Protein AF-0000000086174789 (afdb_homodimer)

Solvent-accessible surface area (backbone atoms only — not comparable to full-atom values): 42113 Å² total; per-residue (Å²): 135,85,77,76,79,76,76,75,74,77,73,75,68,80,71,64,71,48,72,67,51,52,53,50,46,49,52,52,42,50,50,52,50,32,33,50,74,72,32,89,63,83,44,59,48,61,92,54,96,71,78,72,53,60,66,58,54,51,49,46,61,65,35,18,45,83,52,12,40,51,71,42,83,78,72,55,70,56,40,33,37,37,41,36,60,53,67,42,85,67,54,81,56,41,42,32,69,80,67,79,86,59,59,86,79,41,43,81,71,46,28,34,38,40,36,24,37,40,64,54,72,84,62,96,62,87,68,87,66,64,48,29,37,39,35,38,25,37,28,65,30,81,92,42,45,84,41,93,74,6,46,44,85,57,38,72,46,82,41,63,54,69,60,64,46,79,45,77,42,59,40,40,67,57,52,52,50,25,72,75,34,62,85,57,56,61,30,37,39,49,44,59,23,38,84,83,68,48,73,43,87,69,56,75,66,49,63,41,42,62,74,81,38,61,82,76,42,36,29,30,39,38,38,24,24,31,67,82,59,46,47,47,65,68,73,80,69,73,71,74,80,69,79,79,65,75,79,70,70,73,82,71,74,73,72,80,77,73,66,78,78,67,77,67,67,73,70,73,73,49,63,42,34,70,42,88,39,74,46,51,32,56,81,73,64,43,50,60,22,38,72,34,37,65,33,38,67,25,33,46,45,46,45,40,53,60,78,77,78,50,72,82,32,54,54,41,34,34,23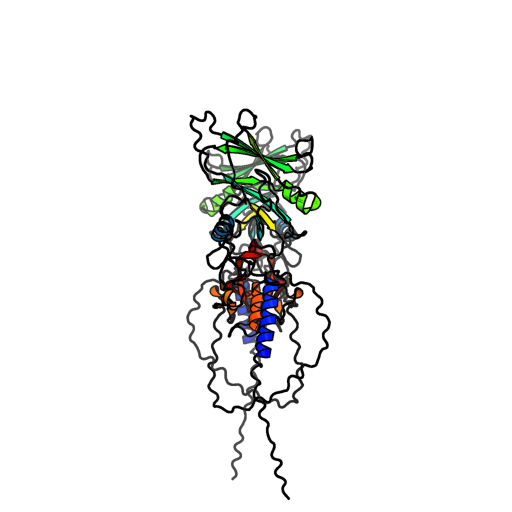,48,52,39,28,45,34,30,75,61,61,73,45,87,89,52,60,63,31,39,34,24,60,70,35,65,34,36,30,38,43,33,27,40,39,79,86,62,32,46,34,40,36,47,38,37,36,40,23,47,70,40,33,15,24,58,135,85,79,76,81,76,78,78,74,77,74,76,68,79,73,66,73,48,72,67,51,52,52,51,47,48,51,53,43,51,49,51,51,33,32,49,73,72,33,90,64,82,43,58,48,62,91,52,98,70,77,73,52,60,66,60,54,50,49,46,61,66,35,18,45,82,51,11,40,50,70,43,83,80,72,55,69,57,41,34,37,36,42,36,59,53,67,42,84,66,54,80,54,40,42,32,69,82,66,80,86,59,58,87,78,40,40,80,73,46,28,35,39,39,36,25,36,41,65,53,73,84,65,97,61,89,69,87,65,62,49,30,35,39,33,36,26,38,28,66,30,81,90,41,46,85,41,94,74,6,46,44,85,58,39,73,48,81,40,64,55,72,59,64,46,78,45,79,41,61,39,40,67,57,52,53,49,27,70,76,35,63,86,56,56,62,30,35,39,50,46,60,23,38,83,82,67,48,73,43,88,68,57,76,66,48,63,42,42,62,72,81,40,61,82,75,42,38,30,31,39,40,38,26,24,30,67,82,58,46,47,47,65,67,74,81,68,74,71,75,80,70,77,80,66,75,77,73,69,73,81,71,75,73,72,80,75,73,66,78,79,66,79,68,67,74,70,74,72,49,62,42,35,71,42,90,38,75,46,50,33,56,82,75,64,42,50,60,22,38,72,34,38,66,35,37,66,25,34,44,44,48,45,38,53,60,78,76,78,50,73,83,30,55,52,43,34,34,24,48,52,39,28,45,34,28,76,60,61,72,44,88,90,50,59,62,32,40,34,25,58,71,35,66,33,35,31,36,40,34,28,38,37,82,85,64,30,45,34,38,36,45,38,38,35,41,23,47,70,40,36,14,24,57

Radius of gyration: 37.4 Å; Cα contacts (8 Å, |Δi|>4): 1452; chains: 2; bounding box: 123×100×72 Å

pLDDT: mean 79.89, std 21.62, range [23.02, 98.0]

Structure (mmCIF, N/CA/C/O backbone):
data_AF-0000000086174789-model_v1
#
loop_
_entity.id
_entity.type
_entity.pdbx_description
1 polymer 'Bone morphogenetic protein 2-B'
#
loop_
_atom_site.group_PDB
_atom_site.id
_atom_site.type_symbol
_atom_site.label_atom_id
_atom_site.label_alt_id
_atom_site.label_comp_id
_atom_site.label_asym_id
_atom_site.label_entity_id
_atom_site.label_seq_id
_atom_site.pdbx_PDB_ins_code
_atom_site.Cartn_x
_atom_site.Cartn_y
_atom_site.Cartn_z
_atom_site.occupancy
_atom_site.B_iso_or_equiv
_atom_site.auth_seq_id
_atom_site.auth_comp_id
_atom_site.auth_asym_id
_atom_site.auth_atom_id
_atom_site.pdbx_PDB_model_num
ATOM 1 N N . MET A 1 1 ? -75.75 9.719 33.594 1 28.91 1 MET A N 1
ATOM 2 C CA . MET A 1 1 ? -74.688 10.719 33.469 1 28.91 1 MET A CA 1
ATOM 3 C C . MET A 1 1 ? -73.5 10.164 32.719 1 28.91 1 MET A C 1
ATOM 5 O O . MET A 1 1 ? -72.812 9.266 33.219 1 28.91 1 MET A O 1
ATOM 9 N N . LEU A 1 2 ? -73.625 9.969 31.344 1 34.91 2 LEU A N 1
ATOM 10 C CA . LEU A 1 2 ? -72.75 9.461 30.281 1 34.91 2 LEU A CA 1
ATOM 11 C C . LEU A 1 2 ? -71.5 10.312 30.156 1 34.91 2 LEU A C 1
ATOM 13 O O . LEU A 1 2 ? -71.562 11.461 29.719 1 34.91 2 LEU A O 1
ATOM 17 N N . GLY A 1 3 ? -70.688 10.336 31.219 1 29.38 3 GLY A N 1
ATOM 18 C CA . GLY A 1 3 ? -69.5 11.148 31.234 1 29.38 3 GLY A CA 1
ATOM 19 C C . GLY A 1 3 ? -68.625 10.922 30.031 1 29.38 3 GLY A C 1
ATOM 20 O O . GLY A 1 3 ? -68.312 9.781 29.688 1 29.38 3 GLY A O 1
ATOM 21 N N . THR A 1 4 ? -68.75 11.797 28.969 1 34.62 4 THR A N 1
ATOM 22 C CA . THR A 1 4 ? -67.938 11.93 27.766 1 34.62 4 THR A CA 1
ATOM 23 C C . THR A 1 4 ? -66.438 12.039 28.109 1 34.62 4 THR A C 1
ATOM 25 O O . THR A 1 4 ? -66.062 12.945 28.844 1 34.62 4 THR A O 1
ATOM 28 N N . VAL A 1 5 ? -65.75 10.922 28.359 1 35.94 5 VAL A N 1
ATOM 29 C CA . VAL A 1 5 ? -64.312 10.906 28.547 1 35.94 5 VAL A CA 1
ATOM 30 C C . VAL A 1 5 ? -63.625 11.539 27.328 1 35.94 5 VAL A C 1
ATOM 32 O O . VAL A 1 5 ? -63.75 11.039 26.203 1 35.94 5 VAL A O 1
ATOM 35 N N . LEU A 1 6 ? -63.625 12.93 27.281 1 29.36 6 LEU A N 1
ATOM 36 C CA . LEU A 1 6 ? -62.844 13.672 26.297 1 29.36 6 LEU A CA 1
ATOM 37 C C . LEU A 1 6 ? -61.375 13.266 26.328 1 29.36 6 LEU A C 1
ATOM 39 O O . LEU A 1 6 ? -60.719 13.469 27.344 1 29.36 6 LEU A O 1
ATOM 43 N N . LEU A 1 7 ? -61.094 12.172 25.641 1 31.92 7 LEU A N 1
ATOM 44 C CA . LEU A 1 7 ? -59.688 11.766 25.422 1 31.92 7 LEU A CA 1
ATOM 45 C C . LEU A 1 7 ? -58.906 12.867 24.734 1 31.92 7 LEU A C 1
ATOM 47 O O . LEU A 1 7 ? -59.188 13.211 23.578 1 31.92 7 LEU A O 1
ATOM 51 N N . LEU A 1 8 ? -58.656 13.953 25.516 1 27.41 8 LEU A N 1
ATOM 52 C CA . LEU A 1 8 ? -57.719 14.961 25 1 27.41 8 LEU A CA 1
ATOM 53 C C . LEU A 1 8 ? -56.438 14.328 24.531 1 27.41 8 LEU A C 1
ATOM 55 O O . LEU A 1 8 ? -55.688 13.75 25.328 1 27.41 8 LEU A O 1
ATOM 59 N N . LEU A 1 9 ? -56.469 13.805 23.328 1 30.08 9 LEU A N 1
ATOM 60 C CA . LEU A 1 9 ? -55.25 13.383 22.641 1 30.08 9 LEU A CA 1
ATOM 61 C C . LEU A 1 9 ? -54.281 14.547 22.5 1 30.08 9 LEU A C 1
ATOM 63 O O . LEU A 1 9 ? -54.594 15.516 21.797 1 30.08 9 LEU A O 1
ATOM 67 N N . ALA A 1 10 ? -53.594 14.891 23.578 1 32.53 10 ALA A N 1
ATOM 68 C CA . ALA A 1 10 ? -52.469 15.82 23.438 1 32.53 10 ALA A CA 1
ATOM 69 C C . ALA A 1 10 ? -51.531 15.398 22.312 1 32.53 10 ALA A C 1
ATOM 71 O O . ALA A 1 10 ? -50.969 14.312 22.359 1 32.53 10 ALA A O 1
ATOM 72 N N . LEU A 1 11 ? -51.75 15.828 21.141 1 34.16 11 LEU A N 1
ATOM 73 C CA . LEU A 1 11 ? -50.875 15.742 20 1 34.16 11 LEU A CA 1
ATOM 74 C C . LEU A 1 11 ? -49.438 16.172 20.375 1 34.16 11 LEU A C 1
ATOM 76 O O . LEU A 1 11 ? -49.219 17.312 20.781 1 34.16 11 LEU A O 1
ATOM 80 N N . ALA A 1 12 ? -48.656 15.359 20.984 1 35.69 12 ALA A N 1
ATOM 81 C CA . ALA A 1 12 ? -47.25 15.688 21.188 1 35.69 12 ALA A CA 1
ATOM 82 C C . ALA A 1 12 ? -46.594 16.156 19.891 1 35.69 12 ALA A C 1
ATOM 84 O O . ALA A 1 12 ? -46.625 15.43 18.891 1 35.69 12 ALA A O 1
ATOM 85 N N . LYS A 1 13 ? -46.625 17.469 19.547 1 37.06 13 LYS A N 1
ATOM 86 C CA . LYS A 1 13 ? -45.844 18.062 18.469 1 37.06 13 LYS A CA 1
ATOM 87 C C . LYS A 1 13 ? -44.438 17.469 18.438 1 37.06 13 LYS A C 1
ATOM 89 O O . LYS A 1 13 ? -43.812 17.25 19.469 1 37.06 13 LYS A O 1
ATOM 94 N N . PRO A 1 14 ? -44.062 16.734 17.312 1 42.25 14 PRO A N 1
ATOM 95 C CA . PRO A 1 14 ? -42.656 16.359 17.203 1 42.25 14 PRO A CA 1
ATOM 96 C C . PRO A 1 14 ? -41.688 17.484 17.609 1 42.25 14 PRO A C 1
ATOM 98 O O . PRO A 1 14 ? -41.844 18.609 17.125 1 42.25 14 PRO A O 1
ATOM 101 N N . ALA A 1 15 ? -41.312 17.594 18.766 1 41.06 15 ALA A N 1
ATOM 102 C CA . ALA A 1 15 ? -40.469 18.672 19.234 1 41.06 15 ALA A CA 1
ATOM 103 C C . ALA A 1 15 ? -39.312 18.922 18.266 1 41.06 15 ALA A C 1
ATOM 105 O O . ALA A 1 15 ? -38.531 18 17.969 1 41.06 15 ALA A O 1
ATOM 106 N N . CYS A 1 16 ? -39.375 19.625 17.141 1 44.75 16 CYS A N 1
ATOM 107 C CA . CYS A 1 16 ? -38.219 20.266 16.516 1 44.75 16 CYS A CA 1
ATOM 108 C C . CYS A 1 16 ? -37.062 20.406 17.5 1 44.75 16 CYS A C 1
ATOM 110 O O . CYS A 1 16 ? -37.25 20.859 18.625 1 44.75 16 CYS A O 1
ATOM 112 N N . PRO A 1 17 ? -36 19.438 17.312 1 52.12 17 PRO A N 1
ATOM 113 C CA . PRO A 1 17 ? -34.969 19.688 18.312 1 52.12 17 PRO A CA 1
ATOM 114 C C . PRO A 1 17 ? -34.875 21.172 18.672 1 52.12 17 PRO A C 1
ATOM 116 O O . PRO A 1 17 ? -35.094 22.047 17.828 1 52.12 17 PRO A O 1
ATOM 119 N N . SER A 1 18 ? -35.094 21.484 19.781 1 60.31 18 SER A N 1
ATOM 120 C CA . SER A 1 18 ? -34.906 22.844 20.297 1 60.31 18 SER A CA 1
ATOM 121 C C . SER A 1 18 ? -33.594 23.422 19.828 1 60.31 18 SER A C 1
ATOM 123 O O . SER A 1 18 ? -32.656 22.688 19.531 1 60.31 18 SER A O 1
ATOM 125 N N . PRO A 1 19 ? -33.594 24.625 19.188 1 64.38 19 PRO A N 1
ATOM 126 C CA . PRO A 1 19 ? -32.344 25.312 18.797 1 64.38 19 PRO A CA 1
ATOM 127 C C . PRO A 1 19 ? -31.172 24.984 19.719 1 64.38 19 PRO A C 1
ATOM 129 O O . PRO A 1 19 ? -30.047 24.844 19.25 1 64.38 19 PRO A O 1
ATOM 132 N N . ALA A 1 20 ? -31.5 24.781 20.938 1 68.31 20 ALA A N 1
ATOM 133 C CA . ALA A 1 20 ? -30.438 24.422 21.875 1 68.31 20 ALA A CA 1
ATOM 134 C C . ALA A 1 20 ? -29.922 23.016 21.609 1 68.31 20 ALA A C 1
ATOM 136 O O . ALA A 1 20 ? -28.719 22.75 21.719 1 68.31 20 ALA A O 1
ATOM 137 N N . GLY A 1 21 ? -30.766 22.156 21.188 1 65.88 21 GLY A N 1
ATOM 138 C CA . GLY A 1 21 ? -30.375 20.797 20.859 1 65.88 21 GLY A CA 1
ATOM 139 C C . GLY A 1 21 ? -29.531 20.703 19.609 1 65.88 21 GLY A C 1
ATOM 140 O O . GLY A 1 21 ? -28.547 19.953 19.578 1 65.88 21 GLY A O 1
ATOM 141 N N . ALA A 1 22 ? -29.875 21.531 18.719 1 72.5 22 ALA A N 1
ATOM 142 C CA . ALA A 1 22 ? -29.125 21.578 17.469 1 72.5 22 ALA A CA 1
ATOM 143 C C . ALA A 1 22 ? -27.719 22.125 17.688 1 72.5 22 ALA A C 1
ATOM 145 O O . ALA A 1 22 ? -26.75 21.641 17.109 1 72.5 22 ALA A O 1
ATOM 146 N N . ALA A 1 23 ? -27.656 23.172 18.547 1 75.94 23 ALA A N 1
ATOM 147 C CA . ALA A 1 23 ? -26.359 23.766 18.844 1 75.94 23 ALA A CA 1
ATOM 148 C C . ALA A 1 23 ? -25.453 22.781 19.562 1 75.94 23 ALA A C 1
ATOM 150 O O . ALA A 1 23 ? -24.25 22.734 19.297 1 75.94 23 ALA A O 1
ATOM 151 N N . SER A 1 24 ? -26.016 22.062 20.422 1 78.31 24 SER A N 1
ATOM 152 C CA . SER A 1 24 ? -25.234 21.062 21.156 1 78.31 24 SER A CA 1
ATOM 153 C C . SER A 1 24 ? -24.75 19.953 20.25 1 78.31 24 SER A C 1
ATOM 155 O O . SER A 1 24 ? -23.594 19.516 20.359 1 78.31 24 SER A O 1
ATOM 157 N N . ARG A 1 25 ? -25.578 19.578 19.344 1 77.88 25 ARG A N 1
ATOM 158 C CA . ARG A 1 25 ? -25.188 18.547 18.391 1 77.88 25 ARG A CA 1
ATOM 159 C C . ARG A 1 25 ? -24.062 19.031 17.484 1 77.88 25 ARG A C 1
ATOM 161 O O . ARG A 1 25 ? -23.141 18.281 17.172 1 77.88 25 ARG A O 1
ATOM 168 N N . ARG A 1 26 ? -24.188 20.219 17.156 1 80.75 26 ARG A N 1
ATOM 169 C CA . ARG A 1 26 ? -23.156 20.812 16.297 1 80.75 26 ARG A CA 1
ATOM 170 C C . ARG A 1 26 ? -21.812 20.891 17.031 1 80.75 26 ARG A C 1
ATOM 172 O O . ARG A 1 26 ? -20.766 20.594 16.438 1 80.75 26 ARG A O 1
ATOM 179 N N . ALA A 1 27 ? -21.906 21.297 18.219 1 84.5 27 ALA A N 1
ATOM 180 C CA . ALA A 1 27 ? -20.672 21.406 19.016 1 84.5 27 ALA A CA 1
ATOM 181 C C . ALA A 1 27 ? -20 20.047 19.172 1 84.5 27 ALA A C 1
ATOM 183 O O . ALA A 1 27 ? -18.766 19.938 19.094 1 84.5 27 ALA A O 1
ATOM 184 N N . GLU A 1 28 ? -20.844 19.125 19.438 1 81.94 28 GLU A N 1
ATOM 185 C CA . GLU A 1 28 ? -20.297 17.781 19.562 1 81.94 28 GLU A CA 1
ATOM 186 C C . GLU A 1 28 ? -19.672 17.312 18.266 1 81.94 28 GLU A C 1
ATOM 188 O O . GLU A 1 28 ? -18.609 16.672 18.266 1 81.94 28 GLU A O 1
ATOM 193 N N . ALA A 1 29 ? -20.281 17.609 17.156 1 82.12 29 ALA A N 1
ATOM 194 C CA . ALA A 1 29 ? -19.766 17.25 15.844 1 82.12 29 ALA A CA 1
ATOM 195 C C . ALA A 1 29 ? -18.406 17.906 15.594 1 82.12 29 ALA A C 1
ATOM 197 O O . ALA A 1 29 ? -17.484 17.25 15.109 1 82.12 29 ALA A O 1
ATOM 198 N N . LEU A 1 30 ? -18.328 19.078 15.953 1 86.38 30 LEU A N 1
ATOM 199 C CA . LEU A 1 30 ? -17.094 19.828 15.719 1 86.38 30 LEU A CA 1
ATOM 200 C C . LEU A 1 30 ? -15.961 19.297 16.578 1 86.38 30 LEU A C 1
ATOM 202 O O . LEU A 1 30 ? -14.82 19.219 16.141 1 86.38 30 LEU A O 1
ATOM 206 N N . LYS A 1 31 ? -16.344 18.969 17.734 1 86.06 31 LYS A N 1
ATOM 207 C CA . LYS A 1 31 ? -15.344 18.391 18.625 1 86.06 31 LYS A CA 1
ATOM 208 C C . LYS A 1 31 ? -14.797 17.078 18.062 1 86.06 31 LYS A C 1
ATOM 210 O O . LYS A 1 31 ? -13.586 16.844 18.078 1 86.06 31 LYS A O 1
ATOM 215 N N . ARG A 1 32 ? -15.625 16.312 17.531 1 84.31 32 ARG A N 1
ATOM 216 C CA . ARG A 1 32 ? -15.211 15.039 16.953 1 84.31 32 ARG A CA 1
ATOM 217 C C . ARG A 1 32 ? -14.391 15.25 15.68 1 84.31 32 ARG A C 1
ATOM 219 O O . ARG A 1 32 ? -13.445 14.5 15.414 1 84.31 32 ARG A O 1
ATOM 226 N N . LEU A 1 33 ? -14.766 16.203 14.961 1 86.62 33 LEU A N 1
ATOM 227 C CA . LEU A 1 33 ? -14.016 16.516 13.742 1 86.62 33 LEU A CA 1
ATOM 228 C C . LEU A 1 33 ? -12.602 16.953 14.078 1 86.62 33 LEU A C 1
ATOM 230 O O . LEU A 1 33 ? -11.648 16.594 13.398 1 86.62 33 LEU A O 1
ATOM 234 N N . LEU A 1 34 ? -12.555 17.688 15.109 1 89.44 34 LEU A N 1
ATOM 235 C CA . LEU A 1 34 ? -11.242 18.141 15.562 1 89.44 34 LEU A CA 1
ATOM 236 C C . LEU A 1 34 ? -10.367 16.938 15.945 1 89.44 34 LEU A C 1
ATOM 238 O O . LEU A 1 34 ? -9.172 16.938 15.672 1 89.44 34 LEU A O 1
ATOM 242 N N . GLU A 1 35 ? -11.008 16.031 16.516 1 84.62 35 GLU A N 1
ATOM 243 C CA . GLU A 1 35 ? -10.281 14.82 16.891 1 84.62 35 GLU A CA 1
ATOM 244 C C . GLU A 1 35 ? -9.75 14.086 15.672 1 84.62 35 GLU A C 1
ATOM 246 O O . GLU A 1 35 ? -8.672 13.492 15.719 1 84.62 35 GLU A O 1
ATOM 251 N N . VAL A 1 36 ? -10.477 14.125 14.602 1 84.88 36 VAL A N 1
ATOM 252 C CA . VAL A 1 36 ? -10.023 13.516 13.359 1 84.88 36 VAL A CA 1
ATOM 253 C C . VAL A 1 36 ? -8.742 14.195 12.883 1 84.88 36 VAL A C 1
ATOM 255 O O . VAL A 1 36 ? -7.828 13.539 12.391 1 84.88 36 VAL A O 1
ATOM 258 N N . PHE A 1 37 ? -8.672 15.422 13.172 1 86.25 37 PHE A N 1
ATOM 259 C CA . PHE A 1 37 ? -7.504 16.188 12.742 1 86.25 37 PHE A CA 1
ATOM 260 C C . PHE A 1 37 ? -6.426 16.172 13.82 1 86.25 37 PHE A C 1
ATOM 262 O O . PHE A 1 37 ? -5.391 16.812 13.68 1 86.25 37 PHE A O 1
ATOM 269 N N . GLY A 1 38 ? -6.703 15.523 14.898 1 82.56 38 GLY A N 1
ATOM 270 C CA . GLY A 1 38 ? -5.715 15.344 15.953 1 82.56 38 GLY A CA 1
ATOM 271 C C . GLY A 1 38 ? -5.598 16.547 16.875 1 82.56 38 GLY A C 1
ATOM 272 O O . GLY A 1 38 ? -4.523 16.797 17.422 1 82.56 38 GLY A O 1
ATOM 273 N N . MET A 1 39 ? -6.676 17.266 16.984 1 86.56 39 MET A N 1
ATOM 274 C CA . MET A 1 39 ? -6.664 18.453 17.812 1 86.56 39 MET A CA 1
ATOM 275 C C . MET A 1 39 ? -7.699 18.359 18.938 1 86.56 39 MET A C 1
ATOM 277 O O . MET A 1 39 ? -8.781 17.812 18.734 1 86.56 39 MET A O 1
ATOM 281 N N . GLU A 1 40 ? -7.289 18.875 20.047 1 83.31 40 GLU A N 1
ATOM 282 C CA . GLU A 1 40 ? -8.227 18.906 21.172 1 83.31 40 GLU A CA 1
ATOM 283 C C . GLU A 1 40 ? -9.109 20.141 21.109 1 83.31 40 GLU A C 1
ATOM 285 O O . GLU A 1 40 ? -10.328 20.047 21.25 1 83.31 40 GLU A O 1
ATOM 290 N N . ASP A 1 41 ? -8.484 21.203 20.875 1 87.38 41 ASP A N 1
ATOM 291 C CA . ASP A 1 41 ? -9.141 22.5 20.703 1 87.38 41 ASP A CA 1
ATOM 292 C C . ASP A 1 41 ? -8.625 23.234 19.469 1 87.38 41 ASP A C 1
ATOM 294 O O . ASP A 1 41 ? -7.465 23.062 19.078 1 87.38 41 ASP A O 1
ATOM 298 N N . PRO A 1 42 ? -9.57 23.859 18.844 1 87.88 42 PRO A N 1
ATOM 299 C CA . PRO A 1 42 ? -9.07 24.656 17.703 1 87.88 42 PRO A CA 1
ATOM 300 C C . PRO A 1 42 ? -8.07 25.719 18.125 1 87.88 42 PRO A C 1
ATOM 302 O O . PRO A 1 42 ? -8.234 26.359 19.172 1 87.88 42 PRO A O 1
ATOM 305 N N . PRO A 1 43 ? -7.078 25.812 17.344 1 89.38 43 PRO A N 1
ATOM 306 C CA . PRO A 1 43 ? -6.148 26.906 17.656 1 89.38 43 PRO A CA 1
ATOM 307 C C . PRO A 1 43 ? -6.805 28.281 17.531 1 89.38 43 PRO A C 1
ATOM 309 O O . PRO A 1 43 ? -7.742 28.453 16.75 1 89.38 43 PRO A O 1
ATOM 312 N N . PRO A 1 44 ? -6.359 29.156 18.391 1 87.81 44 PRO A N 1
ATOM 313 C CA . PRO A 1 44 ? -6.883 30.516 18.234 1 87.81 44 PRO A CA 1
ATOM 314 C C . PRO A 1 44 ? -6.387 31.203 16.969 1 87.81 44 PRO A C 1
ATOM 316 O O . PRO A 1 44 ? -5.293 30.906 16.484 1 87.81 44 PRO A O 1
ATOM 319 N N . PRO A 1 45 ? -7.312 32 16.453 1 84.12 45 PRO A N 1
ATOM 320 C CA . PRO A 1 45 ? -6.789 32.781 15.336 1 84.12 45 PRO A CA 1
ATOM 321 C C . PRO A 1 45 ? -5.637 33.688 15.758 1 84.12 45 PRO A C 1
ATOM 323 O O . PRO A 1 45 ? -5.586 34.156 16.906 1 84.12 45 PRO A O 1
ATOM 326 N N . PRO A 1 46 ? -4.762 33.812 14.828 1 83 46 PRO A N 1
ATOM 327 C CA . PRO A 1 46 ? -3.65 34.719 15.188 1 83 46 PRO A CA 1
ATOM 328 C C . PRO A 1 46 ? -4.113 36.094 15.578 1 83 46 PRO A C 1
ATOM 330 O O . PRO A 1 46 ? -5.145 36.594 15.094 1 83 46 PRO A O 1
ATOM 333 N N . ALA A 1 47 ? -3.461 36.625 16.594 1 75.75 47 ALA A N 1
ATOM 334 C CA . ALA A 1 47 ? -3.814 37.906 17.172 1 75.75 47 ALA A CA 1
ATOM 335 C C . ALA A 1 47 ? -3.82 39 16.094 1 75.75 47 ALA A C 1
ATOM 337 O O . ALA A 1 47 ? -4.699 39.875 16.078 1 75.75 47 ALA A O 1
ATOM 338 N N . HIS A 1 48 ? -2.836 39.031 15.289 1 76.69 48 HIS A N 1
ATOM 339 C CA . HIS A 1 48 ? -2.75 39.969 14.164 1 76.69 48 HIS A CA 1
ATOM 340 C C . HIS A 1 48 ? -2.629 39.219 12.836 1 76.69 48 HIS A C 1
ATOM 342 O O . HIS A 1 48 ? -2.309 38.031 12.828 1 76.69 48 HIS A O 1
ATOM 348 N N . PHE A 1 49 ? -3.104 39.906 11.859 1 70.62 49 PHE A N 1
ATOM 349 C CA . PHE A 1 49 ? -3.025 39.281 10.539 1 70.62 49 PHE A CA 1
ATOM 350 C C . PHE A 1 49 ? -1.593 38.875 10.219 1 70.62 49 PHE A C 1
ATOM 352 O O . PHE A 1 49 ? -0.713 39.75 10.086 1 70.62 49 PHE A O 1
ATOM 359 N N . LYS A 1 50 ? -1.328 37.688 10.477 1 83.38 50 LYS A N 1
ATOM 360 C CA . LYS A 1 50 ? -0.003 37.156 10.18 1 83.38 50 LYS A CA 1
ATOM 361 C C . LYS A 1 50 ? -0.006 36.406 8.859 1 83.38 50 LYS A C 1
ATOM 363 O O . LYS A 1 50 ? -0.896 35.562 8.609 1 83.38 50 LYS A O 1
ATOM 368 N N . GLN A 1 51 ? 0.837 36.875 8.016 1 87.56 51 GLN A N 1
ATOM 369 C CA . GLN A 1 51 ? 0.993 36.156 6.746 1 87.56 51 GLN A CA 1
ATOM 370 C C . GLN A 1 51 ? 1.904 34.938 6.891 1 87.56 51 GLN A C 1
ATOM 372 O O . GLN A 1 51 ? 2.961 35.031 7.52 1 87.56 51 GLN A O 1
ATOM 377 N N . PRO A 1 52 ? 1.452 33.844 6.344 1 93 52 PRO A N 1
ATOM 378 C CA . PRO A 1 52 ? 2.338 32.688 6.383 1 93 52 PRO A CA 1
ATOM 379 C C . PRO A 1 52 ? 3.598 32.875 5.539 1 93 52 PRO A C 1
ATOM 381 O O . PRO A 1 52 ? 3.582 33.594 4.555 1 93 52 PRO A O 1
ATOM 384 N N . PRO A 1 53 ? 4.684 32.25 6.012 1 93.75 53 PRO A N 1
ATOM 385 C CA . PRO A 1 53 ? 5.867 32.281 5.152 1 93.75 53 PRO A CA 1
ATOM 386 C C . PRO A 1 53 ? 5.594 31.766 3.742 1 93.75 53 PRO A C 1
ATOM 388 O O . PRO A 1 53 ? 4.895 30.766 3.57 1 93.75 53 PRO A O 1
ATOM 391 N N . GLN A 1 54 ? 6.156 32.469 2.781 1 92.88 54 GLN A N 1
ATOM 392 C CA . GLN A 1 54 ? 5.91 32.125 1.385 1 92.88 54 GLN A CA 1
ATOM 393 C C . GLN A 1 54 ? 6.336 30.703 1.082 1 92.88 54 GLN A C 1
ATOM 395 O O . GLN A 1 54 ? 5.691 30.016 0.288 1 92.88 54 GLN A O 1
ATOM 400 N N . TYR A 1 55 ? 7.367 30.266 1.663 1 94.81 55 TYR A N 1
ATOM 401 C CA . TYR A 1 55 ? 7.848 28.906 1.439 1 94.81 55 TYR A CA 1
ATOM 402 C C . TYR A 1 55 ? 6.762 27.891 1.768 1 94.81 55 TYR A C 1
ATOM 404 O O . TYR A 1 55 ? 6.559 26.922 1.021 1 94.81 55 TYR A O 1
ATOM 412 N N . MET A 1 56 ? 6.105 28.094 2.852 1 96.5 56 MET A N 1
ATOM 413 C CA . MET A 1 56 ? 5.074 27.156 3.293 1 96.5 56 MET A CA 1
ATOM 414 C C . MET A 1 56 ? 3.889 27.156 2.336 1 96.5 56 MET A C 1
ATOM 416 O O . MET A 1 56 ? 3.312 26.109 2.047 1 96.5 56 MET A O 1
ATOM 420 N N . VAL A 1 57 ? 3.564 28.328 1.861 1 95.88 57 VAL A N 1
ATOM 421 C CA . VAL A 1 57 ? 2.479 28.453 0.896 1 95.88 57 VAL A CA 1
ATOM 422 C C . VAL A 1 57 ? 2.855 27.734 -0.399 1 95.88 57 VAL A C 1
ATOM 424 O O . VAL A 1 57 ? 2.047 27 -0.967 1 95.88 57 VAL A O 1
ATOM 427 N N . ASP A 1 58 ? 4.062 27.938 -0.815 1 94.69 58 ASP A N 1
ATOM 428 C CA . ASP A 1 58 ? 4.539 27.281 -2.025 1 94.69 58 ASP A CA 1
ATOM 429 C C . ASP A 1 58 ? 4.574 25.766 -1.849 1 94.69 58 ASP A C 1
ATOM 431 O O . ASP A 1 58 ? 4.254 25.016 -2.775 1 94.69 58 ASP A O 1
ATOM 435 N N . LEU A 1 59 ? 5.031 25.391 -0.716 1 94.94 59 LEU A N 1
ATOM 436 C CA . LEU A 1 59 ? 5.062 23.953 -0.417 1 94.94 59 LEU A CA 1
ATOM 437 C C . LEU A 1 59 ? 3.662 23.359 -0.483 1 94.94 59 LEU A C 1
ATOM 439 O O . LEU A 1 59 ? 3.461 22.312 -1.098 1 94.94 59 LEU A O 1
ATOM 443 N N . PHE A 1 60 ? 2.717 23.984 0.108 1 96.5 60 PHE A N 1
ATOM 444 C CA . PHE A 1 60 ? 1.328 23.547 0.039 1 96.5 60 PHE A CA 1
ATOM 445 C C . PHE A 1 60 ? 0.875 23.406 -1.41 1 96.5 60 PHE A C 1
ATOM 447 O O . PHE A 1 60 ? 0.312 22.375 -1.794 1 96.5 60 PHE A O 1
ATOM 454 N N . ASN A 1 61 ? 1.141 24.438 -2.191 1 95.94 61 ASN A N 1
ATOM 455 C CA . ASN A 1 61 ? 0.71 24.453 -3.586 1 95.94 61 ASN A CA 1
ATOM 456 C C . ASN A 1 61 ? 1.387 23.344 -4.395 1 95.94 61 ASN A C 1
ATOM 458 O O . ASN A 1 61 ? 0.876 22.938 -5.438 1 95.94 61 ASN A O 1
ATOM 462 N N . THR A 1 62 ? 2.471 22.906 -3.936 1 94.94 62 THR A N 1
ATOM 463 C CA . THR A 1 62 ? 3.197 21.859 -4.625 1 94.94 62 THR A CA 1
ATOM 464 C C . THR A 1 62 ? 2.621 20.484 -4.277 1 94.94 62 THR A C 1
ATOM 466 O O . THR A 1 62 ? 2.514 19.609 -5.141 1 94.94 62 THR A O 1
ATOM 469 N N . VAL A 1 63 ? 2.195 20.297 -3.076 1 95.69 63 VAL A N 1
ATOM 470 C CA . VAL A 1 63 ? 1.832 18.969 -2.617 1 95.69 63 VAL A CA 1
ATOM 471 C C . VAL A 1 63 ? 0.324 18.766 -2.748 1 95.69 63 VAL A C 1
ATOM 473 O O . VAL A 1 63 ? -0.16 17.625 -2.75 1 95.69 63 VAL A O 1
ATOM 476 N N . ALA A 1 64 ? -0.407 19.828 -2.783 1 96.31 64 ALA A N 1
ATOM 477 C CA . ALA A 1 64 ? -1.862 19.719 -2.744 1 96.31 64 ALA A CA 1
ATOM 478 C C . ALA A 1 64 ? -2.51 20.562 -3.838 1 96.31 64 ALA A C 1
ATOM 480 O O . ALA A 1 64 ? -1.931 21.547 -4.285 1 96.31 64 ALA A O 1
ATOM 481 N N . ASN A 1 65 ? -3.693 20.156 -4.277 1 95.5 65 ASN A N 1
ATOM 482 C CA . ASN A 1 65 ? -4.551 20.984 -5.117 1 95.5 65 ASN A CA 1
ATOM 483 C C . ASN A 1 65 ? -5.188 22.109 -4.316 1 95.5 65 ASN A C 1
ATOM 485 O O . ASN A 1 65 ? -5.031 22.188 -3.096 1 95.5 65 ASN A O 1
ATOM 489 N N . ALA A 1 66 ? -5.875 23 -5.004 1 93.12 66 ALA A N 1
ATOM 490 C CA . ALA A 1 66 ? -6.52 24.141 -4.375 1 93.12 66 ALA A CA 1
ATOM 491 C C . ALA A 1 66 ? -7.531 23.703 -3.322 1 93.12 66 ALA A C 1
ATOM 493 O O . ALA A 1 66 ? -7.758 24.406 -2.338 1 93.12 66 ALA A O 1
ATOM 494 N N . ASP A 1 67 ? -8.062 22.484 -3.527 1 93 67 ASP A N 1
ATOM 495 C CA . ASP A 1 67 ? -9.062 21.969 -2.594 1 93 67 ASP A CA 1
ATOM 496 C C . ASP A 1 67 ? -8.414 21.172 -1.471 1 93 67 ASP A C 1
ATOM 498 O O . ASP A 1 67 ? -9.109 20.578 -0.643 1 93 67 ASP A O 1
ATOM 502 N N . GLY A 1 68 ? -7.141 21.109 -1.461 1 95.75 68 GLY A N 1
ATOM 503 C CA . GLY A 1 68 ? -6.418 20.469 -0.371 1 95.75 68 GLY A CA 1
ATOM 504 C C . GLY A 1 68 ? -6.098 19.016 -0.638 1 95.75 68 GLY A C 1
ATOM 505 O O . GLY A 1 68 ? -5.367 18.391 0.129 1 95.75 68 GLY A O 1
ATOM 506 N N . VAL A 1 69 ? -6.672 18.469 -1.723 1 96.56 69 VAL A N 1
ATOM 507 C CA . VAL A 1 69 ? -6.418 17.062 -2.037 1 96.56 69 VAL A CA 1
ATOM 508 C C . VAL A 1 69 ? -4.969 16.891 -2.479 1 96.56 69 VAL A C 1
ATOM 510 O O . VAL A 1 69 ? -4.457 17.688 -3.275 1 96.56 69 VAL A O 1
ATOM 513 N N . THR A 1 70 ? -4.359 15.844 -1.947 1 95.31 70 THR A N 1
ATOM 514 C CA . THR A 1 70 ? -2.941 15.617 -2.197 1 95.31 70 THR A CA 1
ATOM 515 C C . THR A 1 70 ? -2.705 15.234 -3.656 1 95.31 70 THR A C 1
ATOM 517 O O . THR A 1 70 ? -3.365 14.336 -4.184 1 95.31 70 THR A O 1
ATOM 520 N N . LYS A 1 71 ? -1.806 15.922 -4.285 1 91.62 71 LYS A N 1
ATOM 521 C CA . LYS A 1 71 ? -1.405 15.648 -5.664 1 91.62 71 LYS A CA 1
ATOM 522 C C . LYS A 1 71 ? -0.301 14.594 -5.715 1 91.62 71 LYS A C 1
ATOM 524 O O . LYS A 1 71 ? -0.359 13.664 -6.52 1 91.62 71 LYS A O 1
ATOM 529 N N . ASN A 1 72 ? 0.618 14.828 -4.949 1 82.56 72 ASN A N 1
ATOM 530 C CA . ASN A 1 72 ? 1.812 13.992 -4.922 1 82.56 72 ASN A CA 1
ATOM 531 C C . ASN A 1 72 ? 2.131 13.516 -3.506 1 82.56 72 ASN A C 1
ATOM 533 O O . ASN A 1 72 ? 2.791 14.227 -2.744 1 82.56 72 ASN A O 1
ATOM 537 N N . PRO A 1 73 ? 1.711 12.266 -3.254 1 77.5 73 PRO A N 1
ATOM 538 C CA . PRO A 1 73 ? 1.869 11.828 -1.862 1 77.5 73 PRO A CA 1
ATOM 539 C C . PRO A 1 73 ? 3.328 11.578 -1.485 1 77.5 73 PRO A C 1
ATOM 541 O O . PRO A 1 73 ? 3.666 11.555 -0.299 1 77.5 73 PRO A O 1
ATOM 544 N N . ASP A 1 74 ? 4.223 11.547 -2.418 1 79.88 74 ASP A N 1
ATOM 545 C CA . ASP A 1 74 ? 5.578 11.102 -2.105 1 79.88 74 ASP A CA 1
ATOM 546 C C . ASP A 1 74 ? 6.535 12.289 -2.006 1 79.88 74 ASP A C 1
ATOM 548 O O . ASP A 1 74 ? 7.727 12.109 -1.738 1 79.88 74 ASP A O 1
ATOM 552 N N . ILE A 1 75 ? 6.074 13.469 -2.053 1 83.31 75 ILE A N 1
ATOM 553 C CA . ILE A 1 75 ? 6.949 14.633 -2.068 1 83.31 75 ILE A CA 1
ATOM 554 C C . ILE A 1 75 ? 7.391 14.969 -0.644 1 83.31 75 ILE A C 1
ATOM 556 O O . ILE A 1 75 ? 8.555 15.297 -0.409 1 83.31 75 ILE A O 1
ATOM 560 N N . LEU A 1 76 ? 6.484 14.883 0.285 1 86.38 76 LEU A N 1
ATOM 561 C CA . LEU A 1 76 ? 6.797 15.258 1.66 1 86.38 76 LEU A CA 1
ATOM 562 C C . LEU A 1 76 ? 7.465 14.102 2.4 1 86.38 76 LEU A C 1
ATOM 564 O O . LEU A 1 76 ? 6.98 12.969 2.352 1 86.38 76 LEU A O 1
ATOM 568 N N . GLU A 1 77 ? 8.641 14.555 2.893 1 86 77 GLU A N 1
ATOM 569 C CA . GLU A 1 77 ? 9.234 13.617 3.838 1 86 77 GLU A CA 1
ATOM 570 C C . GLU A 1 77 ? 8.461 13.586 5.148 1 86 77 GLU A C 1
ATOM 572 O O . GLU A 1 77 ? 8.328 14.609 5.828 1 86 77 GLU A O 1
ATOM 577 N N . GLY A 1 78 ? 7.613 12.562 5.375 1 91 78 GLY A N 1
ATOM 578 C CA . GLY A 1 78 ? 6.77 12.508 6.559 1 91 78 GLY A CA 1
ATOM 579 C C . GLY A 1 78 ? 5.383 13.078 6.328 1 91 78 GLY A C 1
ATOM 580 O O . GLY A 1 78 ? 4.988 13.32 5.188 1 91 78 GLY A O 1
ATOM 581 N N . ASN A 1 79 ? 4.672 13.453 7.48 1 93.44 79 ASN A N 1
ATOM 582 C CA . ASN A 1 79 ? 3.297 13.898 7.281 1 93.44 79 ASN A CA 1
ATOM 583 C C . ASN A 1 79 ? 3.08 15.305 7.824 1 93.44 79 ASN A C 1
ATOM 585 O O . ASN A 1 79 ? 1.984 15.859 7.707 1 93.44 79 ASN A O 1
ATOM 589 N N . THR A 1 80 ? 4.113 15.938 8.406 1 95.44 80 THR A N 1
ATOM 590 C CA . THR A 1 80 ? 3.959 17.266 9.008 1 95.44 80 THR A CA 1
ATOM 591 C C . THR A 1 80 ? 5.184 18.125 8.734 1 95.44 80 THR A C 1
ATOM 593 O O . THR A 1 80 ? 6.32 17.672 8.867 1 95.44 80 THR A O 1
ATOM 596 N N . VAL A 1 81 ? 4.965 19.344 8.289 1 97.06 81 VAL A N 1
ATOM 597 C CA . VAL A 1 81 ? 5.996 20.375 8.125 1 97.06 81 VAL A CA 1
ATOM 598 C C . VAL A 1 81 ? 5.641 21.609 8.953 1 97.06 81 VAL A C 1
ATOM 600 O O . VAL A 1 81 ? 4.512 22.094 8.891 1 97.06 81 VAL A O 1
ATOM 603 N N . ARG A 1 82 ? 6.578 22.094 9.742 1 97.25 82 ARG A N 1
ATOM 604 C CA . ARG A 1 82 ? 6.352 23.266 10.578 1 97.25 82 ARG A CA 1
ATOM 605 C C . ARG A 1 82 ? 7.418 24.328 10.328 1 97.25 82 ARG A C 1
ATOM 607 O O . ARG A 1 82 ? 8.594 24 10.148 1 97.25 82 ARG A O 1
ATOM 614 N N . SER A 1 83 ? 7.016 25.5 10.32 1 97.12 83 SER A N 1
ATOM 615 C CA . SER A 1 83 ? 7.953 26.625 10.234 1 97.12 83 SER A CA 1
ATOM 616 C C . SER A 1 83 ? 8.023 27.391 11.547 1 97.12 83 SER A C 1
ATOM 618 O O . SER A 1 83 ? 6.988 27.719 12.133 1 97.12 83 SER A O 1
ATOM 620 N N . PHE A 1 84 ? 9.188 27.641 12.039 1 96.06 84 PHE A N 1
ATOM 621 C CA . PHE A 1 84 ? 9.445 28.422 13.242 1 96.06 84 PHE A CA 1
ATOM 622 C C . PHE A 1 84 ? 10.188 29.703 12.898 1 96.06 84 PHE A C 1
ATOM 624 O O . PHE A 1 84 ? 11.211 29.672 12.211 1 96.06 84 PHE A O 1
ATOM 631 N N . LEU A 1 85 ? 9.68 30.75 13.383 1 92.75 85 LEU A N 1
ATOM 632 C CA . LEU A 1 85 ? 10.344 32.031 13.133 1 92.75 85 LEU A CA 1
ATOM 633 C C . LEU A 1 85 ? 11.336 32.344 14.242 1 92.75 85 LEU A C 1
ATOM 635 O O . LEU A 1 85 ? 11.148 31.938 15.391 1 92.75 85 LEU A O 1
ATOM 639 N N . ASP A 1 86 ? 12.352 33.031 13.797 1 93.31 86 ASP A N 1
ATOM 640 C CA . ASP A 1 86 ? 13.406 33.438 14.727 1 93.31 86 ASP A CA 1
ATOM 641 C C . ASP A 1 86 ? 12.852 34.312 15.844 1 93.31 86 ASP A C 1
ATOM 643 O O . ASP A 1 86 ? 12.031 35.188 15.602 1 93.31 86 ASP A O 1
ATOM 647 N N . LYS A 1 87 ? 13.375 34.031 17.062 1 88.94 87 LYS A N 1
ATOM 648 C CA . LYS A 1 87 ? 12.883 34.75 18.234 1 88.94 87 LYS A CA 1
ATOM 649 C C . LYS A 1 87 ? 13.914 35.75 18.719 1 88.94 87 LYS A C 1
ATOM 651 O O . LYS A 1 87 ? 13.656 36.5 19.672 1 88.94 87 LYS A O 1
ATOM 656 N N . THR A 1 88 ? 15.016 35.781 18.047 1 84.31 88 THR A N 1
ATOM 657 C CA . THR A 1 88 ? 16.062 36.688 18.516 1 84.31 88 THR A CA 1
ATOM 658 C C . THR A 1 88 ? 15.773 38.125 18.062 1 84.31 88 THR A C 1
ATOM 660 O O . THR A 1 88 ? 15.203 38.312 16.984 1 84.31 88 THR A O 1
ATOM 663 N N . HIS A 1 89 ? 15.68 39.062 19.078 1 73.75 89 HIS A N 1
ATOM 664 C CA . HIS A 1 89 ? 15.461 40.469 18.75 1 73.75 89 HIS A CA 1
ATOM 665 C C . HIS A 1 89 ? 16.781 41.188 18.516 1 73.75 89 HIS A C 1
ATOM 667 O O . HIS A 1 89 ? 17.297 41.875 19.422 1 73.75 89 HIS A O 1
ATOM 673 N N . GLY A 1 90 ? 17.344 41.031 17.25 1 63.22 90 GLY A N 1
ATOM 674 C CA . GLY A 1 90 ? 18.375 42.031 17.016 1 63.22 90 GLY A CA 1
ATOM 675 C C . GLY A 1 90 ? 19.766 41.438 16.922 1 63.22 90 GLY A C 1
ATOM 676 O O . GLY A 1 90 ? 20.719 42.156 16.641 1 63.22 90 GLY A O 1
ATOM 677 N N . GLU A 1 91 ? 20.031 40.281 17.344 1 66.12 91 GLU A N 1
ATOM 678 C CA . GLU A 1 91 ? 21.391 39.75 17.281 1 66.12 91 GLU A CA 1
ATOM 679 C C . GLU A 1 91 ? 21.75 39.312 15.867 1 66.12 91 GLU A C 1
ATOM 681 O O . GLU A 1 91 ? 21 38.531 15.25 1 66.12 91 GLU A O 1
ATOM 686 N N . LYS A 1 92 ? 22.781 40.031 15.43 1 75.06 92 LYS A N 1
ATOM 687 C CA . LYS A 1 92 ? 23.172 39.719 14.055 1 75.06 92 LYS A CA 1
ATOM 688 C C . LYS A 1 92 ? 23.75 38.312 13.953 1 75.06 92 LYS A C 1
ATOM 690 O O . LYS A 1 92 ? 24.5 37.875 14.828 1 75.06 92 LYS A O 1
ATOM 695 N N . MET A 1 93 ? 23.344 37.531 13.117 1 86.5 93 MET A N 1
ATOM 696 C CA . MET A 1 93 ? 23.844 36.25 12.672 1 86.5 93 MET A CA 1
ATOM 697 C C . MET A 1 93 ? 23.578 35.188 13.727 1 86.5 93 MET A C 1
ATOM 699 O O . MET A 1 93 ? 24.203 34.125 13.703 1 86.5 93 MET A O 1
ATOM 703 N N . ARG A 1 94 ? 22.859 35.594 14.812 1 90.25 94 ARG A N 1
ATOM 704 C CA . ARG A 1 94 ? 22.422 34.625 15.797 1 90.25 94 ARG A CA 1
ATOM 705 C C . ARG A 1 94 ? 20.922 34.375 15.703 1 90.25 94 ARG A C 1
ATOM 707 O O . ARG A 1 94 ? 20.141 35.312 15.508 1 90.25 94 ARG A O 1
ATOM 714 N N . PHE A 1 95 ? 20.609 33.188 15.891 1 93.06 95 PHE A N 1
ATOM 715 C CA . PHE A 1 95 ? 19.203 32.812 15.742 1 93.06 95 PHE A CA 1
ATOM 716 C C . PHE A 1 95 ? 18.766 31.844 16.828 1 93.06 95 PHE A C 1
ATOM 718 O O . PHE A 1 95 ? 19.562 31 17.266 1 93.06 95 PHE A O 1
ATOM 725 N N . LEU A 1 96 ? 17.531 31.984 17.234 1 94.06 96 LEU A N 1
ATOM 726 C CA . LEU A 1 96 ? 16.953 31.109 18.234 1 94.06 96 LEU A CA 1
ATOM 727 C C . LEU A 1 96 ? 15.531 30.703 17.859 1 94.06 96 LEU A C 1
ATOM 729 O O . LEU A 1 96 ? 14.703 31.547 17.547 1 94.06 96 LEU A O 1
ATOM 733 N N . PHE A 1 97 ? 15.32 29.469 17.812 1 95.06 97 PHE A N 1
ATOM 734 C CA . PHE A 1 97 ? 14.016 28.922 17.453 1 95.06 97 PHE A CA 1
ATOM 735 C C . PHE A 1 97 ? 13.461 28.078 18.594 1 95.06 97 PHE A C 1
ATOM 737 O O . PHE A 1 97 ? 14.133 27.172 19.094 1 95.06 97 PHE A O 1
ATOM 744 N N . VAL A 1 98 ? 12.227 28.375 18.953 1 93.31 98 VAL A N 1
ATOM 745 C CA . VAL A 1 98 ? 11.562 27.641 20.031 1 93.31 98 VAL A CA 1
ATOM 746 C C . VAL A 1 98 ? 10.727 26.5 19.453 1 93.31 98 VAL A C 1
ATOM 748 O O . VAL A 1 98 ? 9.773 26.734 18.703 1 93.31 98 VAL A O 1
ATOM 751 N N . LEU A 1 99 ? 11.055 25.297 19.891 1 94.31 99 LEU A N 1
ATOM 752 C CA . LEU A 1 99 ? 10.43 24.125 19.297 1 94.31 99 LEU A CA 1
ATOM 753 C C . LEU A 1 99 ? 9.453 23.484 20.281 1 94.31 99 LEU A C 1
ATOM 755 O O . LEU A 1 99 ? 9.281 22.25 20.281 1 94.31 99 LEU A O 1
ATOM 759 N N . SER A 1 100 ? 8.773 24.203 21.031 1 88.5 100 SER A N 1
ATOM 760 C CA . SER A 1 100 ? 7.898 23.688 22.078 1 88.5 100 SER A CA 1
ATOM 761 C C . SER A 1 100 ? 6.68 22.984 21.5 1 88.5 100 SER A C 1
ATOM 763 O O . SER A 1 100 ? 6.098 22.109 22.141 1 88.5 100 SER A O 1
ATOM 765 N N . SER A 1 101 ? 6.332 23.312 20.312 1 87.44 101 SER A N 1
ATOM 766 C CA . SER A 1 101 ? 5.125 22.766 19.688 1 87.44 101 SER A CA 1
ATOM 767 C C . SER A 1 101 ? 5.375 21.375 19.125 1 87.44 101 SER A C 1
ATOM 769 O O . SER A 1 101 ? 4.438 20.703 18.688 1 87.44 101 SER A O 1
ATOM 771 N N . VAL A 1 102 ? 6.59 20.953 19.125 1 90.19 102 VAL A N 1
ATOM 772 C CA . VAL A 1 102 ? 6.918 19.625 18.594 1 90.19 102 VAL A CA 1
ATOM 773 C C . VAL A 1 102 ? 6.75 18.578 19.688 1 90.19 102 VAL A C 1
ATOM 775 O O . VAL A 1 102 ? 7.438 18.625 20.719 1 90.19 102 VAL A O 1
ATOM 778 N N . ALA A 1 103 ? 5.867 17.656 19.375 1 87.19 103 ALA A N 1
ATOM 779 C CA . ALA A 1 103 ? 5.625 16.609 20.375 1 87.19 103 ALA A CA 1
ATOM 780 C C . ALA A 1 103 ? 6.82 15.672 20.469 1 87.19 103 ALA A C 1
ATOM 782 O O . ALA A 1 103 ? 7.535 15.461 19.484 1 87.19 103 ALA A O 1
ATOM 783 N N . LYS A 1 104 ? 6.977 15.055 21.578 1 85 104 LYS A N 1
ATOM 784 C CA . LYS A 1 104 ? 8.109 14.172 21.844 1 85 104 LYS A CA 1
ATOM 785 C C . LYS A 1 104 ? 8.039 12.914 20.984 1 85 104 LYS A C 1
ATOM 787 O O . LYS A 1 104 ? 9.062 12.336 20.625 1 85 104 LYS A O 1
ATOM 792 N N . ASN A 1 105 ? 6.879 12.547 20.625 1 85.31 105 ASN A N 1
ATOM 793 C CA . ASN A 1 105 ? 6.711 11.289 19.906 1 85.31 105 ASN A CA 1
ATOM 794 C C . ASN A 1 105 ? 6.816 11.5 18.391 1 85.31 105 ASN A C 1
ATOM 796 O O . ASN A 1 105 ? 6.801 10.531 17.625 1 85.31 105 ASN A O 1
ATOM 800 N N . GLU A 1 106 ? 6.965 12.734 18.016 1 91.62 106 GLU A N 1
ATOM 801 C CA . GLU A 1 106 ? 7.125 13 16.594 1 91.62 106 GLU A CA 1
ATOM 802 C C . GLU A 1 106 ? 8.539 12.664 16.125 1 91.62 106 GLU A C 1
ATOM 804 O O . GLU A 1 106 ? 9.516 13.055 16.766 1 91.62 106 GLU A O 1
ATOM 809 N N . LYS A 1 107 ? 8.625 11.922 15.141 1 94.81 107 LYS A N 1
ATOM 810 C CA . LYS A 1 107 ? 9.93 11.578 14.578 1 94.81 107 LYS A CA 1
ATOM 811 C C . LYS A 1 107 ? 10.484 12.727 13.742 1 94.81 107 LYS A C 1
ATOM 813 O O . LYS A 1 107 ? 9.828 13.188 12.805 1 94.81 107 LYS A O 1
ATOM 818 N N . ILE A 1 108 ? 11.672 13.141 14.078 1 96.31 108 ILE A N 1
ATOM 819 C CA . ILE A 1 108 ? 12.328 14.203 13.328 1 96.31 108 ILE A CA 1
ATOM 820 C C . ILE A 1 108 ? 12.992 13.625 12.086 1 96.31 108 ILE A C 1
ATOM 822 O O . ILE A 1 108 ? 13.844 12.734 12.188 1 96.31 108 ILE A O 1
ATOM 826 N N . LEU A 1 109 ? 12.633 14.133 10.938 1 96.94 109 LEU A N 1
ATOM 827 C CA . LEU A 1 109 ? 13.188 13.609 9.695 1 96.94 109 LEU A CA 1
ATOM 828 C C . LEU A 1 109 ? 14.273 14.531 9.156 1 96.94 109 LEU A C 1
ATOM 830 O O . LEU A 1 109 ? 15.43 14.125 9.023 1 96.94 109 LEU A O 1
ATOM 834 N N . THR A 1 110 ? 13.891 15.727 8.859 1 96.94 110 THR A N 1
ATOM 835 C CA . THR A 1 110 ? 14.812 16.719 8.328 1 96.94 110 THR A CA 1
ATOM 836 C C . THR A 1 110 ? 14.5 18.109 8.883 1 96.94 110 THR A C 1
ATOM 838 O O . THR A 1 110 ? 13.336 18.438 9.141 1 96.94 110 THR A O 1
ATOM 841 N N . ALA A 1 111 ? 15.555 18.875 9.133 1 98 111 ALA A N 1
ATOM 842 C CA . ALA A 1 111 ? 15.43 20.266 9.562 1 98 111 ALA A CA 1
ATOM 843 C C . ALA A 1 111 ? 16.312 21.188 8.711 1 98 111 ALA A C 1
ATOM 845 O O . ALA A 1 111 ? 17.469 20.875 8.438 1 98 111 ALA A O 1
ATOM 846 N N . GLU A 1 112 ? 15.688 22.281 8.352 1 98 112 GLU A N 1
ATOM 847 C CA . GLU A 1 112 ? 16.391 23.219 7.477 1 98 112 GLU A CA 1
ATOM 848 C C . GLU A 1 112 ? 16.312 24.641 8.031 1 98 112 GLU A C 1
ATOM 850 O O . GLU A 1 112 ? 15.281 25.078 8.531 1 98 112 GLU A O 1
ATOM 855 N N . LEU A 1 113 ? 17.438 25.312 7.949 1 97.56 113 LEU A N 1
ATOM 856 C CA . LEU A 1 113 ? 17.484 26.75 8.25 1 97.56 113 LEU A CA 1
ATOM 857 C C . LEU A 1 113 ? 17.406 27.578 6.977 1 97.56 113 LEU A C 1
ATOM 859 O O . LEU A 1 113 ? 18.219 27.406 6.062 1 97.56 113 LEU A O 1
ATOM 863 N N . HIS A 1 114 ? 16.438 28.406 6.922 1 96.56 114 HIS A N 1
ATOM 864 C CA . HIS A 1 114 ? 16.234 29.281 5.781 1 96.56 114 HIS A CA 1
ATOM 865 C C . HIS A 1 114 ? 16.641 30.719 6.109 1 96.56 114 HIS A C 1
ATOM 867 O O . HIS A 1 114 ? 16.062 31.344 6.988 1 96.56 114 HIS A O 1
ATOM 873 N N . LEU A 1 115 ? 17.625 31.188 5.363 1 94.19 115 LEU A N 1
ATOM 874 C CA . LEU A 1 115 ? 18.109 32.562 5.527 1 94.19 115 LEU A CA 1
ATOM 875 C C . LEU A 1 115 ? 18.016 33.312 4.215 1 94.19 115 LEU A C 1
ATOM 877 O O . LEU A 1 115 ? 18.344 32.781 3.152 1 94.19 115 LEU A O 1
ATOM 881 N N . PHE A 1 116 ? 17.484 34.531 4.348 1 92.62 116 PHE A N 1
ATOM 882 C CA . PHE A 1 116 ? 17.391 35.344 3.15 1 92.62 116 PHE A CA 1
ATOM 883 C C . PHE A 1 116 ? 18.609 36.25 3.012 1 92.62 116 PHE A C 1
ATOM 885 O O . PHE A 1 116 ? 18.844 37.125 3.846 1 92.62 116 PHE A O 1
ATOM 892 N N . ARG A 1 117 ? 19.297 35.969 1.96 1 90.94 117 ARG A N 1
ATOM 893 C CA . ARG A 1 117 ? 20.469 36.781 1.648 1 90.94 117 ARG A CA 1
ATOM 894 C C . ARG A 1 117 ? 20.062 38.125 1.043 1 90.94 117 ARG A C 1
ATOM 896 O O . ARG A 1 117 ? 19.312 38.156 0.065 1 90.94 117 ARG A O 1
ATOM 903 N N . LEU A 1 118 ? 20.672 39.156 1.612 1 88 118 LEU A N 1
ATOM 904 C CA . LEU A 1 118 ? 20.359 40.5 1.126 1 88 118 LEU A CA 1
ATOM 905 C C . LEU A 1 118 ? 21.312 40.906 -0 1 88 118 LEU A C 1
ATOM 907 O O . LEU A 1 118 ? 22.406 40.344 -0.129 1 88 118 LEU A O 1
ATOM 911 N N . TRP A 1 119 ? 20.812 41.781 -0.806 1 84.56 119 TRP A N 1
ATOM 912 C CA . TRP A 1 119 ? 21.688 42.344 -1.842 1 84.56 119 TRP A CA 1
ATOM 913 C C . TRP A 1 119 ? 22.922 43 -1.228 1 84.56 119 TRP A C 1
ATOM 915 O O . TRP A 1 119 ? 22.812 43.688 -0.212 1 84.56 119 TRP A O 1
ATOM 925 N N . PRO A 1 120 ? 24.078 42.719 -1.805 1 77.25 120 PRO A N 1
ATOM 926 C CA . PRO A 1 120 ? 25.281 43.375 -1.27 1 77.25 120 PRO A CA 1
ATOM 927 C C . PRO A 1 120 ? 25.219 44.875 -1.357 1 77.25 120 PRO A C 1
ATOM 929 O O . PRO A 1 120 ? 24.625 45.438 -2.295 1 77.25 120 PRO A O 1
ATOM 932 N N . ARG A 1 121 ? 25.5 45.531 -0.229 1 68.62 121 ARG A N 1
ATOM 933 C CA . ARG A 1 121 ? 25.594 47 -0.288 1 68.62 121 ARG A CA 1
ATOM 934 C C . ARG A 1 121 ? 26.641 47.438 -1.312 1 68.62 121 ARG A C 1
ATOM 936 O O . ARG A 1 121 ? 27.625 46.75 -1.543 1 68.62 121 ARG A O 1
ATOM 943 N N . ALA A 1 122 ? 26.172 48.25 -2.297 1 57.53 122 ALA A N 1
ATOM 944 C CA . ALA A 1 122 ? 26.984 48.812 -3.373 1 57.53 122 ALA A CA 1
ATOM 945 C C . ALA A 1 122 ? 28.406 49.094 -2.885 1 57.53 122 ALA A C 1
ATOM 947 O O . ALA A 1 122 ? 28.594 50 -2.055 1 57.53 122 ALA A O 1
ATOM 948 N N . THR A 1 123 ? 29.062 48.156 -2.371 1 55.91 123 THR A N 1
ATOM 949 C CA . THR A 1 123 ? 30.406 48.656 -2.084 1 55.91 123 THR A CA 1
ATOM 950 C C . THR A 1 123 ? 31.109 49.062 -3.369 1 55.91 123 THR A C 1
ATOM 952 O O . THR A 1 123 ? 30.828 48.531 -4.441 1 55.91 123 THR A O 1
ATOM 955 N N . ASP A 1 124 ? 31.734 50.312 -3.373 1 52.09 124 ASP A N 1
ATOM 956 C CA . ASP A 1 124 ? 32.375 51.219 -4.312 1 52.09 124 ASP A CA 1
ATOM 957 C C . ASP A 1 124 ? 33.5 50.531 -5.055 1 52.09 124 ASP A C 1
ATOM 959 O O . ASP A 1 124 ? 34.125 51.125 -5.945 1 52.09 124 ASP A O 1
ATOM 963 N N . GLY A 1 125 ? 33.938 49.094 -4.961 1 53.72 125 GLY A N 1
ATOM 964 C CA . GLY A 1 125 ? 35.062 48.656 -5.777 1 53.72 125 GLY A CA 1
ATOM 965 C C . GLY A 1 125 ? 34.906 47.219 -6.285 1 53.72 125 GLY A C 1
ATOM 966 O O . GLY A 1 125 ? 33.938 46.531 -5.93 1 53.72 125 GLY A O 1
ATOM 967 N N . PRO A 1 126 ? 35.688 46.875 -7.426 1 53.44 126 PRO A N 1
ATOM 968 C CA . PRO A 1 126 ? 35.656 45.562 -8.023 1 53.44 126 PRO A CA 1
ATOM 969 C C . PRO A 1 126 ? 35.875 44.438 -6.988 1 53.44 126 PRO A C 1
ATOM 971 O O . PRO A 1 126 ? 36.844 44.469 -6.238 1 53.44 126 PRO A O 1
ATOM 974 N N . LYS A 1 127 ? 35 43.906 -6.461 1 58.22 127 LYS A N 1
ATOM 975 C CA . LYS A 1 127 ? 35.156 4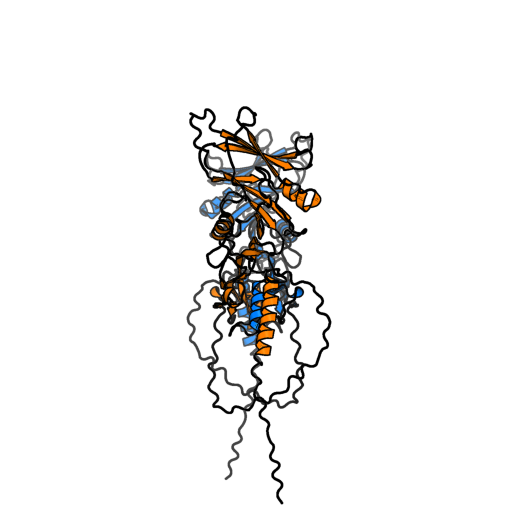2.844 -5.441 1 58.22 127 LYS A CA 1
ATOM 976 C C . LYS A 1 127 ? 35.906 41.656 -5.996 1 58.22 127 LYS A C 1
ATOM 978 O O . LYS A 1 127 ? 35.531 41.094 -7.039 1 58.22 127 LYS A O 1
ATOM 983 N N . ARG A 1 128 ? 37.125 41.5 -5.637 1 59.09 128 ARG A N 1
ATOM 984 C CA . ARG A 1 128 ? 38 40.438 -6.129 1 59.09 128 ARG A CA 1
ATOM 985 C C . ARG A 1 128 ? 37.406 39.062 -5.832 1 59.09 128 ARG A C 1
ATOM 987 O O . ARG A 1 128 ? 37.625 38.125 -6.598 1 59.09 128 ARG A O 1
ATOM 994 N N . HIS A 1 129 ? 36.625 38.812 -4.812 1 68.94 129 HIS A N 1
ATOM 995 C CA . HIS A 1 129 ? 36.125 37.469 -4.523 1 68.94 129 HIS A CA 1
ATOM 996 C C . HIS A 1 129 ? 34.625 37.375 -4.781 1 68.94 129 HIS A C 1
ATOM 998 O O . HIS A 1 129 ? 33.875 38.281 -4.445 1 68.94 129 HIS A O 1
ATOM 1004 N N . HIS A 1 130 ? 34.219 36.281 -5.543 1 81 130 HIS A N 1
ATOM 1005 C CA . HIS A 1 130 ? 32.844 36.125 -5.992 1 81 130 HIS A CA 1
ATOM 1006 C C . HIS A 1 130 ? 32.094 35.188 -5.047 1 81 130 HIS A C 1
ATOM 1008 O O . HIS A 1 130 ? 30.875 35.062 -5.168 1 81 130 HIS A O 1
ATOM 1014 N N . PHE A 1 131 ? 32.875 34.594 -4.027 1 87.06 131 PHE A N 1
ATOM 1015 C CA . PHE A 1 131 ? 32.219 33.688 -3.123 1 87.06 131 PHE A CA 1
ATOM 1016 C C . PHE A 1 131 ? 32.656 33.906 -1.684 1 87.06 131 PHE A C 1
ATOM 1018 O O . PHE A 1 131 ? 33.75 34.469 -1.44 1 87.06 131 PHE A O 1
ATOM 1025 N N . CYS A 1 132 ? 31.797 33.625 -0.8 1 87.94 132 CYS A N 1
ATOM 1026 C CA . CYS A 1 132 ? 32.125 33.562 0.618 1 87.94 132 CYS A CA 1
ATOM 1027 C C . CYS A 1 132 ? 31.641 32.25 1.244 1 87.94 132 CYS A C 1
ATOM 1029 O O . CYS A 1 132 ? 30.828 31.562 0.655 1 87.94 132 CYS A O 1
ATOM 1031 N N . GLN A 1 133 ? 32.25 31.953 2.35 1 91.56 133 GLN A N 1
ATOM 1032 C CA . GLN A 1 133 ? 31.844 30.75 3.064 1 91.56 133 GLN A CA 1
ATOM 1033 C C . GLN A 1 133 ? 30.875 31.078 4.195 1 91.56 133 GLN A C 1
ATOM 1035 O O . GLN A 1 133 ? 31.172 31.922 5.047 1 91.56 133 GLN A O 1
ATOM 1040 N N . VAL A 1 134 ? 29.766 30.469 4.094 1 93.06 134 VAL A N 1
ATOM 1041 C CA . VAL A 1 134 ? 28.797 30.594 5.176 1 93.06 134 VAL A CA 1
ATOM 1042 C C . VAL A 1 134 ? 28.797 29.328 6.023 1 93.06 134 VAL A C 1
ATOM 1044 O O . VAL A 1 134 ? 28.656 28.219 5.492 1 93.06 134 VAL A O 1
ATOM 1047 N N . SER A 1 135 ? 29 29.469 7.312 1 94.25 135 SER A N 1
ATOM 1048 C CA . SER A 1 135 ? 29 28.344 8.234 1 94.25 135 SER A CA 1
ATOM 1049 C C . SER A 1 135 ? 27.938 28.5 9.312 1 94.25 135 SER A C 1
ATOM 1051 O O . SER A 1 135 ? 27.75 29.609 9.836 1 94.25 135 SER A O 1
ATOM 1053 N N . VAL A 1 136 ? 27.234 27.438 9.547 1 96.5 136 VAL A N 1
ATOM 1054 C CA . VAL A 1 136 ? 26.219 27.406 10.586 1 96.5 136 VAL A CA 1
ATOM 1055 C C . VAL A 1 136 ? 26.672 26.547 11.758 1 96.5 136 VAL A C 1
ATOM 1057 O O . VAL A 1 136 ? 27.031 25.375 11.57 1 96.5 136 VAL A O 1
ATOM 1060 N N . TYR A 1 137 ? 26.656 27.219 12.945 1 95.75 137 TYR A N 1
ATOM 1061 C CA . TYR A 1 137 ? 27.109 26.516 14.148 1 95.75 137 TYR A CA 1
ATOM 1062 C C . TYR A 1 137 ? 25.984 26.375 15.156 1 95.75 137 TYR A C 1
ATOM 1064 O O . TYR A 1 137 ? 25.172 27.297 15.32 1 95.75 137 TYR A O 1
ATOM 1072 N N . GLN A 1 138 ? 25.969 25.25 15.797 1 96.75 138 GLN A N 1
ATOM 1073 C CA . GLN A 1 138 ? 25.141 25.094 16.984 1 96.75 138 GLN A CA 1
ATOM 1074 C C . GLN A 1 138 ? 25.844 25.609 18.234 1 96.75 138 GLN A C 1
ATOM 1076 O O . GLN A 1 138 ? 26.969 25.203 18.531 1 96.75 138 GLN A O 1
ATOM 1081 N N . VAL A 1 139 ? 25.172 26.453 18.906 1 95.06 139 VAL A N 1
ATOM 1082 C CA . VAL A 1 139 ? 25.766 27.016 20.109 1 95.06 139 VAL A CA 1
ATOM 1083 C C . VAL A 1 139 ? 25.562 26.062 21.281 1 95.06 139 VAL A C 1
ATOM 1085 O O . VAL A 1 139 ? 24.422 25.688 21.609 1 95.06 139 VAL A O 1
ATOM 1088 N N . LEU A 1 140 ? 26.656 25.656 21.859 1 93.19 140 LEU A N 1
ATOM 1089 C CA . LEU A 1 140 ? 26.578 24.734 22.984 1 93.19 140 LEU A CA 1
ATOM 1090 C C . LEU A 1 140 ? 26.734 25.484 24.312 1 93.19 140 LEU A C 1
ATOM 1092 O O . LEU A 1 140 ? 26.078 25.141 25.297 1 93.19 140 LEU A O 1
ATOM 1096 N N . GLN A 1 141 ? 27.641 26.469 24.328 1 87 141 GLN A N 1
ATOM 1097 C CA . GLN A 1 141 ? 27.828 27.312 25.5 1 87 141 GLN A CA 1
ATOM 1098 C C . GLN A 1 141 ? 27.656 28.781 25.141 1 87 141 GLN A C 1
ATOM 1100 O O . GLN A 1 141 ? 28.516 29.391 24.516 1 87 141 GLN A O 1
ATOM 1105 N N . LYS A 1 142 ? 26.594 29.328 25.609 1 78.75 142 LYS A N 1
ATOM 1106 C CA . LYS A 1 142 ? 26.234 30.688 25.234 1 78.75 142 LYS A CA 1
ATOM 1107 C C . LYS A 1 142 ? 27.266 31.688 25.734 1 78.75 142 LYS A C 1
ATOM 1109 O O . LYS A 1 142 ? 27.578 32.656 25.062 1 78.75 142 LYS A O 1
ATOM 1114 N N . SER A 1 143 ? 27.891 31.453 26.844 1 79.19 143 SER A N 1
ATOM 1115 C CA . SER A 1 143 ? 28.797 32.406 27.469 1 79.19 143 SER A CA 1
ATOM 1116 C C . SER A 1 143 ? 30.141 32.438 26.75 1 79.19 143 SER A C 1
ATOM 1118 O O . SER A 1 143 ? 30.781 33.5 26.672 1 79.19 143 SER A O 1
ATOM 1120 N N . GLU A 1 144 ? 30.516 31.328 26.156 1 78.25 144 GLU A N 1
ATOM 1121 C CA . GLU A 1 144 ? 31.781 31.281 25.453 1 78.25 144 GLU A CA 1
ATOM 1122 C C . GLU A 1 144 ? 31.688 30.453 24.172 1 78.25 144 GLU A C 1
ATOM 1124 O O . GLU A 1 144 ? 32.25 29.359 24.094 1 78.25 144 GLU A O 1
ATOM 1129 N N . PRO A 1 145 ? 31.094 31.047 23.203 1 71.81 145 PRO A N 1
ATOM 1130 C CA . PRO A 1 145 ? 30.875 30.25 22 1 71.81 145 PRO A CA 1
ATOM 1131 C C . PRO A 1 145 ? 32.188 29.953 21.25 1 71.81 145 PRO A C 1
ATOM 1133 O O . PRO A 1 145 ? 32.281 28.953 20.531 1 71.81 145 PRO A O 1
ATOM 1136 N N . ASP A 1 146 ? 33.156 30.781 21.5 1 77.19 146 ASP A N 1
ATOM 1137 C CA . ASP A 1 146 ? 34.406 30.594 20.734 1 77.19 146 ASP A CA 1
ATOM 1138 C C . ASP A 1 146 ? 35.375 29.719 21.5 1 77.19 146 ASP A C 1
ATOM 1140 O O . ASP A 1 146 ? 36.438 29.375 20.969 1 77.19 146 ASP A O 1
ATOM 1144 N N . ALA A 1 147 ? 34.938 29.406 22.688 1 79.12 147 ALA A N 1
ATOM 1145 C CA . ALA A 1 147 ? 35.75 28.453 23.422 1 79.12 147 ALA A CA 1
ATOM 1146 C C . ALA A 1 147 ? 35.688 27.062 22.781 1 79.12 147 ALA A C 1
ATOM 1148 O O . ALA A 1 147 ? 34.75 26.75 22.062 1 79.12 147 ALA A O 1
ATOM 1149 N N . PRO A 1 148 ? 36.781 26.359 22.969 1 78.25 148 PRO A N 1
ATOM 1150 C CA . PRO A 1 148 ? 36.75 24.984 22.484 1 78.25 148 PRO A CA 1
ATOM 1151 C C . PRO A 1 148 ? 35.531 24.219 23 1 78.25 148 PRO A C 1
ATOM 1153 O O . PRO A 1 148 ? 35.281 24.156 24.203 1 78.25 148 PRO A O 1
ATOM 1156 N N . GLY A 1 149 ? 34.719 23.812 22.125 1 82.75 149 GLY A N 1
ATOM 1157 C CA . GLY A 1 149 ? 33.531 23.078 22.484 1 82.75 149 GLY A CA 1
ATOM 1158 C C . GLY A 1 149 ? 32.281 23.953 22.641 1 82.75 149 GLY A C 1
ATOM 1159 O O . GLY A 1 149 ? 31.219 23.469 23 1 82.75 149 GLY A O 1
ATOM 1160 N N . GLY A 1 150 ? 32.5 25.172 22.422 1 90.38 150 GLY A N 1
ATOM 1161 C CA . GLY A 1 150 ? 31.406 26.109 22.625 1 90.38 150 GLY A CA 1
ATOM 1162 C C . GLY A 1 150 ? 30.391 26.109 21.5 1 90.38 150 GLY A C 1
ATOM 1163 O O . GLY A 1 150 ? 29.266 26.562 21.672 1 90.38 150 GLY A O 1
ATOM 1164 N N . LYS A 1 151 ? 30.891 25.641 20.359 1 92.94 151 LYS A N 1
ATOM 1165 C CA . LYS A 1 151 ? 29.969 25.562 19.234 1 92.94 151 LYS A CA 1
ATOM 1166 C C . LYS A 1 151 ? 30.281 24.344 18.359 1 92.94 151 LYS A C 1
ATOM 1168 O O . LYS A 1 151 ? 31.406 23.828 18.375 1 92.94 151 LYS A O 1
ATOM 1173 N N . LYS A 1 152 ? 29.359 23.812 17.703 1 95 152 LYS A N 1
ATOM 1174 C CA . LYS A 1 152 ? 29.469 22.656 16.828 1 95 152 LYS A CA 1
ATOM 1175 C C . LYS A 1 152 ? 29.062 23 15.406 1 95 152 LYS A C 1
ATOM 1177 O O . LYS A 1 152 ? 27.969 23.531 15.18 1 95 152 LYS A O 1
ATOM 1182 N N . LEU A 1 153 ? 29.984 22.703 14.391 1 95.56 153 LEU A N 1
ATOM 1183 C CA . LEU A 1 153 ? 29.688 23 12.992 1 95.56 153 LEU A CA 1
ATOM 1184 C C . LEU A 1 153 ? 28.594 22.078 12.461 1 95.56 153 LEU A C 1
ATOM 1186 O O . LEU A 1 153 ? 28.703 20.859 12.57 1 95.56 153 LEU A O 1
ATOM 1190 N N . LEU A 1 154 ? 27.609 22.688 11.953 1 96.75 154 LEU A N 1
ATOM 1191 C CA . LEU A 1 154 ? 26.5 21.906 11.414 1 96.75 154 LEU A CA 1
ATOM 1192 C C . LEU A 1 154 ? 26.578 21.844 9.891 1 96.75 154 LEU A C 1
ATOM 1194 O O . LEU A 1 154 ? 26.344 20.781 9.305 1 96.75 154 LEU A O 1
ATOM 1198 N N . ALA A 1 155 ? 26.797 22.922 9.273 1 96.19 155 ALA A N 1
ATOM 1199 C CA . ALA A 1 155 ? 26.844 23.016 7.816 1 96.19 155 ALA A CA 1
ATOM 1200 C C . ALA A 1 155 ? 27.766 24.156 7.367 1 96.19 155 ALA A C 1
ATOM 1202 O O . ALA A 1 155 ? 27.906 25.156 8.07 1 96.19 155 ALA A O 1
ATOM 1203 N N . ALA A 1 156 ? 28.406 23.938 6.238 1 94 156 ALA A N 1
ATOM 1204 C CA . ALA A 1 156 ? 29.25 24.953 5.594 1 94 156 ALA A CA 1
ATOM 1205 C C . ALA A 1 156 ? 29.094 24.906 4.078 1 94 156 ALA A C 1
ATOM 1207 O O . ALA A 1 156 ? 29.078 23.828 3.484 1 94 156 ALA A O 1
ATOM 1208 N N . ARG A 1 157 ? 28.859 26.094 3.549 1 94.12 157 ARG A N 1
ATOM 1209 C CA . ARG A 1 157 ? 28.672 26.125 2.102 1 94.12 157 ARG A CA 1
ATOM 1210 C C . ARG A 1 157 ? 29.25 27.422 1.508 1 94.12 157 ARG A C 1
ATOM 1212 O O . ARG A 1 157 ? 29.281 28.453 2.174 1 94.12 157 ARG A O 1
ATOM 1219 N N . LEU A 1 158 ? 29.719 27.281 0.253 1 91.25 158 LEU A N 1
ATOM 1220 C CA . LEU A 1 158 ? 30.141 28.453 -0.499 1 91.25 158 LEU A CA 1
ATOM 1221 C C . LEU A 1 158 ? 28.938 29.141 -1.14 1 91.25 158 LEU A C 1
ATOM 1223 O O . LEU A 1 158 ? 28.109 28.484 -1.773 1 91.25 158 LEU A O 1
ATOM 1227 N N . VAL A 1 159 ? 28.844 30.484 -0.841 1 90.25 159 VAL A N 1
ATOM 1228 C CA . VAL A 1 159 ? 27.703 31.234 -1.369 1 90.25 159 VAL A CA 1
ATOM 1229 C C . VAL A 1 159 ? 28.219 32.375 -2.248 1 90.25 159 VAL A C 1
ATOM 1231 O O . VAL A 1 159 ? 29.219 33.031 -1.923 1 90.25 159 VAL A O 1
ATOM 1234 N N . SER A 1 160 ? 27.531 32.562 -3.318 1 87.06 160 SER A N 1
ATOM 1235 C CA . SER A 1 160 ? 27.891 33.656 -4.227 1 87.06 160 SER A CA 1
ATOM 1236 C C . SER A 1 160 ? 27.562 35 -3.627 1 87.06 160 SER A C 1
ATOM 1238 O O . SER A 1 160 ? 26.516 35.156 -2.99 1 87.06 160 SER A O 1
ATOM 1240 N N . LEU A 1 161 ? 28.469 35.969 -3.883 1 83.38 161 LEU A N 1
ATOM 1241 C CA . LEU A 1 161 ? 28.25 37.312 -3.369 1 83.38 161 LEU A CA 1
ATOM 1242 C C . LEU A 1 161 ? 27.328 38.094 -4.289 1 83.38 161 LEU A C 1
ATOM 1244 O O . LEU A 1 161 ? 26.891 39.188 -3.945 1 83.38 161 LEU A O 1
ATOM 1248 N N . GLN A 1 162 ? 27.031 37.375 -5.352 1 82.5 162 GLN A N 1
ATOM 1249 C CA . GLN A 1 162 ? 26.188 38.062 -6.324 1 82.5 162 GLN A CA 1
ATOM 1250 C C . GLN A 1 162 ? 24.734 37.594 -6.23 1 82.5 162 GLN A C 1
ATOM 1252 O O . GLN A 1 162 ? 24.469 36.406 -5.984 1 82.5 162 GLN A O 1
ATOM 1257 N N . GLY A 1 163 ? 23.891 38.625 -5.906 1 83.31 163 GLY A N 1
ATOM 1258 C CA . GLY A 1 163 ? 22.469 38.344 -5.984 1 83.31 163 GLY A CA 1
ATOM 1259 C C . GLY A 1 163 ? 21.797 38.281 -4.625 1 83.31 163 GLY A C 1
ATOM 1260 O O . GLY A 1 163 ? 22.406 38.625 -3.611 1 83.31 163 GLY A O 1
ATOM 1261 N N . SER A 1 164 ? 20.5 38.062 -4.586 1 89.56 164 SER A N 1
ATOM 1262 C CA . SER A 1 164 ? 19.656 37.938 -3.402 1 89.56 164 SER A CA 1
ATOM 1263 C C . SER A 1 164 ? 18.734 36.719 -3.502 1 89.56 164 SER A C 1
ATOM 1265 O O . SER A 1 164 ? 18.312 36.344 -4.598 1 89.56 164 SER A O 1
ATOM 1267 N N . GLY A 1 165 ? 18.578 36.031 -2.383 1 91.69 165 GLY A N 1
ATOM 1268 C CA . GLY A 1 165 ? 17.703 34.875 -2.383 1 91.69 165 GLY A CA 1
ATOM 1269 C C . GLY A 1 165 ? 17.797 34.062 -1.112 1 91.69 165 GLY A C 1
ATOM 1270 O O . GLY A 1 165 ? 18.547 34.406 -0.194 1 91.69 165 GLY A O 1
ATOM 1271 N N . TRP A 1 166 ? 17.047 33.062 -1.101 1 93.25 166 TRP A N 1
ATOM 1272 C CA . TRP A 1 166 ? 17.031 32.219 0.069 1 93.25 166 TRP A CA 1
ATOM 1273 C C . TRP A 1 166 ? 18.188 31.219 0.037 1 93.25 166 TRP A C 1
ATOM 1275 O O . TRP A 1 166 ? 18.5 30.656 -1.014 1 93.25 166 TRP A O 1
ATOM 1285 N N . GLU A 1 167 ? 18.859 31.109 1.141 1 94.62 167 GLU A N 1
ATOM 1286 C CA . GLU A 1 167 ? 19.859 30.078 1.379 1 94.62 167 GLU A CA 1
ATOM 1287 C C . GLU A 1 167 ? 19.391 29.078 2.428 1 94.62 167 GLU A C 1
ATOM 1289 O O . GLU A 1 167 ? 18.953 29.469 3.514 1 94.62 167 GLU A O 1
ATOM 1294 N N . VAL A 1 168 ? 19.484 27.828 2.062 1 96.69 168 VAL A N 1
ATOM 1295 C CA . VAL A 1 168 ? 18.953 26.781 2.93 1 96.69 168 VAL A CA 1
ATOM 1296 C C . VAL A 1 168 ? 20.094 25.906 3.449 1 96.69 168 VAL A C 1
ATOM 1298 O O . VAL A 1 168 ? 20.938 25.453 2.674 1 96.69 168 VAL A O 1
ATOM 1301 N N . PHE A 1 169 ? 20.156 25.688 4.777 1 97.38 169 PHE A N 1
ATOM 1302 C CA . PHE A 1 169 ? 21.188 24.875 5.414 1 97.38 169 PHE A CA 1
ATOM 1303 C C . PHE A 1 169 ? 20.562 23.734 6.215 1 97.38 169 PHE A C 1
ATOM 1305 O O . PHE A 1 169 ? 19.578 23.938 6.93 1 97.38 169 PHE A O 1
ATOM 1312 N N . ALA A 1 170 ? 21.141 22.562 6.141 1 97.25 170 ALA A N 1
ATOM 1313 C CA . ALA A 1 170 ? 20.656 21.422 6.91 1 97.25 170 ALA A CA 1
ATOM 1314 C C . ALA A 1 170 ? 21.156 21.484 8.352 1 97.25 170 ALA A C 1
ATOM 1316 O O . ALA A 1 170 ? 22.359 21.547 8.602 1 97.25 170 ALA A O 1
ATOM 1317 N N . ILE A 1 171 ? 20.203 21.453 9.242 1 97.75 171 ILE A N 1
ATOM 1318 C CA . ILE A 1 171 ? 20.609 21.531 10.641 1 97.75 171 ILE A CA 1
ATOM 1319 C C . ILE A 1 171 ? 19.891 20.453 11.445 1 97.75 171 ILE A C 1
ATOM 1321 O O . ILE A 1 171 ? 19.531 20.656 12.602 1 97.75 171 ILE A O 1
ATOM 1325 N N . THR A 1 172 ? 19.609 19.328 10.875 1 97.75 172 THR A N 1
ATOM 1326 C CA . THR A 1 172 ? 18.844 18.234 11.453 1 97.75 172 THR A CA 1
ATOM 1327 C C . THR A 1 172 ? 19.438 17.766 12.773 1 97.75 172 THR A C 1
ATOM 1329 O O . THR A 1 172 ? 18.719 17.547 13.75 1 97.75 172 THR A O 1
ATOM 1332 N N . GLN A 1 173 ? 20.734 17.719 12.836 1 96.56 173 GLN A N 1
ATOM 1333 C CA . GLN A 1 173 ? 21.391 17.219 14.039 1 96.56 173 GLN A CA 1
ATOM 1334 C C . GLN A 1 173 ? 21.156 18.141 15.227 1 96.56 173 GLN A C 1
ATOM 1336 O O . GLN A 1 173 ? 20.922 17.672 16.344 1 96.56 173 GLN A O 1
ATOM 1341 N N . ALA A 1 174 ? 21.188 19.391 14.992 1 97.19 174 ALA A N 1
ATOM 1342 C CA . ALA A 1 174 ? 20.953 20.344 16.062 1 97.19 174 ALA A CA 1
ATOM 1343 C C . ALA A 1 174 ? 19.531 20.188 16.625 1 97.19 174 ALA A C 1
ATOM 1345 O O . ALA A 1 174 ? 19.344 20.188 17.844 1 97.19 174 ALA A O 1
ATOM 1346 N N . VAL A 1 175 ? 18.609 20.031 15.742 1 97.25 175 VAL A N 1
ATOM 1347 C CA . VAL A 1 175 ? 17.219 19.938 16.156 1 97.25 175 VAL A CA 1
ATOM 1348 C C . VAL A 1 175 ? 17 18.641 16.922 1 97.25 175 VAL A C 1
ATOM 1350 O O . VAL A 1 175 ? 16.25 18.625 17.922 1 97.25 175 VAL A O 1
ATOM 1353 N N . ARG A 1 176 ? 17.609 17.594 16.516 1 96 176 ARG A N 1
ATOM 1354 C CA . ARG A 1 176 ? 17.516 16.344 17.25 1 96 176 ARG A CA 1
ATOM 1355 C C . ARG A 1 176 ? 18.047 16.5 18.672 1 96 176 ARG A C 1
ATOM 1357 O O . ARG A 1 176 ? 17.422 16.047 19.625 1 96 176 ARG A O 1
ATOM 1364 N N . ASP A 1 177 ? 19.125 17.172 18.766 1 94.75 177 ASP A N 1
ATOM 1365 C CA . ASP A 1 177 ? 19.703 17.422 20.078 1 94.75 177 ASP A CA 1
ATOM 1366 C C . ASP A 1 177 ? 18.75 18.25 20.953 1 94.75 177 ASP A C 1
ATOM 1368 O O . ASP A 1 177 ? 18.562 17.938 22.125 1 94.75 177 ASP A O 1
ATOM 1372 N N . TRP A 1 178 ? 18.172 19.281 20.359 1 95.88 178 TRP A N 1
ATOM 1373 C CA . TRP A 1 178 ? 17.281 20.188 21.078 1 95.88 178 TRP A CA 1
ATOM 1374 C C . TRP A 1 178 ? 16.031 19.453 21.547 1 95.88 178 TRP A C 1
ATOM 1376 O O . TRP A 1 178 ? 15.445 19.797 22.578 1 95.88 178 TRP A O 1
ATOM 1386 N N . THR A 1 179 ? 15.539 18.5 20.75 1 92.44 179 THR A N 1
ATOM 1387 C CA . THR A 1 179 ? 14.328 17.766 21.094 1 92.44 179 THR A CA 1
ATOM 1388 C C . THR A 1 179 ? 14.617 16.734 22.188 1 92.44 179 THR A C 1
ATOM 1390 O O . THR A 1 179 ? 13.734 16.406 22.984 1 92.44 179 THR A O 1
ATOM 1393 N N . GLU A 1 180 ? 15.773 16.219 22.203 1 90.56 180 GLU A N 1
ATOM 1394 C CA . GLU A 1 180 ? 16.172 15.297 23.25 1 90.56 180 GLU A CA 1
ATOM 1395 C C . GLU A 1 180 ? 16.328 16.016 24.594 1 90.56 180 GLU A C 1
ATOM 1397 O O . GLU A 1 180 ? 15.898 15.523 25.625 1 90.56 180 GLU A O 1
ATOM 1402 N N . ASP A 1 181 ? 16.969 17.156 24.453 1 91.62 181 ASP A N 1
ATOM 1403 C CA . ASP A 1 181 ? 17.172 18.016 25.609 1 91.62 181 ASP A CA 1
ATOM 1404 C C . ASP A 1 181 ? 16.891 19.469 25.281 1 91.62 181 ASP A C 1
ATOM 1406 O O . ASP A 1 181 ? 17.734 20.156 24.703 1 91.62 181 ASP A O 1
ATOM 1410 N N . GLU A 1 182 ? 15.781 19.969 25.719 1 89.69 182 GLU A N 1
ATOM 1411 C CA . GLU A 1 182 ? 15.344 21.328 25.391 1 89.69 182 GLU A CA 1
ATOM 1412 C C . GLU A 1 182 ? 16.312 22.375 25.953 1 89.69 182 GLU A C 1
ATOM 1414 O O . GLU A 1 182 ? 16.453 23.453 25.391 1 89.69 182 GLU A O 1
ATOM 1419 N N . SER A 1 183 ? 16.938 22.062 27.031 1 90.81 183 SER A N 1
ATOM 1420 C CA . SER A 1 183 ? 17.828 23.016 27.672 1 90.81 183 SER A CA 1
ATOM 1421 C C . SER A 1 183 ? 19.109 23.203 26.859 1 90.81 183 SER A C 1
ATOM 1423 O O . SER A 1 183 ? 19.828 24.188 27.062 1 90.81 183 SER A O 1
ATOM 1425 N N . SER A 1 184 ? 19.297 22.25 25.984 1 91.94 184 SER A N 1
ATOM 1426 C CA . SER A 1 184 ? 20.516 22.328 25.172 1 91.94 184 SER A CA 1
ATOM 1427 C C . SER A 1 184 ? 20.359 23.344 24.047 1 91.94 184 SER A C 1
ATOM 1429 O O . SER A 1 184 ? 21.328 23.672 23.375 1 91.94 184 SER A O 1
ATOM 1431 N N . ASN A 1 185 ? 19.172 23.812 23.828 1 94.62 185 ASN A N 1
ATOM 1432 C CA . ASN A 1 185 ? 18.922 24.75 22.734 1 94.62 185 ASN A CA 1
ATOM 1433 C C . ASN A 1 185 ? 19.391 26.156 23.094 1 94.62 185 ASN A C 1
ATOM 1435 O O . ASN A 1 185 ? 18.672 26.922 23.75 1 94.62 185 ASN A O 1
ATOM 1439 N N . GLN A 1 186 ? 20.578 26.5 22.641 1 93.12 186 GLN A N 1
ATOM 1440 C CA . GLN A 1 186 ? 21.141 27.828 22.859 1 93.12 186 GLN A CA 1
ATOM 1441 C C . GLN A 1 186 ? 21.219 28.625 21.562 1 93.12 186 GLN A C 1
ATOM 1443 O O . GLN A 1 186 ? 21.906 29.641 21.5 1 93.12 186 GLN A O 1
ATOM 1448 N N . GLY A 1 187 ? 20.641 28.047 20.562 1 94.62 187 GLY A N 1
ATOM 1449 C CA . GLY A 1 187 ? 20.531 28.797 19.328 1 94.62 187 GLY A CA 1
ATOM 1450 C C . GLY A 1 187 ? 21.609 28.422 18.312 1 94.62 187 GLY A C 1
ATOM 1451 O O . GLY A 1 187 ? 22.297 27.406 18.469 1 94.62 187 GLY A O 1
ATOM 1452 N N . LEU A 1 188 ? 21.594 29.203 17.25 1 95.25 188 LEU A N 1
ATOM 1453 C CA . LEU A 1 188 ? 22.531 29.016 16.141 1 95.25 188 LEU A CA 1
ATOM 1454 C C . LEU A 1 188 ? 23.375 30.25 15.906 1 95.25 188 LEU A C 1
ATOM 1456 O O . LEU A 1 188 ? 22.922 31.375 16.188 1 95.25 188 LEU A O 1
ATOM 1460 N N . LEU A 1 189 ? 24.562 30 15.445 1 93.56 189 LEU A N 1
ATOM 1461 C CA . LEU A 1 189 ? 25.469 31.062 15.031 1 93.56 189 LEU A CA 1
ATOM 1462 C C . LEU A 1 189 ? 25.859 30.906 13.562 1 93.56 189 LEU A C 1
ATOM 1464 O O . LEU A 1 189 ? 26.281 29.812 13.156 1 93.56 189 LEU A O 1
ATOM 1468 N N . VAL A 1 190 ? 25.656 31.922 12.828 1 93 190 VAL A N 1
ATOM 1469 C CA . VAL A 1 190 ? 26.047 31.906 11.422 1 93 190 VAL A CA 1
ATOM 1470 C C . VAL A 1 190 ? 27.25 32.812 11.219 1 93 190 VAL A C 1
ATOM 1472 O O . VAL A 1 190 ? 27.266 33.969 11.672 1 93 190 VAL A O 1
ATOM 1475 N N . THR A 1 191 ? 28.219 32.281 10.586 1 91 191 THR A N 1
ATOM 1476 C CA . THR A 1 191 ? 29.406 33.062 10.289 1 91 191 THR A CA 1
ATOM 1477 C C . THR A 1 191 ? 29.641 33.156 8.781 1 91 191 THR A C 1
ATOM 1479 O O . THR A 1 191 ? 29.344 32.188 8.055 1 91 191 THR A O 1
ATOM 1482 N N . VAL A 1 192 ? 30.141 34.281 8.391 1 89.19 192 VAL A N 1
ATOM 1483 C CA . VAL A 1 192 ? 30.5 34.5 6.996 1 89.19 192 VAL A CA 1
ATOM 1484 C C . VAL A 1 192 ? 31.984 34.844 6.891 1 89.19 192 VAL A C 1
ATOM 1486 O O . VAL A 1 192 ? 32.469 35.781 7.543 1 89.19 192 VAL A O 1
ATOM 1489 N N . GLN A 1 193 ? 32.625 34 6.105 1 87.19 193 GLN A N 1
ATOM 1490 C CA . GLN A 1 193 ? 34.062 34.219 5.949 1 87.19 193 GLN A CA 1
ATOM 1491 C C . GLN A 1 193 ? 34.438 34.281 4.477 1 87.19 193 GLN A C 1
ATOM 1493 O O . GLN A 1 193 ? 33.844 33.625 3.633 1 87.19 193 GLN A O 1
ATOM 1498 N N . GLY A 1 194 ? 35.438 35.156 4.266 1 80.75 194 GLY A N 1
ATOM 1499 C CA . GLY A 1 194 ? 36 35.156 2.926 1 80.75 194 GLY A CA 1
ATOM 1500 C C . GLY A 1 194 ? 36.812 33.938 2.617 1 80.75 194 GLY A C 1
ATOM 1501 O O . GLY A 1 194 ? 37.094 33.125 3.508 1 80.75 194 GLY A O 1
ATOM 1502 N N . LEU A 1 195 ? 37.062 33.719 1.344 1 76.38 195 LEU A N 1
ATOM 1503 C CA . LEU A 1 195 ? 37.844 32.531 0.927 1 76.38 195 LEU A CA 1
ATOM 1504 C C . LEU A 1 195 ? 39.219 32.531 1.576 1 76.38 195 LEU A C 1
ATOM 1506 O O . LEU A 1 195 ? 39.844 31.484 1.731 1 76.38 195 LEU A O 1
ATOM 1510 N N . GLY A 1 196 ? 39.625 33.688 2.01 1 71.56 196 GLY A N 1
ATOM 1511 C CA . GLY A 1 196 ? 40.938 33.75 2.688 1 71.56 196 GLY A CA 1
ATOM 1512 C C . GLY A 1 196 ? 40.844 33.438 4.168 1 71.56 196 GLY A C 1
ATOM 1513 O O . GLY A 1 196 ? 41.844 33.375 4.859 1 71.56 196 GLY A O 1
ATOM 1514 N N . GLY A 1 197 ? 39.656 33.031 4.727 1 66.62 197 GLY A N 1
ATOM 1515 C CA . GLY A 1 197 ? 39.438 32.562 6.09 1 66.62 197 GLY A CA 1
ATOM 1516 C C . GLY A 1 197 ? 39.188 33.719 7.062 1 66.62 197 GLY A C 1
ATOM 1517 O O . GLY A 1 197 ? 38.812 33.469 8.219 1 66.62 197 GLY A O 1
ATOM 1518 N N . SER A 1 198 ? 39.5 35 6.648 1 66.81 198 SER A N 1
ATOM 1519 C CA . SER A 1 198 ? 39.344 36.094 7.59 1 66.81 198 SER A CA 1
ATOM 1520 C C . SER A 1 198 ? 37.938 36.656 7.57 1 66.81 198 SER A C 1
ATOM 1522 O O . SER A 1 198 ? 37.312 36.75 6.512 1 66.81 198 SER A O 1
ATOM 1524 N N . PRO A 1 199 ? 37.469 36.781 8.852 1 65.94 199 PRO A N 1
ATOM 1525 C CA . PRO A 1 199 ? 36.188 37.5 8.883 1 65.94 199 PRO A CA 1
ATOM 1526 C C . PRO A 1 199 ? 36.281 38.906 8.258 1 65.94 199 PRO A C 1
ATOM 1528 O O . PRO A 1 199 ? 37.281 39.594 8.406 1 65.94 199 PRO A O 1
ATOM 1531 N N . LEU A 1 200 ? 35.469 39.094 7.273 1 65.12 200 LEU A N 1
ATOM 1532 C CA . LEU A 1 200 ? 35.5 40.375 6.625 1 65.12 200 LEU A CA 1
ATOM 1533 C C . LEU A 1 200 ? 34.562 41.375 7.336 1 65.12 200 LEU A C 1
ATOM 1535 O O . LEU A 1 200 ? 33.438 41 7.73 1 65.12 200 LEU A O 1
ATOM 1539 N N . ASP A 1 201 ? 35 42.5 7.832 1 64.56 201 ASP A N 1
ATOM 1540 C CA . ASP A 1 201 ? 34.188 43.594 8.375 1 64.56 201 ASP A CA 1
ATOM 1541 C C . ASP A 1 201 ? 34.125 44.781 7.387 1 64.56 201 ASP A C 1
ATOM 1543 O O . ASP A 1 201 ? 35.156 45.375 7.086 1 64.56 201 ASP A O 1
ATOM 1547 N N . PRO A 1 202 ? 33.125 45.031 6.906 1 69.69 202 PRO A N 1
ATOM 1548 C CA . PRO A 1 202 ? 31.797 44.406 7.121 1 69.69 202 PRO A CA 1
ATOM 1549 C C . PRO A 1 202 ? 31.656 43.062 6.414 1 69.69 202 PRO A C 1
ATOM 1551 O O . PRO A 1 202 ? 32.406 42.781 5.473 1 69.69 202 PRO A O 1
ATOM 1554 N N . PRO A 1 203 ? 30.734 42.312 6.984 1 73.56 203 PRO A N 1
ATOM 1555 C CA . PRO A 1 203 ? 30.578 41.031 6.324 1 73.56 203 PRO A CA 1
ATOM 1556 C C . PRO A 1 203 ? 30.141 41.156 4.867 1 73.56 203 PRO A C 1
ATOM 1558 O O . PRO A 1 203 ? 29.328 42.031 4.531 1 73.56 203 PRO A O 1
ATOM 1561 N N . PRO A 1 204 ? 30.812 40.344 4.078 1 74.25 204 PRO A N 1
ATOM 1562 C CA . PRO A 1 204 ? 30.5 40.438 2.646 1 74.25 204 PRO A CA 1
ATOM 1563 C C . PRO A 1 204 ? 29.062 40.062 2.336 1 74.25 204 PRO A C 1
ATOM 1565 O O . PRO A 1 204 ? 28.531 40.469 1.291 1 74.25 204 PRO A O 1
ATOM 1568 N N . LEU A 1 205 ? 28.516 39.375 3.178 1 83.12 205 LEU A N 1
ATOM 1569 C CA . LEU A 1 205 ? 27.156 38.906 2.969 1 83.12 205 LEU A CA 1
ATOM 1570 C C . LEU A 1 205 ? 26.312 39.094 4.223 1 83.12 205 LEU A C 1
ATOM 1572 O O . LEU A 1 205 ? 26.812 38.938 5.34 1 83.12 205 LEU A O 1
ATOM 1576 N N . GLN A 1 206 ? 25.078 39.594 3.947 1 84.31 206 GLN A N 1
ATOM 1577 C CA . GLN A 1 206 ? 24.156 39.781 5.07 1 84.31 206 GLN A CA 1
ATOM 1578 C C . GLN A 1 206 ? 22.859 39.031 4.859 1 84.31 206 GLN A C 1
ATOM 1580 O O . GLN A 1 206 ? 22.406 38.875 3.727 1 84.31 206 GLN A O 1
ATOM 1585 N N . PHE A 1 207 ? 22.422 38.594 5.988 1 88.25 207 PHE A N 1
ATOM 1586 C CA . PHE A 1 207 ? 21.125 37.938 5.961 1 88.25 207 PHE A CA 1
ATOM 1587 C C . PHE A 1 207 ? 20.062 38.812 6.641 1 88.25 207 PHE A C 1
ATOM 1589 O O . PHE A 1 207 ? 20.391 39.594 7.531 1 88.25 207 PHE A O 1
ATOM 1596 N N . ALA A 1 208 ? 18.844 38.562 6.113 1 86.06 208 ALA A N 1
ATOM 1597 C CA . ALA A 1 208 ? 17.734 39.281 6.738 1 86.06 208 ALA A CA 1
ATOM 1598 C C . ALA A 1 208 ? 17.547 38.844 8.188 1 86.06 208 ALA A C 1
ATOM 1600 O O . ALA A 1 208 ? 17.703 37.656 8.5 1 86.06 208 ALA A O 1
ATOM 1601 N N . THR A 1 209 ? 17.328 39.812 9.023 1 78.94 209 THR A N 1
ATOM 1602 C CA . THR A 1 209 ? 17.031 39.531 10.43 1 78.94 209 THR A CA 1
ATOM 1603 C C . THR A 1 209 ? 15.594 39.906 10.773 1 78.94 209 THR A C 1
ATOM 1605 O O . THR A 1 209 ? 14.914 40.562 9.984 1 78.94 209 THR A O 1
ATOM 1608 N N . SER A 1 210 ? 15.07 39.469 11.898 1 73.5 210 SER A N 1
ATOM 1609 C CA . SER A 1 210 ? 13.68 39.656 12.305 1 73.5 210 SER A CA 1
ATOM 1610 C C . SER A 1 210 ? 13.367 41.125 12.555 1 73.5 210 SER A C 1
ATOM 1612 O O . SER A 1 210 ? 12.219 41.562 12.445 1 73.5 210 SER A O 1
ATOM 1614 N N . ARG A 1 211 ? 14.297 41.969 12.867 1 68.5 211 ARG A N 1
ATOM 1615 C CA . ARG A 1 211 ? 14.062 43.344 13.227 1 68.5 211 ARG A CA 1
ATOM 1616 C C . ARG A 1 211 ? 13.945 44.219 11.984 1 68.5 211 ARG A C 1
ATOM 1618 O O . ARG A 1 211 ? 13.133 45.156 11.945 1 68.5 211 ARG A O 1
ATOM 1625 N N . ASP A 1 212 ? 14.703 43.938 11.008 1 63.03 212 ASP A N 1
ATOM 1626 C CA . ASP A 1 212 ? 14.93 44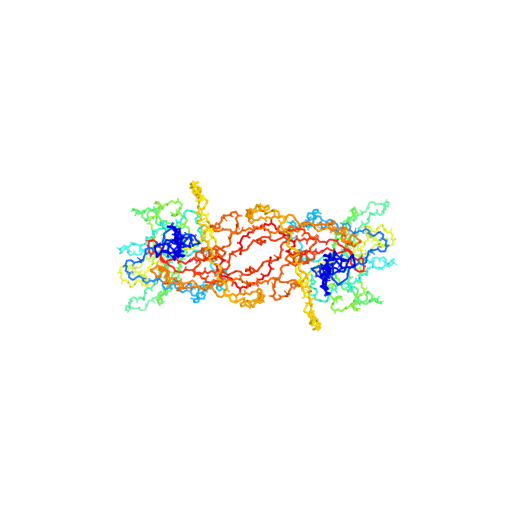.969 10.008 1 63.03 212 ASP A CA 1
ATOM 1627 C C . ASP A 1 212 ? 14.094 44.688 8.75 1 63.03 212 ASP A C 1
ATOM 1629 O O . ASP A 1 212 ? 13.945 45.594 7.902 1 63.03 212 ASP A O 1
ATOM 1633 N N . HIS A 1 213 ? 13.594 43.562 8.758 1 63.59 213 HIS A N 1
ATOM 1634 C CA . HIS A 1 213 ? 13.062 43.312 7.426 1 63.59 213 HIS A CA 1
ATOM 1635 C C . HIS A 1 213 ? 11.625 42.812 7.488 1 63.59 213 HIS A C 1
ATOM 1637 O O . HIS A 1 213 ? 11.117 42.531 8.57 1 63.59 213 HIS A O 1
ATOM 1643 N N . HIS A 1 214 ? 11.094 42.969 6.301 1 70.12 214 HIS A N 1
ATOM 1644 C CA . HIS A 1 214 ? 9.719 42.5 6.078 1 70.12 214 HIS A CA 1
ATOM 1645 C C . HIS A 1 214 ? 9.516 41.094 6.605 1 70.12 214 HIS A C 1
ATOM 1647 O O . HIS A 1 214 ? 10.438 40.281 6.574 1 70.12 214 HIS A O 1
ATOM 1653 N N . GLU A 1 215 ? 8.391 40.812 7.18 1 75.06 215 GLU A N 1
ATOM 1654 C CA . GLU A 1 215 ? 8 39.562 7.793 1 75.06 215 GLU A CA 1
ATOM 1655 C C . GLU A 1 215 ? 8.203 38.406 6.832 1 75.06 215 GLU A C 1
ATOM 1657 O O . GLU A 1 215 ? 8.461 37.281 7.258 1 75.06 215 GLU A O 1
ATOM 1662 N N . SER A 1 216 ? 8.312 38.719 5.551 1 78.44 216 SER A N 1
ATOM 1663 C CA . SER A 1 216 ? 8.367 37.688 4.547 1 78.44 216 SER A CA 1
ATOM 1664 C C . SER A 1 216 ? 9.781 37.125 4.398 1 78.44 216 SER A C 1
ATOM 1666 O O . SER A 1 216 ? 9.984 36.031 3.846 1 78.44 216 SER A O 1
ATOM 1668 N N . LYS A 1 217 ? 10.766 37.812 4.941 1 85.5 217 LYS A N 1
ATOM 1669 C CA . LYS A 1 217 ? 12.148 37.375 4.754 1 85.5 217 LYS A CA 1
ATOM 1670 C C . LYS A 1 217 ? 12.789 36.969 6.082 1 85.5 217 LYS A C 1
ATOM 1672 O O . LYS A 1 217 ? 14.008 36.844 6.172 1 85.5 217 LYS A O 1
ATOM 1677 N N . LYS A 1 218 ? 11.93 36.844 7.035 1 88.12 218 LYS A N 1
ATOM 1678 C CA . LYS A 1 218 ? 12.445 36.469 8.352 1 88.12 218 LYS A CA 1
ATOM 1679 C C . LYS A 1 218 ? 13.078 35.094 8.336 1 88.12 218 LYS A C 1
ATOM 1681 O O . LYS A 1 218 ? 12.562 34.188 7.684 1 88.12 218 LYS A O 1
ATOM 1686 N N . PRO A 1 219 ? 14.227 34.938 9.039 1 93.12 219 PRO A N 1
ATOM 1687 C CA . PRO A 1 219 ? 14.812 33.594 9.148 1 93.12 219 PRO A CA 1
ATOM 1688 C C . PRO A 1 219 ? 13.852 32.562 9.75 1 93.12 219 PRO A C 1
ATOM 1690 O O . PRO A 1 219 ? 13.078 32.906 10.656 1 93.12 219 PRO A O 1
ATOM 1693 N N . MET A 1 220 ? 13.883 31.453 9.18 1 95.56 220 MET A N 1
ATOM 1694 C CA . MET A 1 220 ? 12.93 30.453 9.656 1 95.56 220 MET A CA 1
ATOM 1695 C C . MET A 1 220 ? 13.562 29.062 9.672 1 95.56 220 MET A C 1
ATOM 1697 O O . MET A 1 220 ? 14.43 28.766 8.859 1 95.56 220 MET A O 1
ATOM 1701 N N . LEU A 1 221 ? 13.172 28.312 10.664 1 97.44 221 LEU A N 1
ATOM 1702 C CA . LEU A 1 221 ? 13.477 26.891 10.734 1 97.44 221 LEU A CA 1
ATOM 1703 C C . LEU A 1 221 ? 12.312 26.062 10.219 1 97.44 221 LEU A C 1
ATOM 1705 O O . LEU A 1 221 ? 11.188 26.172 10.711 1 97.44 221 LEU A O 1
ATOM 17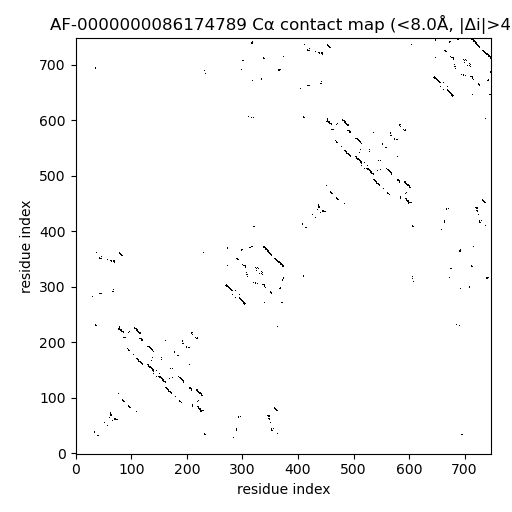09 N N . VAL A 1 222 ? 12.578 25.312 9.188 1 97.75 222 VAL A N 1
ATOM 1710 C CA . VAL A 1 222 ? 11.562 24.406 8.648 1 97.75 222 VAL A CA 1
ATOM 1711 C C . VAL A 1 222 ? 11.836 22.984 9.109 1 97.75 222 VAL A C 1
ATOM 1713 O O . VAL A 1 222 ? 12.906 22.422 8.828 1 97.75 222 VAL A O 1
ATOM 1716 N N . LEU A 1 223 ? 10.836 22.438 9.75 1 97.88 223 LEU A N 1
ATOM 1717 C CA . LEU A 1 223 ? 11.008 21.125 10.352 1 97.88 223 LEU A CA 1
ATOM 1718 C C . LEU A 1 223 ? 10.055 20.109 9.727 1 97.88 223 LEU A C 1
ATOM 1720 O O . LEU A 1 223 ? 8.844 20.344 9.672 1 97.88 223 LEU A O 1
ATOM 1724 N N . PHE A 1 224 ? 10.648 19.047 9.211 1 97.06 224 PHE A N 1
ATOM 1725 C CA . PHE A 1 224 ? 9.883 17.922 8.664 1 97.06 224 PHE A CA 1
ATOM 1726 C C . PHE A 1 224 ? 9.797 16.781 9.664 1 97.06 224 PHE A C 1
ATOM 1728 O O . PHE A 1 224 ? 10.828 16.266 10.109 1 97.06 224 PHE A O 1
ATOM 1735 N N . THR A 1 225 ? 8.586 16.438 10.016 1 96.38 225 THR A N 1
ATOM 1736 C CA . THR A 1 225 ? 8.406 15.398 11.023 1 96.38 225 THR A CA 1
ATOM 1737 C C . THR A 1 225 ? 7.348 14.391 10.578 1 96.38 225 THR A C 1
ATOM 1739 O O . THR A 1 225 ? 6.734 14.562 9.516 1 96.38 225 THR A O 1
ATOM 1742 N N . ASP A 1 226 ? 7.285 13.258 11.289 1 94.62 226 ASP A N 1
ATOM 1743 C CA . ASP A 1 226 ? 6.254 12.242 11.125 1 94.62 226 ASP A CA 1
ATOM 1744 C C . ASP A 1 226 ? 5.672 11.828 12.477 1 94.62 226 ASP A C 1
ATOM 1746 O O . ASP A 1 226 ? 6.367 11.242 13.305 1 94.62 226 ASP A O 1
ATOM 1750 N N . ASP A 1 227 ? 4.469 12.156 12.641 1 88.19 227 ASP A N 1
ATOM 1751 C CA . ASP A 1 227 ? 3.877 11.828 13.93 1 88.19 227 ASP A CA 1
ATOM 1752 C C . ASP A 1 227 ? 3.217 10.453 13.898 1 88.19 227 ASP A C 1
ATOM 1754 O O . ASP A 1 227 ? 2.682 9.992 14.906 1 88.19 227 ASP A O 1
ATOM 1758 N N . GLY A 1 228 ? 3.312 9.734 12.836 1 80.12 228 GLY A N 1
ATOM 1759 C CA . GLY A 1 228 ? 2.781 8.383 12.734 1 80.12 228 GLY A CA 1
ATOM 1760 C C . GLY A 1 228 ? 1.27 8.344 12.609 1 80.12 228 GLY A C 1
ATOM 1761 O O . GLY A 1 228 ? 0.675 7.27 12.523 1 80.12 228 GLY A O 1
ATOM 1762 N N . ARG A 1 229 ? 0.617 9.453 12.812 1 69.31 229 ARG A N 1
ATOM 1763 C CA . ARG A 1 229 ? -0.841 9.516 12.812 1 69.31 229 ARG A CA 1
ATOM 1764 C C . ARG A 1 229 ? -1.375 9.93 11.445 1 69.31 229 ARG A C 1
ATOM 1766 O O . ARG A 1 229 ? -1.47 11.125 11.148 1 69.31 229 ARG A O 1
ATOM 1773 N N . ARG A 1 230 ? -1.358 9.102 10.648 1 60.94 230 ARG A N 1
ATOM 1774 C CA . ARG A 1 230 ? -1.91 9.5 9.359 1 60.94 230 ARG A CA 1
ATOM 1775 C C . ARG A 1 230 ? -3.432 9.406 9.359 1 60.94 230 ARG A C 1
ATOM 1777 O O . ARG A 1 230 ? -4.09 9.867 8.422 1 60.94 230 ARG A O 1
ATOM 1784 N N . GLY A 1 231 ? -3.973 8.883 10.562 1 55.03 231 GLY A N 1
ATOM 1785 C CA . GLY A 1 231 ? -5.418 8.805 10.719 1 55.03 231 GLY A CA 1
ATOM 1786 C C . GLY A 1 231 ? -5.871 9.016 12.148 1 55.03 231 GLY A C 1
ATOM 1787 O O . GLY A 1 231 ? -5.074 9.391 13.016 1 55.03 231 GLY A O 1
ATOM 1788 N N . ALA A 1 232 ? -7.188 9.156 12.438 1 47.62 232 ALA A N 1
ATOM 1789 C CA . ALA A 1 232 ? -7.848 9.461 13.703 1 47.62 232 ALA A CA 1
ATOM 1790 C C . ALA A 1 232 ? -7.383 8.508 14.805 1 47.62 232 ALA A C 1
ATOM 1792 O O . ALA A 1 232 ? -7.414 7.289 14.633 1 47.62 232 ALA A O 1
ATOM 1793 N N . SER A 1 233 ? -6.309 8.875 15.461 1 46.53 233 SER A N 1
ATOM 1794 C CA . SER A 1 233 ? -6.074 8.141 16.703 1 46.53 233 SER A CA 1
ATOM 1795 C C . SER A 1 233 ? -7.215 8.352 17.688 1 46.53 233 SER A C 1
ATOM 1797 O O . SER A 1 233 ? -7.434 9.469 18.172 1 46.53 233 SER A O 1
ATOM 1799 N N . LEU A 1 234 ? -8.328 7.855 17.516 1 42.66 234 LEU A N 1
ATOM 1800 C CA . LEU A 1 234 ? -9.281 8.148 18.578 1 42.66 234 LEU A CA 1
ATOM 1801 C C . LEU A 1 234 ? -8.695 7.785 19.938 1 42.66 234 LEU A C 1
ATOM 1803 O O . LEU A 1 234 ? -8.094 6.723 20.094 1 42.66 234 LEU A O 1
ATOM 1807 N N . PRO A 1 235 ? -8.32 8.82 20.734 1 39.62 235 PRO A N 1
ATOM 1808 C CA . PRO A 1 235 ? -7.895 8.469 22.078 1 39.62 235 PRO A CA 1
ATOM 1809 C C . PRO A 1 235 ? -8.719 7.336 22.688 1 39.62 235 PRO A C 1
ATOM 1811 O O . PRO A 1 235 ? -9.891 7.156 22.328 1 39.62 235 PRO A O 1
ATOM 1814 N N . MET A 1 236 ? -8.023 6.355 23.281 1 36.59 236 MET A N 1
ATOM 1815 C CA . MET A 1 236 ? -8.609 5.355 24.172 1 36.59 236 MET A CA 1
ATOM 1816 C C . MET A 1 236 ? -9.445 6.02 25.25 1 36.59 236 MET A C 1
ATOM 1818 O O . MET A 1 236 ? -9.078 5.984 26.438 1 36.59 236 MET A O 1
ATOM 1822 N N . ALA A 1 237 ? -9.594 7.398 25.328 1 32.34 237 ALA A N 1
ATOM 1823 C CA . ALA A 1 237 ? -10.188 7.758 26.609 1 32.34 237 ALA A CA 1
ATOM 1824 C C . ALA A 1 237 ? -11.422 6.906 26.906 1 32.34 237 ALA A C 1
ATOM 1826 O O . ALA A 1 237 ? -12.242 6.672 26.016 1 32.34 237 ALA A O 1
ATOM 1827 N N . GLY A 1 238 ? -11.438 6.18 28 1 30.75 238 GLY A N 1
ATOM 1828 C CA . GLY A 1 238 ? -12.516 5.594 28.781 1 30.75 238 GLY A CA 1
ATOM 1829 C C . GLY A 1 238 ? -13.719 6.504 28.922 1 30.75 238 GLY A C 1
ATOM 1830 O O . GLY A 1 238 ? -13.617 7.59 29.5 1 30.75 238 GLY A O 1
ATOM 1831 N N . PHE A 1 239 ? -14.539 6.762 28.031 1 32.12 239 PHE A N 1
ATOM 1832 C CA . PHE A 1 239 ? -15.773 7.41 28.469 1 32.12 239 PHE A CA 1
ATOM 1833 C C . PHE A 1 239 ? -16.188 6.926 29.859 1 32.12 239 PHE A C 1
ATOM 1835 O O . PHE A 1 239 ? -16.172 5.723 30.125 1 32.12 239 PHE A O 1
ATOM 1842 N N . PRO A 1 240 ? -15.977 7.688 30.891 1 30.25 240 PRO A N 1
ATOM 1843 C CA . PRO A 1 240 ? -16.703 7.23 32.094 1 30.25 240 PRO A CA 1
ATOM 1844 C C . PRO A 1 240 ? -18.094 6.68 31.75 1 30.25 240 PRO A C 1
ATOM 1846 O O . PRO A 1 240 ? -18.656 7.012 30.703 1 30.25 240 PRO A O 1
ATOM 1849 N N . GLY A 1 241 ? -18.531 5.543 32.344 1 29.36 241 GLY A N 1
ATOM 1850 C CA . GLY A 1 241 ? -19.812 4.852 32.406 1 29.36 241 GLY A CA 1
ATOM 1851 C C . GLY A 1 241 ? -20.984 5.793 32.594 1 29.36 241 GLY A C 1
ATOM 1852 O O . GLY A 1 241 ? -21.328 6.172 33.719 1 29.36 241 GLY A O 1
ATOM 1853 N N . GLY A 1 242 ? -21.078 6.957 31.953 1 26.98 242 GLY A N 1
ATOM 1854 C CA . GLY A 1 242 ? -22.344 7.625 32.219 1 26.98 242 GLY A CA 1
ATOM 1855 C C . GLY A 1 242 ? -23.5 6.668 32.375 1 26.98 242 GLY A C 1
ATOM 1856 O O . GLY A 1 242 ? -23.438 5.523 31.906 1 26.98 242 GLY A O 1
ATOM 1857 N N . SER A 1 243 ? -24.297 6.871 33.5 1 26.94 243 SER A N 1
ATOM 1858 C CA . SER A 1 243 ? -25.578 6.273 33.844 1 26.94 243 SER A CA 1
ATOM 1859 C C . SER A 1 243 ? -26.469 6.113 32.594 1 26.94 243 SER A C 1
ATOM 1861 O O . SER A 1 243 ? -26.469 6.977 31.719 1 26.94 243 SER A O 1
ATOM 1863 N N . HIS A 1 244 ? -26.719 4.93 32.219 1 27.66 244 HIS A N 1
ATOM 1864 C CA . HIS A 1 244 ? -27.812 4.395 31.422 1 27.66 244 HIS A CA 1
ATOM 1865 C C . HIS A 1 244 ? -29.094 5.168 31.672 1 27.66 244 HIS A C 1
ATOM 1867 O O . HIS A 1 244 ? -29.859 4.832 32.594 1 27.66 244 HIS A O 1
ATOM 1873 N N . MET A 1 245 ? -29.047 6.512 31.875 1 26.66 245 MET A N 1
ATOM 1874 C CA . MET A 1 245 ? -30.453 6.898 31.969 1 26.66 245 MET A CA 1
ATOM 1875 C C . MET A 1 245 ? -31.25 6.359 30.781 1 26.66 245 MET A C 1
ATOM 1877 O O . MET A 1 245 ? -30.781 6.402 29.656 1 26.66 245 MET A O 1
ATOM 1881 N N . PRO A 1 246 ? -32.156 5.434 31.078 1 29.09 246 PRO A N 1
ATOM 1882 C CA . PRO A 1 246 ? -33.125 4.891 30.109 1 29.09 246 PRO A CA 1
ATOM 1883 C C . PRO A 1 246 ? -33.719 5.965 29.203 1 29.09 246 PRO A C 1
ATOM 1885 O O . PRO A 1 246 ? -34.25 6.961 29.703 1 29.09 246 PRO A O 1
ATOM 1888 N N . TRP A 1 247 ? -32.906 6.496 28.281 1 25.5 247 TRP A N 1
ATOM 1889 C CA . TRP A 1 247 ? -33.594 7.355 27.344 1 25.5 247 TRP A CA 1
ATOM 1890 C C . TRP A 1 247 ? -34.969 6.762 26.969 1 25.5 247 TRP A C 1
ATOM 1892 O O . TRP A 1 247 ? -35.031 5.695 26.344 1 25.5 247 TRP A O 1
ATOM 1902 N N . HIS A 1 248 ? -35.875 6.715 28 1 24.67 248 HIS A N 1
ATOM 1903 C CA . HIS A 1 248 ? -37.281 6.484 27.734 1 24.67 248 HIS A CA 1
ATOM 1904 C C . HIS A 1 248 ? -37.781 7.324 26.562 1 24.67 248 HIS A C 1
ATOM 1906 O O . HIS A 1 248 ? -38.031 8.523 26.719 1 24.67 248 HIS A O 1
ATOM 1912 N N . GLY A 1 249 ? -37.094 7.266 25.469 1 23.19 249 GLY A N 1
ATOM 1913 C CA . GLY A 1 249 ? -37.75 7.895 24.344 1 23.19 249 GLY A CA 1
ATOM 1914 C C . GLY A 1 249 ? -39.219 7.523 24.234 1 23.19 249 GLY A C 1
ATOM 1915 O O . GLY A 1 249 ? -39.594 6.355 24.391 1 23.19 249 GLY A O 1
ATOM 1916 N N . SER A 1 250 ? -40.031 8.414 24.734 1 23.89 250 SER A N 1
ATOM 1917 C CA . SER A 1 250 ? -41.5 8.391 24.609 1 23.89 250 SER A CA 1
ATOM 1918 C C . SER A 1 250 ? -41.938 7.973 23.203 1 23.89 250 SER A C 1
ATOM 1920 O O . SER A 1 250 ? -41.344 8.414 22.219 1 23.89 250 SER A O 1
ATOM 1922 N N . LEU A 1 251 ? -42.531 6.797 23.156 1 23.02 251 LEU A N 1
ATOM 1923 C CA . LEU A 1 251 ? -43.281 6.191 22.078 1 23.02 251 LEU A CA 1
ATOM 1924 C C . LEU A 1 251 ? -44.219 7.215 21.422 1 23.02 251 LEU A C 1
ATOM 1926 O O . LEU A 1 251 ? -45.219 7.594 22 1 23.02 251 LEU A O 1
ATOM 1930 N N . VAL A 1 252 ? -43.656 8.414 21 1 24.73 252 VAL A N 1
ATOM 1931 C CA . VAL A 1 252 ? -44.625 9.266 20.312 1 24.73 252 VAL A CA 1
ATOM 1932 C C . VAL A 1 252 ? -45.375 8.453 19.266 1 24.73 252 VAL A C 1
ATOM 1934 O O . VAL A 1 252 ? -44.781 7.652 18.547 1 24.73 252 VAL A O 1
ATOM 1937 N N . SER A 1 253 ? -46.594 8.258 19.5 1 25.06 253 SER A N 1
ATOM 1938 C CA . SER A 1 253 ? -47.625 7.688 18.672 1 25.06 253 SER A CA 1
ATOM 1939 C C . SER A 1 253 ? -47.656 8.328 17.281 1 25.06 253 SER A C 1
ATOM 1941 O O . SER A 1 253 ? -47.688 9.555 17.156 1 25.06 253 SER A O 1
ATOM 1943 N N . VAL A 1 254 ? -46.938 7.727 16.359 1 25.89 254 VAL A N 1
ATOM 1944 C CA . VAL A 1 254 ? -47 8.086 14.953 1 25.89 254 VAL A CA 1
ATOM 1945 C C . VAL A 1 254 ? -48.469 8.25 14.531 1 25.89 254 VAL A C 1
ATOM 1947 O O . VAL A 1 254 ? -49.281 7.352 14.742 1 25.89 254 VAL A O 1
ATOM 1950 N N . PRO A 1 255 ? -48.906 9.539 14.586 1 27.28 255 PRO A N 1
ATOM 1951 C CA . PRO A 1 255 ? -50.281 9.586 14.047 1 27.28 255 PRO A CA 1
ATOM 1952 C C . PRO A 1 255 ? -50.406 8.859 12.719 1 27.28 255 PRO A C 1
ATOM 1954 O O . PRO A 1 255 ? -49.438 8.711 11.984 1 27.28 255 PRO A O 1
ATOM 1957 N N . LYS A 1 256 ? -51.469 8.07 12.633 1 28.86 256 LYS A N 1
ATOM 1958 C CA . LYS A 1 256 ? -51.906 7.328 11.445 1 28.86 256 LYS A CA 1
ATOM 1959 C C . LYS A 1 256 ? -52.125 8.266 10.266 1 28.86 256 LYS A C 1
ATOM 1961 O O . LYS A 1 256 ? -53.125 8.984 10.219 1 28.86 256 LYS A O 1
ATOM 1966 N N . VAL A 1 257 ? -51.188 9.219 9.891 1 28.02 257 VAL A N 1
ATOM 1967 C CA . VAL A 1 257 ? -51.562 9.969 8.711 1 28.02 257 VAL A CA 1
ATOM 1968 C C . VAL A 1 257 ? -51.969 9.008 7.59 1 28.02 257 VAL A C 1
ATOM 1970 O O . VAL A 1 257 ? -51.188 8.117 7.227 1 28.02 257 VAL A O 1
ATOM 1973 N N . THR A 1 258 ? -53.25 8.766 7.449 1 28.44 258 THR A N 1
ATOM 1974 C CA . THR A 1 258 ? -54 8.039 6.434 1 28.44 258 THR A CA 1
ATOM 1975 C C . THR A 1 258 ? -53.688 8.57 5.039 1 28.44 258 THR A C 1
ATOM 1977 O O . THR A 1 258 ? -54.406 8.266 4.074 1 28.44 258 THR A O 1
ATOM 1980 N N . GLY A 1 259 ? -52.844 9.688 4.949 1 29.89 259 GLY A N 1
ATOM 1981 C CA . GLY A 1 259 ? -53 10.188 3.598 1 29.89 259 GLY A CA 1
ATOM 1982 C C . GLY A 1 259 ? -52.75 9.141 2.531 1 29.89 259 GLY A C 1
ATOM 1983 O O . GLY A 1 259 ? -52.219 8.078 2.82 1 29.89 259 GLY A O 1
ATOM 1984 N N . PRO A 1 260 ? -53.406 9.32 1.331 1 31.3 260 PRO A N 1
ATOM 1985 C CA . PRO A 1 260 ? -53.312 8.328 0.257 1 31.3 260 PRO A CA 1
ATOM 1986 C C . PRO A 1 260 ? -51.875 7.836 0.033 1 31.3 260 PRO A C 1
ATOM 1988 O O . PRO A 1 260 ? -50.906 8.539 0.354 1 31.3 260 PRO A O 1
ATOM 1991 N N . ARG A 1 261 ? -51.781 6.523 0.012 1 32.38 261 ARG A N 1
ATOM 1992 C CA . ARG A 1 261 ? -50.594 5.691 -0.258 1 32.38 261 ARG A CA 1
ATOM 1993 C C . ARG A 1 261 ? -49.844 6.203 -1.476 1 32.38 261 ARG A C 1
ATOM 1995 O O . ARG A 1 261 ? -50.281 6.039 -2.611 1 32.38 261 ARG A O 1
ATOM 2002 N N . SER A 1 262 ? -49.438 7.535 -1.528 1 30.41 262 SER A N 1
ATOM 2003 C CA . SER A 1 262 ? -48.594 7.781 -2.684 1 30.41 262 SER A CA 1
ATOM 2004 C C . SER A 1 262 ? -47.656 6.609 -2.928 1 30.41 262 SER A C 1
ATOM 2006 O O . SER A 1 262 ? -47.094 6.039 -1.982 1 30.41 262 SER A O 1
ATOM 2008 N N . THR A 1 263 ? -47.969 5.781 -3.881 1 30.75 263 THR A N 1
ATOM 2009 C CA . THR A 1 263 ? -47.031 4.777 -4.371 1 30.75 263 THR A CA 1
ATOM 2010 C C . THR A 1 263 ? -45.625 5.293 -4.305 1 30.75 263 THR A C 1
ATOM 2012 O O . THR A 1 263 ? -45.219 6.176 -5.074 1 30.75 263 THR A O 1
ATOM 2015 N N . ARG A 1 264 ? -45.156 5.664 -3.133 1 33.94 264 ARG A N 1
ATOM 2016 C CA . ARG A 1 264 ? -43.75 5.934 -2.953 1 33.94 264 ARG A CA 1
ATOM 2017 C C . ARG A 1 264 ? -42.906 5.098 -3.912 1 33.94 264 ARG A C 1
ATOM 2019 O O . ARG A 1 264 ? -43.094 3.883 -4 1 33.94 264 ARG A O 1
ATOM 2026 N N . SER A 1 265 ? -42.594 5.734 -5.082 1 35.16 265 SER A N 1
ATOM 2027 C CA . SER A 1 265 ? -41.688 5.195 -6.074 1 35.16 265 SER A CA 1
ATOM 2028 C C . SER A 1 265 ? -40.656 4.277 -5.43 1 35.16 265 SER A C 1
ATOM 2030 O O . SER A 1 265 ? -40.125 4.582 -4.355 1 35.16 265 SER A O 1
ATOM 2032 N N . LEU A 1 266 ? -40.938 3.049 -5.332 1 37.78 266 LEU A N 1
ATOM 2033 C CA . LEU A 1 266 ? -39.812 2.135 -5.137 1 37.78 266 LEU A CA 1
ATOM 2034 C C . LEU A 1 266 ? -38.5 2.781 -5.566 1 37.78 266 LEU A C 1
ATOM 2036 O O . LEU A 1 266 ? -38.25 2.961 -6.758 1 37.78 266 LEU A O 1
ATOM 2040 N N . ASP A 1 267 ? -38.188 3.928 -5.172 1 41.38 267 ASP A N 1
ATOM 2041 C CA . ASP A 1 267 ? -36.875 4.508 -5.473 1 41.38 267 ASP A CA 1
ATOM 2042 C C . ASP A 1 267 ? -35.875 3.428 -5.887 1 41.38 267 ASP A C 1
ATOM 2044 O O . ASP A 1 267 ? -35.562 2.545 -5.09 1 41.38 267 ASP A O 1
ATOM 2048 N N . ARG A 1 268 ? -35.906 2.809 -6.996 1 50.31 268 ARG A N 1
ATOM 2049 C CA . ARG A 1 268 ? -34.938 1.968 -7.664 1 50.31 268 ARG A CA 1
ATOM 2050 C C . ARG A 1 268 ? -33.531 2.221 -7.113 1 50.31 268 ARG A C 1
ATOM 2052 O O . ARG A 1 268 ? -33 3.334 -7.211 1 50.31 268 ARG A O 1
ATOM 2059 N N . LEU A 1 269 ? -33.094 1.659 -6.031 1 67.44 269 LEU A N 1
ATOM 2060 C CA . LEU A 1 269 ? -31.781 1.771 -5.418 1 67.44 269 LEU A CA 1
ATOM 2061 C C . LEU A 1 269 ? -30.688 1.931 -6.477 1 67.44 269 LEU A C 1
ATOM 2063 O O . LEU A 1 269 ? -30.531 1.07 -7.348 1 67.44 269 LEU A O 1
ATOM 2067 N N . GLN A 1 270 ? -30.25 3.119 -6.801 1 85.62 270 GLN A N 1
ATOM 2068 C CA . GLN A 1 270 ? -29.141 3.406 -7.707 1 85.62 270 GLN A CA 1
ATOM 2069 C C . GLN A 1 270 ? -27.922 2.57 -7.359 1 85.62 270 GLN A C 1
ATOM 2071 O O . GLN A 1 270 ? -27.688 2.236 -6.195 1 85.62 270 GLN A O 1
ATOM 2076 N N . PRO A 1 271 ? -27.312 2.072 -8.445 1 91.75 271 PRO A N 1
ATOM 2077 C CA . PRO A 1 271 ? -26.062 1.338 -8.188 1 91.75 271 PRO A CA 1
ATOM 2078 C C . PRO A 1 271 ? -25.047 2.154 -7.395 1 91.75 271 PRO A C 1
ATOM 2080 O O . PRO A 1 271 ? -25.141 3.383 -7.34 1 91.75 271 PRO A O 1
ATOM 2083 N N . CYS A 1 272 ? -24.219 1.521 -6.742 1 95.12 272 CYS A N 1
ATOM 2084 C CA . CYS A 1 272 ? -23.156 2.109 -5.93 1 95.12 272 CYS A CA 1
ATOM 2085 C C . CYS A 1 272 ? -22.438 3.219 -6.691 1 95.12 272 CYS A C 1
ATOM 2087 O O . CYS A 1 272 ? -21.891 2.984 -7.77 1 95.12 272 CYS A O 1
ATOM 2089 N N . GLN A 1 273 ? -22.469 4.422 -6.133 1 95.12 273 GLN A N 1
ATOM 2090 C CA . GLN A 1 273 ? -21.828 5.555 -6.785 1 95.12 273 GLN A CA 1
ATOM 2091 C C . GLN A 1 273 ? -21.344 6.578 -5.758 1 95.12 273 GLN A C 1
ATOM 2093 O O . GLN A 1 273 ? -21.75 6.539 -4.598 1 95.12 273 GLN A O 1
ATOM 2098 N N . ARG A 1 274 ? -20.531 7.449 -6.211 1 96.25 274 ARG A N 1
ATOM 2099 C CA . ARG A 1 274 ? -19.953 8.5 -5.383 1 96.25 274 ARG A CA 1
ATOM 2100 C C . ARG A 1 274 ? -20.828 9.758 -5.406 1 96.25 274 ARG A C 1
ATOM 2102 O O . ARG A 1 274 ? -21.328 10.141 -6.461 1 96.25 274 ARG A O 1
ATOM 2109 N N . HIS A 1 275 ? -21.078 10.438 -4.305 1 96.19 275 HIS A N 1
ATOM 2110 C CA . HIS A 1 275 ? -21.859 11.664 -4.16 1 96.19 275 HIS A CA 1
ATOM 2111 C C . HIS A 1 275 ? -21.047 12.734 -3.418 1 96.19 275 HIS A C 1
ATOM 2113 O O . HIS A 1 275 ? -20.172 12.406 -2.611 1 96.19 275 HIS A O 1
ATOM 2119 N N . PRO A 1 276 ? -21.297 13.977 -3.672 1 95.62 276 PRO A N 1
ATOM 2120 C CA . PRO A 1 276 ? -20.578 15.055 -3 1 95.62 276 PRO A CA 1
ATOM 2121 C C . PRO A 1 276 ? -20.891 15.148 -1.511 1 95.62 276 PRO A C 1
ATOM 2123 O O . PRO A 1 276 ? -22.016 14.82 -1.096 1 95.62 276 PRO A O 1
ATOM 2126 N N . LEU A 1 277 ? -19.938 15.461 -0.723 1 94.69 277 LEU A N 1
ATOM 2127 C CA . LEU A 1 277 ? -20 15.773 0.702 1 94.69 277 LEU A CA 1
ATOM 2128 C C . LEU A 1 277 ? -18.984 16.859 1.058 1 94.69 277 LEU A C 1
ATOM 2130 O O . LEU A 1 277 ? -17.844 16.562 1.407 1 94.69 277 LEU A O 1
ATOM 2134 N N . SER A 1 278 ? -19.422 18.078 1.074 1 92.56 278 SER A N 1
ATOM 2135 C CA . SER A 1 278 ? -18.5 19.203 1.212 1 92.56 278 SER A CA 1
ATOM 2136 C C . SER A 1 278 ? -18.344 19.609 2.672 1 92.56 278 SER A C 1
ATOM 2138 O O . SER A 1 278 ? -19.328 19.719 3.404 1 92.56 278 SER A O 1
ATOM 2140 N N . VAL A 1 279 ? -17.172 19.75 3.049 1 90.25 279 VAL A N 1
ATOM 2141 C CA . VAL A 1 279 ? -16.828 20.297 4.352 1 90.25 279 VAL A CA 1
ATOM 2142 C C . VAL A 1 279 ? -16.25 21.703 4.18 1 90.25 279 VAL A C 1
ATOM 2144 O O . VAL A 1 279 ? -15.141 21.859 3.656 1 90.25 279 VAL A O 1
ATOM 2147 N N . ASP A 1 280 ? -16.984 22.656 4.605 1 91.44 280 ASP A N 1
ATOM 2148 C CA . ASP A 1 280 ? -16.562 24.047 4.5 1 91.44 280 ASP A CA 1
ATOM 2149 C C . ASP A 1 280 ? -16.016 24.562 5.832 1 91.44 280 ASP A C 1
ATOM 2151 O O . ASP A 1 280 ? -16.766 24.703 6.805 1 91.44 280 ASP A O 1
ATOM 2155 N N . PHE A 1 281 ? -14.781 24.969 5.836 1 92.44 281 PHE A N 1
ATOM 2156 C CA . PHE A 1 281 ? -14.133 25.359 7.082 1 92.44 281 PHE A CA 1
ATOM 2157 C C . PHE A 1 281 ? -14.625 26.719 7.555 1 92.44 281 PHE A C 1
ATOM 2159 O O . PHE A 1 281 ? -14.586 27.016 8.75 1 92.44 281 PHE A O 1
ATOM 2166 N N . GLU A 1 282 ? -14.992 27.531 6.648 1 90.75 282 GLU A N 1
ATOM 2167 C CA . GLU A 1 282 ? -15.57 28.812 7.027 1 90.75 282 GLU A CA 1
ATOM 2168 C C . GLU A 1 282 ? -16.906 28.625 7.754 1 90.75 282 GLU A C 1
ATOM 2170 O O . GLU A 1 282 ? -17.125 29.219 8.805 1 90.75 282 GLU A O 1
ATOM 2175 N N . GLU A 1 283 ? -17.672 27.75 7.195 1 86.69 283 GLU A N 1
ATOM 2176 C CA . GLU A 1 283 ? -19 27.5 7.754 1 86.69 283 GLU A CA 1
ATOM 2177 C C . GLU A 1 283 ? -18.906 26.922 9.164 1 86.69 283 GLU A C 1
ATOM 2179 O O . GLU A 1 283 ? -19.75 27.203 10.016 1 86.69 283 GLU A O 1
ATOM 2184 N N . ILE A 1 284 ? -17.891 26.188 9.391 1 87.44 284 ILE A N 1
ATOM 2185 C CA . ILE A 1 284 ? -17.797 25.562 10.703 1 87.44 284 ILE A CA 1
ATOM 2186 C C . ILE A 1 284 ? -16.953 26.422 11.633 1 87.44 284 ILE A C 1
ATOM 2188 O O . ILE A 1 284 ? -16.641 26.016 12.758 1 87.44 284 ILE A O 1
ATOM 2192 N N . GLY A 1 285 ? -16.391 27.531 11.172 1 88.31 285 GLY A N 1
ATOM 2193 C CA . GLY A 1 285 ? -15.719 28.5 12.016 1 88.31 285 GLY A CA 1
ATOM 2194 C C . GLY A 1 285 ? -14.227 28.25 12.141 1 88.31 285 GLY A C 1
ATOM 2195 O O . GLY A 1 285 ? -13.602 28.672 13.109 1 88.31 285 GLY A O 1
ATOM 2196 N N . TRP A 1 286 ? -13.664 27.531 11.242 1 91.38 286 TRP A N 1
ATOM 2197 C CA . TRP A 1 286 ? -12.258 27.172 11.344 1 91.38 286 TRP A CA 1
ATOM 2198 C C . TRP A 1 286 ? -11.406 28.062 10.438 1 91.38 286 TRP A C 1
ATOM 2200 O O . TRP A 1 286 ? -10.188 27.875 10.352 1 91.38 286 TRP A O 1
ATOM 2210 N N . SER A 1 287 ? -11.961 29.016 9.781 1 90.81 287 SER A N 1
ATOM 2211 C CA . SER A 1 287 ? -11.242 29.859 8.836 1 90.81 287 SER A CA 1
ATOM 2212 C C . SER A 1 287 ? -10.242 30.766 9.547 1 90.81 287 SER A C 1
ATOM 2214 O O . SER A 1 287 ? -9.352 31.328 8.906 1 90.81 287 SER A O 1
ATOM 2216 N N . GLY A 1 288 ? -10.391 30.922 10.828 1 90.5 288 GLY A N 1
ATOM 2217 C CA . GLY A 1 288 ? -9.477 31.781 11.578 1 90.5 288 GLY A CA 1
ATOM 2218 C C . GLY A 1 288 ? -8.078 31.203 11.688 1 90.5 288 GLY A C 1
ATOM 2219 O O . GLY A 1 288 ? -7.105 31.953 11.797 1 90.5 288 GLY A O 1
ATOM 2220 N N . TRP A 1 289 ? -8.078 29.906 11.766 1 93.06 289 TRP A N 1
ATOM 2221 C CA . TRP A 1 289 ? -6.754 29.328 11.961 1 93.06 289 TRP A CA 1
ATOM 2222 C C . TRP A 1 289 ? -6.336 28.5 10.75 1 93.06 289 TRP A C 1
ATOM 2224 O O . TRP A 1 289 ? -5.152 28.203 10.578 1 93.06 289 TRP A O 1
ATOM 2234 N N . ILE A 1 290 ? -7.227 28.078 9.922 1 95.25 290 ILE A N 1
ATOM 2235 C CA . ILE A 1 290 ? -6.867 27.375 8.695 1 95.25 290 ILE A CA 1
ATOM 2236 C C . ILE A 1 290 ? -6.504 28.391 7.613 1 95.25 290 ILE A C 1
ATOM 2238 O O . ILE A 1 290 ? -7.27 29.328 7.34 1 95.25 290 ILE A O 1
ATOM 2242 N N . ILE A 1 291 ? -5.359 28.234 7.078 1 95.69 291 ILE A N 1
ATOM 2243 C CA . ILE A 1 291 ? -4.898 29.125 6.012 1 95.69 291 ILE A CA 1
ATOM 2244 C C . ILE A 1 291 ? -5.41 28.609 4.668 1 95.69 291 ILE A C 1
ATOM 2246 O O . ILE A 1 291 ? -6.004 29.359 3.895 1 95.69 291 ILE A O 1
ATOM 2250 N N . SER A 1 292 ? -5.086 27.328 4.395 1 96 292 SER A N 1
ATOM 2251 C CA . SER A 1 292 ? -5.516 26.656 3.176 1 96 292 SER A CA 1
ATOM 2252 C C . SER A 1 292 ? -5.676 25.156 3.4 1 96 292 SER A C 1
ATOM 2254 O O . SER A 1 292 ? -4.938 24.562 4.188 1 96 292 SER A O 1
ATOM 2256 N N . PRO A 1 293 ? -6.684 24.594 2.713 1 96.94 293 PRO A N 1
ATOM 2257 C CA . PRO A 1 293 ? -7.707 25.156 1.837 1 96.94 293 PRO A CA 1
ATOM 2258 C C . PRO A 1 293 ? -8.891 25.734 2.611 1 96.94 293 PRO A C 1
ATOM 2260 O O . PRO A 1 293 ? -8.891 25.719 3.844 1 96.94 293 PRO A O 1
ATOM 2263 N N . ARG A 1 294 ? -9.891 26.328 1.91 1 95.38 294 ARG A N 1
ATOM 2264 C CA . ARG A 1 294 ? -11.094 26.859 2.541 1 95.38 294 ARG A CA 1
ATOM 2265 C C . ARG A 1 294 ? -12.062 25.734 2.902 1 95.38 294 ARG A C 1
ATOM 2267 O O . ARG A 1 294 ? -12.953 25.922 3.734 1 95.38 294 ARG A O 1
ATOM 2274 N N . GLY A 1 295 ? -11.938 24.719 2.297 1 94.62 295 GLY A N 1
ATOM 2275 C CA . GLY A 1 295 ? -12.75 23.516 2.459 1 94.62 295 GLY A CA 1
ATOM 2276 C C . GLY A 1 295 ? -12.375 22.406 1.502 1 94.62 295 GLY A C 1
ATOM 2277 O O . GLY A 1 295 ? -11.461 22.562 0.694 1 94.62 295 GLY A O 1
ATOM 2278 N N . TYR A 1 296 ? -12.984 21.266 1.748 1 94.56 296 TYR A N 1
ATOM 2279 C CA . TYR A 1 296 ? -12.742 20.172 0.814 1 94.56 296 TYR A CA 1
ATOM 2280 C C . TYR A 1 296 ? -13.984 19.312 0.633 1 94.56 296 TYR A C 1
ATOM 2282 O O . TYR A 1 296 ? -14.93 19.406 1.424 1 94.56 296 TYR A O 1
ATOM 2290 N N . ASN A 1 297 ? -14 18.672 -0.481 1 96.25 297 ASN A N 1
ATOM 2291 C CA . ASN A 1 297 ? -15.062 17.719 -0.746 1 96.25 297 ASN A CA 1
ATOM 2292 C C . ASN A 1 297 ? -14.648 16.297 -0.378 1 96.25 297 ASN A C 1
ATOM 2294 O O . ASN A 1 297 ? -13.82 15.688 -1.06 1 96.25 297 ASN A O 1
ATOM 2298 N N . ALA A 1 298 ? -15.266 15.773 0.694 1 96 298 ALA A N 1
ATOM 2299 C CA . ALA A 1 298 ? -14.938 14.43 1.16 1 96 298 ALA A CA 1
ATOM 2300 C C . ALA A 1 298 ? -15.594 13.367 0.276 1 96 298 ALA A C 1
ATOM 2302 O O . ALA A 1 298 ? -15.094 12.25 0.171 1 96 298 ALA A O 1
ATOM 2303 N N . TYR A 1 299 ? -16.688 13.703 -0.352 1 97 299 TYR A N 1
ATOM 2304 C CA . TYR A 1 299 ? -17.547 12.773 -1.079 1 97 299 TYR A CA 1
ATOM 2305 C C . TYR A 1 299 ? -18.016 11.641 -0.175 1 97 299 TYR A C 1
ATOM 2307 O O . TYR A 1 299 ? -17.547 11.516 0.962 1 97 299 TYR A O 1
ATOM 2315 N N . HIS A 1 300 ? -19 10.984 -0.485 1 96.56 300 HIS A N 1
ATOM 2316 C CA . HIS A 1 300 ? -19.438 9.766 0.193 1 96.56 300 HIS A CA 1
ATOM 2317 C C . HIS A 1 300 ? -20.047 8.773 -0.795 1 96.56 300 HIS A C 1
ATOM 2319 O O . HIS A 1 300 ? -20.406 9.148 -1.915 1 96.56 300 HIS A O 1
ATOM 2325 N N . CYS A 1 301 ? -20 7.508 -0.461 1 96.38 301 CYS A N 1
ATOM 2326 C CA . CYS A 1 301 ? -20.469 6.43 -1.329 1 96.38 301 CYS A CA 1
ATOM 2327 C C . CYS A 1 301 ? -21.844 5.949 -0.909 1 96.38 301 CYS A C 1
ATOM 2329 O O . CYS A 1 301 ? -22.109 5.742 0.279 1 96.38 301 CYS A O 1
ATOM 2331 N N . LYS A 1 302 ? -22.719 5.887 -1.904 1 94.06 302 LYS A N 1
ATOM 2332 C CA . LYS A 1 302 ? -24.078 5.453 -1.654 1 94.06 302 LYS A CA 1
ATOM 2333 C C . LYS A 1 302 ? -24.641 4.656 -2.834 1 94.06 302 LYS A C 1
ATOM 2335 O O . LYS A 1 302 ? -24.297 4.934 -3.988 1 94.06 302 LYS A O 1
ATOM 2340 N N . GLY A 1 303 ? -25.5 3.682 -2.527 1 93.62 303 GLY A N 1
ATOM 2341 C CA . GLY A 1 303 ? -26.125 2.854 -3.549 1 93.62 303 GLY A CA 1
ATOM 2342 C C . GLY A 1 303 ? -26.109 1.377 -3.205 1 93.62 303 GLY A C 1
ATOM 2343 O O . GLY A 1 303 ? -25.562 0.977 -2.174 1 93.62 303 GLY A O 1
ATOM 2344 N N . SER A 1 304 ? -26.734 0.563 -4.055 1 93.31 304 SER A N 1
ATOM 2345 C CA . SER A 1 304 ? -26.828 -0.876 -3.832 1 93.31 304 SER A CA 1
ATOM 2346 C C . SER A 1 304 ? -25.766 -1.629 -4.641 1 93.31 304 SER A C 1
ATOM 2348 O O . SER A 1 304 ? -25.172 -1.074 -5.57 1 93.31 304 SER A O 1
ATOM 2350 N N . CYS A 1 305 ? -25.469 -2.807 -4.203 1 93.81 305 CYS A N 1
ATOM 2351 C CA . CYS A 1 305 ? -24.547 -3.723 -4.871 1 93.81 305 CYS A CA 1
ATOM 2352 C C . CYS A 1 305 ? -25.266 -5 -5.293 1 93.81 305 CYS A C 1
ATOM 2354 O O . CYS A 1 305 ? -25.062 -6.059 -4.699 1 93.81 305 CYS A O 1
ATOM 2356 N N . PRO A 1 306 ? -26.016 -4.875 -6.352 1 89.19 306 PRO A N 1
ATOM 2357 C CA . PRO A 1 306 ? -26.844 -6.016 -6.75 1 89.19 306 PRO A CA 1
ATOM 2358 C C . PRO A 1 306 ? -26.047 -7.102 -7.469 1 89.19 306 PRO A C 1
ATOM 2360 O O . PRO A 1 306 ? -25.062 -6.801 -8.141 1 89.19 306 PRO A O 1
ATOM 2363 N N . PHE A 1 307 ? -26.562 -8.352 -7.395 1 87.56 307 PHE A N 1
ATOM 2364 C CA . PHE A 1 307 ? -25.984 -9.484 -8.094 1 87.56 307 PHE A CA 1
ATOM 2365 C C . PHE A 1 307 ? -26.422 -9.516 -9.547 1 87.56 307 PHE A C 1
ATOM 2367 O O . PHE A 1 307 ? -27.594 -9.328 -9.852 1 87.56 307 PHE A O 1
ATOM 2374 N N . PRO A 1 308 ? -25.562 -9.867 -10.461 1 86.56 308 PRO A N 1
ATOM 2375 C CA . PRO A 1 308 ? -24.109 -10.039 -10.336 1 86.56 308 PRO A CA 1
ATOM 2376 C C . PRO A 1 308 ? -23.359 -8.711 -10.305 1 86.56 308 PRO A C 1
ATOM 2378 O O . PRO A 1 308 ? -23.781 -7.738 -10.93 1 86.56 308 PRO A O 1
ATOM 2381 N N . LEU A 1 309 ? -22.297 -8.727 -9.594 1 88.62 309 LEU A N 1
ATOM 2382 C CA . LEU A 1 309 ? -21.5 -7.508 -9.492 1 88.62 309 LEU A CA 1
ATOM 2383 C C . LEU A 1 309 ? -20.797 -7.207 -10.82 1 88.62 309 LEU A C 1
ATOM 2385 O O . LEU A 1 309 ? -20.094 -8.055 -11.359 1 88.62 309 LEU A O 1
ATOM 2389 N N . GLY A 1 310 ? -21.062 -5.98 -11.352 1 83.5 310 GLY A N 1
ATOM 2390 C CA . GLY A 1 310 ? -20.391 -5.559 -12.57 1 83.5 310 GLY A CA 1
ATOM 2391 C C . GLY A 1 310 ? -19.047 -4.91 -12.32 1 83.5 310 GLY A C 1
ATOM 2392 O O . GLY A 1 310 ? -18.719 -4.562 -11.188 1 83.5 310 GLY A O 1
ATOM 2393 N N . GLU A 1 311 ? -18.281 -4.699 -13.422 1 82.44 311 GLU A N 1
ATOM 2394 C CA . GLU A 1 311 ? -16.953 -4.078 -13.352 1 82.44 311 GLU A CA 1
ATOM 2395 C C . GLU A 1 311 ? -17.047 -2.645 -12.836 1 82.44 311 GLU A C 1
ATOM 2397 O O . GLU A 1 311 ? -16.156 -2.17 -12.141 1 82.44 311 GLU A O 1
ATOM 2402 N N . ASN A 1 312 ? -18.109 -2.025 -13.133 1 85.12 312 ASN A N 1
ATOM 2403 C CA . ASN A 1 312 ? -18.281 -0.633 -12.734 1 85.12 312 ASN A CA 1
ATOM 2404 C C . ASN A 1 312 ? -18.406 -0.492 -11.219 1 85.12 312 ASN A C 1
ATOM 2406 O O . ASN A 1 312 ? -18.266 0.606 -10.68 1 85.12 312 ASN A O 1
ATOM 2410 N N . MET A 1 313 ? -18.703 -1.654 -10.609 1 90.38 313 MET A N 1
ATOM 2411 C CA . MET A 1 313 ? -18.859 -1.634 -9.156 1 90.38 313 MET A CA 1
ATOM 2412 C C . MET A 1 313 ? -17.531 -1.95 -8.477 1 90.38 313 MET A C 1
ATOM 2414 O O . MET A 1 313 ? -17.469 -2.031 -7.246 1 90.38 313 MET A O 1
ATOM 2418 N N . ARG A 1 314 ? -16.5 -2.186 -9.219 1 89.56 314 ARG A N 1
ATOM 2419 C CA . ARG A 1 314 ? -15.125 -2.387 -8.742 1 89.56 314 ARG A CA 1
ATOM 2420 C C . ARG A 1 314 ? -15.094 -3.357 -7.57 1 89.56 314 ARG A C 1
ATOM 2422 O O . ARG A 1 314 ? -14.5 -3.061 -6.527 1 89.56 314 ARG A O 1
ATOM 2429 N N . PRO A 1 315 ? -15.625 -4.523 -7.77 1 91.62 315 PRO A N 1
ATOM 2430 C CA . PRO A 1 315 ? -15.664 -5.473 -6.656 1 91.62 315 PRO A CA 1
ATOM 2431 C C . PRO A 1 315 ? -14.32 -6.164 -6.414 1 91.62 315 PRO A C 1
ATOM 2433 O O . PRO A 1 315 ? -13.547 -6.352 -7.355 1 91.62 315 PRO A O 1
ATOM 2436 N N . THR A 1 316 ? -14.016 -6.398 -5.133 1 91.38 316 THR A N 1
ATOM 2437 C CA . THR A 1 316 ? -12.938 -7.328 -4.836 1 91.38 316 THR A CA 1
ATOM 2438 C C . THR A 1 316 ? -13.359 -8.766 -5.117 1 91.38 316 THR A C 1
ATOM 2440 O O . THR A 1 316 ? -14.547 -9.047 -5.277 1 91.38 316 THR A O 1
ATOM 2443 N N . ASN A 1 317 ? -12.398 -9.672 -5.246 1 91.56 317 ASN A N 1
ATOM 2444 C CA . ASN A 1 317 ? -12.742 -11.086 -5.355 1 91.56 317 ASN A CA 1
ATOM 2445 C C . ASN A 1 317 ? -13.594 -11.555 -4.18 1 91.56 317 ASN A C 1
ATOM 2447 O O . ASN A 1 317 ? -14.547 -12.312 -4.359 1 91.56 317 ASN A O 1
ATOM 2451 N N . HIS A 1 318 ? -13.242 -11.031 -3.02 1 95.25 318 HIS A N 1
ATOM 2452 C CA . HIS A 1 318 ? -14 -11.375 -1.821 1 95.25 318 HIS A CA 1
ATOM 2453 C C . HIS A 1 318 ? -15.445 -10.922 -1.933 1 95.25 318 HIS A C 1
ATOM 2455 O O . HIS A 1 318 ? -16.359 -11.68 -1.616 1 95.25 318 HIS A O 1
ATOM 2461 N N . ALA A 1 319 ? -15.602 -9.719 -2.393 1 95.19 319 ALA A N 1
ATOM 2462 C CA . ALA A 1 319 ? -16.953 -9.18 -2.551 1 95.19 319 ALA A CA 1
ATOM 2463 C C . ALA A 1 319 ? -17.75 -9.992 -3.561 1 95.19 319 ALA A C 1
ATOM 2465 O O . ALA A 1 319 ? -18.953 -10.188 -3.391 1 95.19 319 ALA A O 1
ATOM 2466 N N . THR A 1 320 ? -17.156 -10.367 -4.633 1 92.38 320 THR A N 1
ATOM 2467 C CA . THR A 1 320 ? -17.812 -11.195 -5.641 1 92.38 320 THR A CA 1
ATOM 2468 C C . THR A 1 320 ? -18.266 -12.523 -5.047 1 92.38 320 THR A C 1
ATOM 2470 O O . THR A 1 320 ? -19.406 -12.945 -5.25 1 92.38 320 THR A O 1
ATOM 2473 N N . VAL A 1 321 ? -17.375 -13.164 -4.301 1 92.5 321 VAL A N 1
ATOM 2474 C CA . VAL A 1 321 ? -17.703 -14.422 -3.648 1 92.5 321 VAL A CA 1
ATOM 2475 C C . VAL A 1 321 ? -18.859 -14.211 -2.68 1 92.5 321 VAL A C 1
ATOM 2477 O O . VAL A 1 321 ? -19.828 -14.984 -2.676 1 92.5 321 VAL A O 1
ATOM 2480 N N . GLN A 1 322 ? -18.734 -13.18 -1.902 1 94 322 GLN A N 1
ATOM 2481 C CA . GLN A 1 322 ? -19.797 -12.844 -0.956 1 94 322 GLN A CA 1
ATOM 2482 C C . GLN A 1 322 ? -21.125 -12.609 -1.675 1 94 322 GLN A C 1
ATOM 2484 O O . GLN A 1 322 ? -22.172 -13.062 -1.21 1 94 322 GLN A O 1
ATOM 2489 N N . SER A 1 323 ? -21.094 -11.867 -2.775 1 92.69 323 SER A N 1
ATOM 2490 C CA . SER A 1 323 ? -22.281 -11.578 -3.57 1 92.69 323 SER A CA 1
ATOM 2491 C C . SER A 1 323 ? -22.922 -12.867 -4.082 1 92.69 323 SER A C 1
ATOM 2493 O O . SER A 1 323 ? -24.156 -13.016 -4.051 1 92.69 323 SER A O 1
ATOM 2495 N N . ILE A 1 324 ? -22.156 -13.781 -4.574 1 89.56 324 ILE A N 1
ATOM 2496 C CA . ILE A 1 324 ? -22.641 -15.062 -5.082 1 89.56 324 ILE A CA 1
ATOM 2497 C C . ILE A 1 324 ? -23.328 -15.836 -3.963 1 89.56 324 ILE A C 1
ATOM 2499 O O . ILE A 1 324 ? -24.453 -16.312 -4.137 1 89.56 324 ILE A O 1
ATOM 2503 N N . ILE A 1 325 ? -22.688 -15.867 -2.848 1 89.69 325 ILE A N 1
ATOM 2504 C CA . ILE A 1 325 ? -23.203 -16.625 -1.709 1 89.69 325 ILE A CA 1
ATOM 2505 C C . ILE A 1 325 ? -24.516 -15.992 -1.221 1 89.69 325 ILE A C 1
ATOM 2507 O O . ILE A 1 325 ? -25.469 -16.703 -0.901 1 89.69 325 ILE A O 1
ATOM 2511 N N . ASN A 1 326 ? -24.484 -14.68 -1.149 1 89.44 326 ASN A N 1
ATOM 2512 C CA . ASN A 1 326 ? -25.688 -13.969 -0.723 1 89.44 326 ASN A CA 1
ATOM 2513 C C . ASN A 1 326 ? -26.828 -14.18 -1.706 1 89.44 326 ASN A C 1
ATOM 2515 O O . ASN A 1 326 ? -27.953 -14.516 -1.304 1 89.44 326 ASN A O 1
ATOM 2519 N N . ALA A 1 327 ? -26.641 -13.898 -2.955 1 84.81 327 ALA A N 1
ATOM 2520 C CA . ALA A 1 327 ? -27.672 -13.938 -3.99 1 84.81 327 ALA A CA 1
ATOM 2521 C C . ALA A 1 327 ? -28.281 -15.328 -4.105 1 84.81 327 ALA A C 1
ATOM 2523 O O . ALA A 1 327 ? -29.484 -15.469 -4.34 1 84.81 327 ALA A O 1
ATOM 2524 N N . LEU A 1 328 ? -27.453 -16.297 -3.861 1 81.75 328 LEU A N 1
ATOM 2525 C CA . LEU A 1 328 ? -27.922 -17.656 -4.051 1 81.75 328 LEU A CA 1
ATOM 2526 C C . LEU A 1 328 ? -28.297 -18.297 -2.715 1 81.75 328 LEU A C 1
ATOM 2528 O O . LEU A 1 328 ? -28.641 -19.469 -2.658 1 81.75 328 LEU A O 1
ATOM 2532 N N . LYS A 1 329 ? -28.188 -17.547 -1.609 1 81.44 329 LYS A N 1
ATOM 2533 C CA . LYS A 1 329 ? -28.578 -17.953 -0.263 1 81.44 329 LYS A CA 1
ATOM 2534 C C . LYS A 1 329 ? -27.891 -19.266 0.131 1 81.44 329 LYS A C 1
ATOM 2536 O O . LYS A 1 329 ? -28.562 -20.188 0.613 1 81.44 329 LYS A O 1
ATOM 2541 N N . LEU A 1 330 ? -26.625 -19.312 -0.246 1 80.12 330 LEU A N 1
ATOM 2542 C CA . LEU A 1 330 ? -25.844 -20.516 0.006 1 80.12 330 LEU A CA 1
ATOM 2543 C C . LEU A 1 330 ? -25.453 -20.625 1.479 1 80.12 330 LEU A C 1
ATOM 2545 O O . LEU A 1 330 ? -25.172 -21.719 1.977 1 80.12 330 LEU A O 1
ATOM 2549 N N . SER A 1 331 ? -25.359 -19.562 2.182 1 82.69 331 SER A N 1
ATOM 2550 C CA . SER A 1 331 ? -25.062 -19.484 3.607 1 82.69 331 SER A CA 1
ATOM 2551 C C . SER A 1 331 ? -25.938 -18.453 4.305 1 82.69 331 SER A C 1
ATOM 2553 O O . SER A 1 331 ? -26.062 -17.312 3.826 1 82.69 331 SER A O 1
ATOM 2555 N N . GLU A 1 332 ? -26.406 -18.938 5.363 1 84.94 332 GLU A N 1
ATOM 2556 C CA . GLU A 1 332 ? -27.297 -18.031 6.098 1 84.94 332 GLU A CA 1
ATOM 2557 C C . GLU A 1 332 ? -26.531 -16.891 6.742 1 84.94 332 GLU A C 1
ATOM 2559 O O . GLU A 1 332 ? -25.406 -17.078 7.207 1 84.94 332 GLU A O 1
ATOM 2564 N N . GLY A 1 333 ? -27.078 -15.766 6.691 1 86.38 333 GLY A N 1
ATOM 2565 C CA . GLY A 1 333 ? -26.531 -14.641 7.441 1 86.38 333 GLY A CA 1
ATOM 2566 C C . GLY A 1 333 ? -25.516 -13.836 6.656 1 86.38 333 GLY A C 1
ATOM 2567 O O . GLY A 1 333 ? -24.953 -12.867 7.176 1 86.38 333 GLY A O 1
ATOM 2568 N N . VAL A 1 334 ? -25.203 -14.289 5.43 1 90.81 334 VAL A N 1
ATOM 2569 C CA . VAL A 1 334 ? -24.234 -13.539 4.633 1 90.81 334 VAL A CA 1
ATOM 2570 C C . VAL A 1 334 ? -24.938 -12.383 3.924 1 90.81 334 VAL A C 1
ATOM 2572 O O . VAL A 1 334 ? -25.891 -12.594 3.164 1 90.81 334 VAL A O 1
ATOM 2575 N N . SER A 1 335 ? -24.484 -11.18 4.223 1 91.12 335 SER A N 1
ATOM 2576 C CA . SER A 1 335 ? -25.094 -9.984 3.641 1 91.12 335 SER A CA 1
ATOM 2577 C C . SER A 1 335 ? -24.5 -9.68 2.266 1 91.12 335 SER A C 1
ATOM 2579 O O . SER A 1 335 ? -23.5 -10.266 1.875 1 91.12 335 SER A O 1
ATOM 2581 N N . SER A 1 336 ? -25.219 -8.859 1.506 1 92.88 336 SER A N 1
ATOM 2582 C CA . SER A 1 336 ? -24.672 -8.344 0.261 1 92.88 336 SER A CA 1
ATOM 2583 C C . SER A 1 336 ? -23.484 -7.414 0.527 1 92.88 336 SER A C 1
ATOM 2585 O O . SER A 1 336 ? -23.375 -6.848 1.617 1 92.88 336 SER A O 1
ATOM 2587 N N . PRO A 1 337 ? -22.578 -7.371 -0.432 1 95.44 337 PRO A N 1
ATOM 2588 C CA . PRO A 1 337 ? -21.516 -6.371 -0.292 1 95.44 337 PRO A CA 1
ATOM 2589 C C . PRO A 1 337 ? -22.062 -4.953 -0.131 1 95.44 337 PRO A C 1
ATOM 2591 O O . PRO A 1 337 ? -23.203 -4.684 -0.483 1 95.44 337 PRO A O 1
ATOM 2594 N N . CYS A 1 338 ? -21.281 -4.094 0.43 1 95.75 338 CYS A N 1
ATOM 2595 C CA . CYS A 1 338 ? -21.688 -2.727 0.731 1 95.75 338 CYS A CA 1
ATOM 2596 C C . CYS A 1 338 ? -20.969 -1.73 -0.165 1 95.75 338 CYS A C 1
ATOM 2598 O O . CYS A 1 338 ? -19.828 -1.966 -0.564 1 95.75 338 CYS A O 1
ATOM 2600 N N . CYS A 1 339 ? -21.688 -0.74 -0.455 1 96.25 339 CYS A N 1
ATOM 2601 C CA . CYS A 1 339 ? -21.078 0.346 -1.226 1 96.25 339 CYS A CA 1
ATOM 2602 C C . CYS A 1 339 ? -20.203 1.224 -0.341 1 96.25 339 CYS A C 1
ATOM 2604 O O . CYS A 1 339 ? -20.703 1.912 0.55 1 96.25 339 CYS A O 1
ATOM 2606 N N . VAL A 1 340 ? -18.875 1.188 -0.524 1 97.25 340 VAL A N 1
ATOM 2607 C CA . VAL A 1 340 ? -17.922 1.935 0.298 1 97.25 340 VAL A CA 1
ATOM 2608 C C . VAL A 1 340 ? -16.812 2.512 -0.582 1 97.25 340 VAL A C 1
ATOM 2610 O O . VAL A 1 340 ? -16.688 2.135 -1.749 1 97.25 340 VAL A O 1
ATOM 2613 N N . PRO A 1 341 ? -16.031 3.486 -0.042 1 96.44 341 PRO A N 1
ATOM 2614 C CA . PRO A 1 341 ? -14.883 3.953 -0.817 1 96.44 341 PRO A CA 1
ATOM 2615 C C . PRO A 1 341 ? -13.875 2.842 -1.113 1 96.44 341 PRO A C 1
ATOM 2617 O O . PRO A 1 341 ? -13.477 2.107 -0.206 1 96.44 341 PRO A O 1
ATOM 2620 N N . ASP A 1 342 ? -13.562 2.711 -2.393 1 92.88 342 ASP A N 1
ATOM 2621 C CA . ASP A 1 342 ? -12.539 1.731 -2.752 1 92.88 342 ASP A CA 1
ATOM 2622 C C . ASP A 1 342 ? -11.164 2.387 -2.855 1 92.88 342 ASP A C 1
ATOM 2624 O O . ASP A 1 342 ? -10.141 1.707 -2.766 1 92.88 342 ASP A O 1
ATOM 2628 N N . LYS A 1 343 ? -11.219 3.605 -3.117 1 94.25 343 LYS A N 1
ATOM 2629 C CA . LYS A 1 343 ? -10 4.41 -3.109 1 94.25 343 LYS A CA 1
ATOM 2630 C C . LYS A 1 343 ? -10.172 5.652 -2.24 1 94.25 343 LYS A C 1
ATOM 2632 O O . LYS A 1 343 ? -11.188 6.34 -2.322 1 94.25 343 LYS A O 1
ATOM 2637 N N . LEU A 1 344 ? -9.141 5.875 -1.41 1 94.81 344 LEU A N 1
ATOM 2638 C CA . LEU A 1 344 ? -9.172 7.051 -0.545 1 94.81 344 LEU A CA 1
ATOM 2639 C C . LEU A 1 344 ? -7.977 7.957 -0.817 1 94.81 344 LEU A C 1
ATOM 2641 O O . LEU A 1 344 ? -6.879 7.477 -1.104 1 94.81 344 LEU A O 1
ATOM 2645 N N . TYR A 1 345 ? -8.227 9.219 -0.729 1 95.19 345 TYR A N 1
ATOM 2646 C CA . TYR A 1 345 ? -7.16 10.195 -0.934 1 95.19 345 TYR A CA 1
ATOM 2647 C C . TYR A 1 345 ? -6.898 10.992 0.338 1 95.19 345 TYR A C 1
ATOM 2649 O O . TYR A 1 345 ? -7.77 11.094 1.202 1 95.19 345 TYR A O 1
ATOM 2657 N N . SER A 1 346 ? -5.762 11.523 0.404 1 94.5 346 SER A N 1
ATOM 2658 C CA . SER A 1 346 ? -5.344 12.367 1.519 1 94.5 346 SER A CA 1
ATOM 2659 C C . SER A 1 346 ? -5.617 13.836 1.229 1 94.5 346 SER A C 1
ATOM 2661 O O . SER A 1 346 ? -5.812 14.227 0.075 1 94.5 346 SER A O 1
ATOM 2663 N N . ILE A 1 347 ? -5.629 14.586 2.289 1 95.25 347 ILE A N 1
ATOM 2664 C CA . ILE A 1 347 ? -5.676 16.031 2.141 1 95.25 347 ILE A CA 1
ATOM 2665 C C . ILE A 1 347 ? -4.547 16.672 2.945 1 95.25 347 ILE A C 1
ATOM 2667 O O . ILE A 1 347 ? -4 16.047 3.861 1 95.25 347 ILE A O 1
ATOM 2671 N N . ASN A 1 348 ? -4.18 17.828 2.469 1 95.75 348 ASN A N 1
ATOM 2672 C CA . ASN A 1 348 ? -3.215 18.641 3.197 1 95.75 348 ASN A CA 1
ATOM 2673 C C . ASN A 1 348 ? -3.854 19.906 3.74 1 95.75 348 ASN A C 1
ATOM 2675 O O . ASN A 1 348 ? -4.637 20.562 3.047 1 95.75 348 ASN A O 1
ATOM 2679 N N . LEU A 1 349 ? -3.506 20.203 4.973 1 96 349 LEU A N 1
ATOM 2680 C CA . LEU A 1 349 ? -3.975 21.438 5.605 1 96 349 LEU A CA 1
ATOM 2681 C C . LEU A 1 349 ? -2.803 22.328 5.984 1 96 349 LEU A C 1
ATOM 2683 O O . LEU A 1 349 ? -1.81 21.859 6.543 1 96 349 LEU A O 1
ATOM 2687 N N . LEU A 1 350 ? -2.881 23.516 5.535 1 97.19 350 LEU A N 1
ATOM 2688 C CA . LEU A 1 350 ? -1.99 24.578 5.984 1 97.19 350 LEU A CA 1
ATOM 2689 C C . LEU A 1 350 ? -2.668 25.453 7.039 1 97.19 350 LEU A C 1
ATOM 2691 O O . LEU A 1 350 ? -3.732 26.016 6.789 1 97.19 350 LEU A O 1
ATOM 2695 N N . TYR A 1 351 ? -2.09 25.531 8.289 1 96.31 351 TYR A N 1
ATOM 2696 C CA . TYR A 1 351 ? -2.814 26.234 9.344 1 96.31 351 TYR A CA 1
ATOM 2697 C C . TYR A 1 351 ? -1.853 26.812 10.383 1 96.31 351 TYR A C 1
ATOM 2699 O O . TYR A 1 351 ? -0.667 26.469 10.391 1 96.31 351 TYR A O 1
ATOM 2707 N N . PHE A 1 352 ? -2.324 27.719 11.227 1 95.31 352 PHE A N 1
ATOM 2708 C CA . PHE A 1 352 ? -1.598 28.25 12.375 1 95.31 352 PHE A CA 1
ATOM 2709 C C . PHE A 1 352 ? -1.811 27.375 13.602 1 95.31 352 PHE A C 1
ATOM 2711 O O . PHE A 1 352 ? -2.941 27 13.906 1 95.31 352 PHE A O 1
ATOM 2718 N N . ASP A 1 353 ? -0.714 27.062 14.234 1 93.06 353 ASP A N 1
ATOM 2719 C CA . ASP A 1 353 ? -0.879 26.328 15.484 1 93.06 353 ASP A CA 1
ATOM 2720 C C . ASP A 1 353 ? -1.024 27.281 16.672 1 93.06 353 ASP A C 1
ATOM 2722 O O . ASP A 1 353 ? -1.208 28.484 16.484 1 93.06 353 ASP A O 1
ATOM 2726 N N . ASP A 1 354 ? -1.023 26.75 17.859 1 90.06 354 ASP A N 1
ATOM 2727 C CA . ASP A 1 354 ? -1.26 27.516 19.078 1 90.06 354 ASP A CA 1
ATOM 2728 C C . ASP A 1 354 ? -0.192 28.594 19.266 1 90.06 354 ASP A C 1
ATOM 2730 O O . ASP A 1 354 ? -0.469 29.656 19.812 1 90.06 354 ASP A O 1
ATOM 2734 N N . ASP A 1 355 ? 0.984 28.312 18.828 1 90.31 355 ASP A N 1
ATOM 2735 C CA . ASP A 1 355 ? 2.098 29.234 18.984 1 90.31 355 ASP A CA 1
ATOM 2736 C C . ASP A 1 355 ? 2.244 30.125 17.75 1 90.31 355 ASP A C 1
ATOM 2738 O O . ASP A 1 355 ? 3.271 30.797 17.562 1 90.31 355 ASP A O 1
ATOM 2742 N N . GLU A 1 356 ? 1.309 30.078 16.812 1 91.31 356 GLU A N 1
ATOM 2743 C CA . GLU A 1 356 ? 1.227 30.891 15.602 1 91.31 356 GLU A CA 1
ATOM 2744 C C . GLU A 1 356 ? 2.305 30.484 14.594 1 91.31 356 GLU A C 1
ATOM 2746 O O . GLU A 1 356 ? 2.764 31.328 13.812 1 91.31 356 GLU A O 1
ATOM 2751 N N . ASN A 1 357 ? 2.777 29.281 14.805 1 94 357 ASN A N 1
ATOM 2752 C CA . ASN A 1 357 ? 3.588 28.703 13.734 1 94 357 ASN A CA 1
ATOM 2753 C C . ASN A 1 357 ? 2.721 28.203 12.578 1 94 357 ASN A C 1
ATOM 2755 O O . ASN A 1 357 ? 1.562 27.844 12.781 1 94 357 ASN A O 1
ATOM 2759 N N . VAL A 1 358 ? 3.314 28.234 11.43 1 95.88 358 VAL A N 1
ATOM 2760 C CA . VAL A 1 358 ? 2.584 27.688 10.289 1 95.88 358 VAL A CA 1
ATOM 2761 C C . VAL A 1 358 ? 2.91 26.219 10.109 1 95.88 358 VAL A C 1
ATOM 2763 O O . VAL A 1 358 ? 4.082 25.828 10.055 1 95.88 358 VAL A O 1
ATOM 2766 N N . VAL A 1 359 ? 1.803 25.406 10.031 1 96.56 359 VAL A N 1
ATOM 2767 C CA . VAL A 1 359 ? 1.938 23.953 9.961 1 96.56 359 VAL A CA 1
ATOM 2768 C C . VAL A 1 359 ? 1.272 23.438 8.688 1 96.56 359 VAL A C 1
ATOM 2770 O O . VAL A 1 359 ? 0.166 23.859 8.336 1 96.56 359 VAL A O 1
ATOM 2773 N N . LEU A 1 360 ? 2.006 22.656 7.973 1 96.62 360 LEU A N 1
ATOM 2774 C CA . LEU A 1 360 ? 1.46 21.875 6.867 1 96.62 360 LEU A CA 1
ATOM 2775 C C . LEU A 1 360 ? 1.364 20.391 7.238 1 96.62 360 LEU A C 1
ATOM 2777 O O . LEU A 1 360 ? 2.381 19.75 7.516 1 96.62 360 LEU A O 1
ATOM 2781 N N . LYS A 1 361 ? 0.146 19.891 7.191 1 94.94 361 LYS A N 1
ATOM 2782 C CA . LYS A 1 361 ? -0.026 18.5 7.617 1 94.94 361 LYS A CA 1
ATOM 2783 C C . LYS A 1 361 ? -0.887 17.734 6.625 1 94.94 361 LYS A C 1
ATOM 2785 O O . LYS A 1 361 ? -1.881 18.25 6.113 1 94.94 361 LYS A O 1
ATOM 2790 N N . GLN A 1 362 ? -0.448 16.531 6.391 1 94.19 362 GLN A N 1
ATOM 2791 C CA . GLN A 1 362 ? -1.19 15.617 5.527 1 94.19 362 GLN A CA 1
ATOM 2792 C C . GLN A 1 362 ? -2.068 14.672 6.348 1 94.19 362 GLN A C 1
ATOM 2794 O O . GLN A 1 362 ? -1.602 14.062 7.305 1 94.19 362 GLN A O 1
ATOM 2799 N N . TYR A 1 363 ? -3.336 14.609 6.031 1 92.81 363 TYR A N 1
ATOM 2800 C CA . TYR A 1 363 ? -4.289 13.688 6.637 1 92.81 363 TYR A CA 1
ATOM 2801 C C . TYR A 1 363 ? -4.723 12.617 5.637 1 92.81 363 TYR A C 1
ATOM 2803 O O . TYR A 1 363 ? -5.266 12.938 4.578 1 92.81 363 TYR A O 1
ATOM 2811 N N . ASP A 1 364 ? -4.527 11.398 6.062 1 91.88 364 ASP A N 1
ATOM 2812 C CA . ASP A 1 364 ? -4.805 10.297 5.145 1 91.88 364 ASP A CA 1
ATOM 2813 C C . ASP A 1 364 ? -6.289 9.93 5.152 1 91.88 364 ASP A C 1
ATOM 2815 O O . ASP A 1 364 ? -6.992 10.195 6.129 1 91.88 364 ASP A O 1
ATOM 2819 N N . ASP A 1 365 ? -6.727 9.375 4.012 1 93.44 365 ASP A N 1
ATOM 2820 C CA . ASP A 1 365 ? -8.031 8.734 3.902 1 93.44 365 ASP A CA 1
ATOM 2821 C C . ASP A 1 365 ? -9.156 9.711 4.266 1 93.44 365 ASP A C 1
ATOM 2823 O O . ASP A 1 365 ? -10.023 9.391 5.078 1 93.44 365 ASP A O 1
ATOM 2827 N N . MET A 1 366 ? -9.062 10.867 3.621 1 95 366 MET A N 1
ATOM 2828 C CA . MET A 1 366 ? -10.023 11.914 3.967 1 95 366 MET A CA 1
ATOM 2829 C C . MET A 1 366 ? -11.062 12.078 2.865 1 95 366 MET A C 1
ATOM 2831 O O . MET A 1 366 ? -12.141 12.633 3.104 1 95 366 MET A O 1
ATOM 2835 N N . VAL A 1 367 ? -10.758 11.594 1.646 1 96.75 367 VAL A N 1
ATOM 2836 C CA . VAL A 1 367 ? -11.609 11.836 0.489 1 96.75 367 VAL A CA 1
ATOM 2837 C C . VAL A 1 367 ? -11.898 10.516 -0.223 1 96.75 367 VAL A C 1
ATOM 2839 O O . VAL A 1 367 ? -10.977 9.75 -0.52 1 96.75 367 VAL A O 1
ATOM 2842 N N . ALA A 1 368 ? -13.172 10.281 -0.463 1 97.25 368 ALA A N 1
ATOM 2843 C CA . ALA A 1 368 ? -13.523 9.125 -1.28 1 97.25 368 ALA A CA 1
ATOM 2844 C C . ALA A 1 368 ? -13.242 9.391 -2.756 1 97.25 368 ALA A C 1
ATOM 2846 O O . ALA A 1 368 ? -13.953 10.156 -3.406 1 97.25 368 ALA A O 1
ATOM 2847 N N . GLY A 1 369 ? -12.211 8.766 -3.254 1 96 369 GLY A N 1
ATOM 2848 C CA . GLY A 1 369 ? -11.867 8.938 -4.656 1 96 369 GLY A CA 1
ATOM 2849 C C . GLY A 1 369 ? -12.82 8.211 -5.59 1 96 369 GLY A C 1
ATOM 2850 O O . GLY A 1 369 ? -13.203 8.742 -6.633 1 96 369 GLY A O 1
ATOM 2851 N N . SER A 1 370 ? -13.133 7.059 -5.328 1 96.25 370 SER A N 1
ATOM 2852 C CA . SER A 1 370 ? -14.086 6.207 -6.027 1 96.25 370 SER A CA 1
ATOM 2853 C C . SER A 1 370 ? -14.797 5.262 -5.062 1 96.25 370 SER A C 1
ATOM 2855 O O . SER A 1 370 ? -14.414 5.156 -3.896 1 96.25 370 SER A O 1
ATOM 2857 N N . CYS A 1 371 ? -15.906 4.793 -5.582 1 96.38 371 CYS A N 1
ATOM 2858 C CA . CYS A 1 371 ? -16.703 3.883 -4.766 1 96.38 371 CYS A CA 1
ATOM 2859 C C . CYS A 1 371 ? -16.781 2.504 -5.41 1 96.38 371 CYS A C 1
ATOM 2861 O O . CYS A 1 371 ? -16.672 2.377 -6.629 1 96.38 371 CYS A O 1
ATOM 2863 N N . GLY A 1 372 ? -16.938 1.539 -4.613 1 96.12 372 GLY A N 1
ATOM 2864 C CA . GLY A 1 372 ? -17.109 0.169 -5.07 1 96.12 372 GLY A CA 1
ATOM 2865 C C . GLY A 1 372 ? -17.828 -0.715 -4.066 1 96.12 372 GLY A C 1
ATOM 2866 O O . GLY A 1 372 ? -18.125 -0.279 -2.955 1 96.12 372 GLY A O 1
ATOM 2867 N N . CYS A 1 373 ? -18.125 -1.962 -4.516 1 95.25 373 CYS A N 1
ATOM 2868 C CA . CYS A 1 373 ? -18.812 -2.93 -3.668 1 95.25 373 CYS A CA 1
ATOM 2869 C C . CYS A 1 373 ? -17.812 -3.855 -2.98 1 95.25 373 CYS A C 1
ATOM 2871 O O . CYS A 1 373 ? -17.047 -4.551 -3.648 1 95.25 373 CYS A O 1
ATOM 2873 N N . HIS A 1 374 ? -17.891 -3.725 -1.639 1 93.75 374 HIS A N 1
ATOM 2874 C CA . HIS A 1 374 ? -16.906 -4.484 -0.859 1 93.75 374 HIS A CA 1
ATOM 2875 C C . HIS A 1 374 ? -17.609 -5.332 0.203 1 93.75 374 HIS A C 1
ATOM 2877 O O . HIS A 1 374 ? -18.703 -5 0.654 1 93.75 374 HIS A O 1
ATOM 2883 N N . MET B 1 1 ? -82.812 -20.953 -0.902 1 29.31 1 MET B N 1
ATOM 2884 C CA . MET B 1 1 ? -81.688 -21.531 -1.602 1 29.31 1 MET B CA 1
ATOM 2885 C C . MET B 1 1 ? -80.5 -20.641 -1.486 1 29.31 1 MET B C 1
ATOM 2887 O O . MET B 1 1 ? -80.375 -19.656 -2.215 1 29.31 1 MET B O 1
ATOM 2891 N N . LEU B 1 2 ? -80 -20.344 -0.198 1 35.09 2 LEU B N 1
ATOM 2892 C CA . LEU B 1 2 ? -78.875 -19.516 0.276 1 35.09 2 LEU B CA 1
ATOM 2893 C C . LEU B 1 2 ? -77.562 -20.031 -0.256 1 35.09 2 LEU B C 1
ATOM 2895 O O . LEU B 1 2 ? -77.125 -21.156 0.054 1 35.09 2 LEU B O 1
ATOM 2899 N N . GLY B 1 3 ? -77.188 -19.766 -1.537 1 29.72 3 GLY B N 1
ATOM 2900 C CA . GLY B 1 3 ? -76 -20.188 -2.262 1 29.72 3 GLY B CA 1
ATOM 2901 C C . GLY B 1 3 ? -74.75 -19.812 -1.563 1 29.72 3 GLY B C 1
ATOM 2902 O O . GLY B 1 3 ? -74.5 -18.625 -1.314 1 29.72 3 GLY B O 1
ATOM 2903 N N . THR B 1 4 ? -74.25 -20.656 -0.583 1 34.97 4 THR B N 1
ATOM 2904 C CA . THR B 1 4 ? -72.938 -20.578 0.152 1 34.97 4 THR B CA 1
ATOM 2905 C C . THR B 1 4 ? -71.812 -20.5 -0.808 1 34.97 4 THR B C 1
ATOM 2907 O O . THR B 1 4 ? -71.562 -21.375 -1.642 1 34.97 4 THR B O 1
ATOM 2910 N N . VAL B 1 5 ? -71.375 -19.266 -1.308 1 34.91 5 VAL B N 1
ATOM 2911 C CA . VAL B 1 5 ? -70.188 -19.016 -2.102 1 34.91 5 VAL B CA 1
ATOM 2912 C C . VAL B 1 5 ? -69 -19.516 -1.342 1 34.91 5 VAL B C 1
ATOM 2914 O O . VAL B 1 5 ? -68.688 -19.016 -0.257 1 34.91 5 VAL B O 1
ATOM 2917 N N . LEU B 1 6 ? -68.688 -20.875 -1.388 1 28.97 6 LEU B N 1
ATOM 2918 C CA . LEU B 1 6 ? -67.438 -21.5 -0.883 1 28.97 6 LEU B CA 1
ATOM 2919 C C . LEU B 1 6 ? -66.25 -20.875 -1.524 1 28.97 6 LEU B C 1
ATOM 2921 O O . LEU B 1 6 ? -66 -20.984 -2.736 1 28.97 6 LEU B O 1
ATOM 2925 N N . LEU B 1 7 ? -65.812 -19.703 -0.99 1 31.59 7 LEU B N 1
ATOM 2926 C CA . LEU B 1 7 ? -64.562 -19.094 -1.395 1 31.59 7 LEU B CA 1
ATOM 2927 C C . LEU B 1 7 ? -63.406 -20.047 -1.153 1 31.59 7 LEU B C 1
ATOM 2929 O O . LEU B 1 7 ? -63.094 -20.391 -0.007 1 31.59 7 LEU B O 1
ATOM 2933 N N . LEU B 1 8 ? -63.25 -21.047 -2.053 1 27.67 8 LEU B N 1
ATOM 2934 C CA . LEU B 1 8 ? -62.062 -21.906 -2.051 1 27.67 8 LEU B CA 1
ATOM 2935 C C . LEU B 1 8 ? -60.781 -21.078 -2.1 1 27.67 8 LEU B C 1
ATOM 2937 O O . LEU B 1 8 ? -60.5 -20.406 -3.098 1 27.67 8 LEU B O 1
ATOM 2941 N N . LEU B 1 9 ? -60.438 -20.531 -0.983 1 29.73 9 LEU B N 1
ATOM 2942 C CA . LEU B 1 9 ? -59.125 -19.922 -0.847 1 29.73 9 LEU B CA 1
ATOM 2943 C C . LEU B 1 9 ? -58 -20.938 -1.106 1 29.73 9 LEU B C 1
ATOM 2945 O O . LEU B 1 9 ? -57.875 -21.906 -0.358 1 29.73 9 LEU B O 1
ATOM 2949 N N . ALA B 1 10 ? -57.656 -21.172 -2.4 1 34 10 ALA B N 1
ATOM 2950 C CA . ALA B 1 10 ? -56.469 -21.938 -2.75 1 34 10 ALA B CA 1
ATOM 2951 C C . ALA B 1 10 ? -55.25 -21.375 -2.061 1 34 10 ALA B C 1
ATOM 2953 O O . ALA B 1 10 ? -54.844 -20.234 -2.305 1 34 10 ALA B O 1
ATOM 2954 N N . LEU B 1 11 ? -54.906 -21.797 -0.916 1 33.97 11 LEU B N 1
ATOM 2955 C CA . LEU B 1 11 ? -53.656 -21.547 -0.203 1 33.97 11 LEU B CA 1
ATOM 2956 C C . LEU B 1 11 ? -52.469 -21.812 -1.105 1 33.97 11 LEU B C 1
ATOM 2958 O O . LEU B 1 11 ? -52.281 -22.938 -1.577 1 33.97 11 LEU B O 1
ATOM 2962 N N . ALA B 1 12 ? -52.031 -20.938 -1.986 1 34.84 12 ALA B N 1
ATOM 2963 C CA . ALA B 1 12 ? -50.781 -21.094 -2.723 1 34.84 12 ALA B CA 1
ATOM 2964 C C . ALA B 1 12 ? -49.625 -21.453 -1.78 1 34.84 12 ALA B C 1
ATOM 2966 O O . ALA B 1 12 ? -49.344 -20.719 -0.833 1 34.84 12 ALA B O 1
ATOM 2967 N N . LYS B 1 13 ? -49.375 -22.781 -1.478 1 37.62 13 LYS B N 1
ATOM 2968 C CA . LYS B 1 13 ? -48.188 -23.25 -0.775 1 37.62 13 LYS B CA 1
ATOM 2969 C C . LYS B 1 13 ? -46.938 -22.5 -1.249 1 37.62 13 LYS B C 1
ATOM 2971 O O . LYS B 1 13 ? -46.781 -22.266 -2.447 1 37.62 13 LYS B O 1
ATOM 2976 N N . PRO B 1 14 ? -46.25 -21.719 -0.403 1 43.72 14 PRO B N 1
ATOM 2977 C CA . PRO B 1 14 ? -44.969 -21.156 -0.822 1 43.72 14 PRO B CA 1
ATOM 2978 C C . PRO B 1 14 ? -44.125 -22.156 -1.616 1 43.72 14 PRO B C 1
ATOM 2980 O O . PRO B 1 14 ? -43.938 -23.297 -1.193 1 43.72 14 PRO B O 1
ATOM 2983 N N . ALA B 1 15 ? -44.125 -22.188 -2.834 1 39.69 15 ALA B N 1
ATOM 2984 C CA . ALA B 1 15 ? -43.375 -23.141 -3.65 1 39.69 15 ALA B CA 1
ATOM 2985 C C . ALA B 1 15 ? -41.938 -23.266 -3.172 1 39.69 15 ALA B C 1
ATOM 2987 O O . ALA B 1 15 ? -41.188 -22.281 -3.182 1 39.69 15 ALA B O 1
ATOM 2988 N N . CYS B 1 16 ? -41.5 -23.984 -2.125 1 44.78 16 CYS B N 1
ATOM 2989 C CA . CYS B 1 16 ? -40.156 -24.5 -1.966 1 44.78 16 CYS B CA 1
ATOM 2990 C C . CYS B 1 16 ? -39.438 -24.594 -3.311 1 44.78 16 CYS B C 1
ATOM 2992 O O . CYS B 1 16 ? -40.031 -25.109 -4.281 1 44.78 16 CYS B O 1
ATOM 2994 N N . PRO B 1 17 ? -38.5 -23.547 -3.531 1 53.31 17 PRO B N 1
ATOM 2995 C CA . PRO B 1 17 ? -37.875 -23.75 -4.844 1 53.31 17 PRO B CA 1
ATOM 2996 C C . PRO B 1 17 ? -37.75 -25.234 -5.215 1 53.31 17 PRO B C 1
ATOM 2998 O O . PRO B 1 17 ? -37.531 -26.078 -4.34 1 53.31 17 PRO B O 1
ATOM 3001 N N . SER B 1 18 ? -38.344 -25.609 -6.176 1 60.97 18 SER B N 1
ATOM 3002 C CA . SER B 1 18 ? -38.219 -26.953 -6.73 1 60.97 18 SER B CA 1
ATOM 3003 C C . SER B 1 18 ? -36.781 -27.406 -6.816 1 60.97 18 SER B C 1
ATOM 3005 O O . SER B 1 18 ? -35.875 -26.578 -6.906 1 60.97 18 SER B O 1
ATOM 3007 N N . PRO B 1 19 ? -36.438 -28.562 -6.285 1 64.12 19 PRO B N 1
ATOM 3008 C CA . PRO B 1 19 ? -35.094 -29.125 -6.414 1 64.12 19 PRO B CA 1
ATOM 3009 C C . PRO B 1 19 ? -34.406 -28.719 -7.723 1 64.12 19 PRO B C 1
ATOM 3011 O O . PRO B 1 19 ? -33.188 -28.469 -7.742 1 64.12 19 PRO B O 1
ATOM 3014 N N . ALA B 1 20 ? -35.156 -28.609 -8.695 1 67.12 20 ALA B N 1
ATOM 3015 C CA . ALA B 1 20 ? -34.594 -28.188 -9.977 1 67.12 20 ALA B CA 1
ATOM 3016 C C . ALA B 1 20 ? -34.156 -26.734 -9.922 1 67.12 20 ALA B C 1
ATOM 3018 O O . ALA B 1 20 ? -33.125 -26.375 -10.5 1 67.12 20 ALA B O 1
ATOM 3019 N N . GLY B 1 21 ? -34.812 -25.953 -9.211 1 65.5 21 GLY B N 1
ATOM 3020 C CA . GLY B 1 21 ? -34.438 -24.562 -9.047 1 65.5 21 GLY B CA 1
ATOM 3021 C C . GLY B 1 21 ? -33.188 -24.359 -8.227 1 65.5 21 GLY B C 1
ATOM 3022 O O . GLY B 1 21 ? -32.312 -23.531 -8.57 1 65.5 21 GLY B O 1
ATOM 3023 N N . ALA B 1 22 ? -33.062 -25.219 -7.277 1 72.31 22 ALA B N 1
ATOM 3024 C CA . ALA B 1 22 ? -31.891 -25.156 -6.43 1 72.31 22 ALA B CA 1
ATOM 3025 C C . ALA B 1 22 ? -30.641 -25.578 -7.195 1 72.31 22 ALA B C 1
ATOM 3027 O O . ALA B 1 22 ? -29.578 -24.969 -7.043 1 72.31 22 ALA B O 1
ATOM 3028 N N . ALA B 1 23 ? -30.812 -26.625 -8.016 1 75.75 23 ALA B N 1
ATOM 3029 C CA . ALA B 1 23 ? -29.688 -27.109 -8.805 1 75.75 23 ALA B CA 1
ATOM 3030 C C . ALA B 1 23 ? -29.219 -26.062 -9.812 1 75.75 23 ALA B C 1
ATOM 3032 O O . ALA B 1 23 ? -28.016 -25.891 -10.039 1 75.75 23 ALA B O 1
ATOM 3033 N N . SER B 1 24 ? -30.141 -25.391 -10.383 1 77.69 24 SER B N 1
ATOM 3034 C CA . SER B 1 24 ? -29.812 -24.359 -11.352 1 77.69 24 SER B CA 1
ATOM 3035 C C . SER B 1 24 ? -29.109 -23.188 -10.688 1 77.69 24 SER B C 1
ATOM 3037 O O . SER B 1 24 ? -28.141 -22.656 -11.234 1 77.69 24 SER B O 1
ATOM 3039 N N . ARG B 1 25 ? -29.562 -22.875 -9.516 1 77.81 25 ARG B N 1
ATOM 3040 C CA . ARG B 1 25 ? -28.922 -21.781 -8.773 1 77.81 25 ARG B CA 1
ATOM 3041 C C . ARG B 1 25 ? -27.484 -22.156 -8.383 1 77.81 25 ARG B C 1
ATOM 3043 O O . ARG B 1 25 ? -26.594 -21.312 -8.461 1 77.81 25 ARG B O 1
ATOM 3050 N N . ARG B 1 26 ? -27.375 -23.328 -8.07 1 80.56 26 ARG B N 1
ATOM 3051 C CA . ARG B 1 26 ? -26.047 -23.812 -7.691 1 80.56 26 ARG B CA 1
ATOM 3052 C C . ARG B 1 26 ? -25.094 -23.797 -8.883 1 80.56 26 ARG B C 1
ATOM 3054 O O . ARG B 1 26 ? -23.938 -23.391 -8.758 1 80.56 26 ARG B O 1
ATOM 3061 N N . ALA B 1 27 ? -25.594 -24.234 -9.961 1 84.44 27 ALA B N 1
ATOM 3062 C CA . ALA B 1 27 ? -24.766 -24.25 -11.164 1 84.44 27 ALA B CA 1
ATOM 3063 C C . ALA B 1 27 ? -24.344 -22.844 -11.562 1 84.44 27 ALA B C 1
ATOM 3065 O O . ALA B 1 27 ? -23.203 -22.625 -11.977 1 84.44 27 ALA B O 1
ATOM 3066 N N . GLU B 1 28 ? -25.297 -22.016 -11.461 1 81.94 28 GLU B N 1
ATOM 3067 C CA . GLU B 1 28 ? -24.969 -20.625 -11.773 1 81.94 28 GLU B CA 1
ATOM 3068 C C . GLU B 1 28 ? -23.938 -20.078 -10.812 1 81.94 28 GLU B C 1
ATOM 3070 O O . GLU B 1 28 ? -23.016 -19.344 -11.219 1 81.94 28 GLU B O 1
ATOM 3075 N N . ALA B 1 29 ? -24.031 -20.406 -9.562 1 82.06 29 ALA B N 1
ATOM 3076 C CA . ALA B 1 29 ? -23.078 -19.969 -8.547 1 82.06 29 ALA B CA 1
ATOM 3077 C C . ALA B 1 29 ? -21.672 -20.5 -8.859 1 82.06 29 ALA B C 1
ATOM 3079 O O . ALA B 1 29 ? -20.688 -19.75 -8.773 1 82.06 29 ALA B O 1
ATOM 3080 N N . LEU B 1 30 ? -21.641 -21.656 -9.242 1 86.56 30 LEU B N 1
ATOM 3081 C CA . LEU B 1 30 ? -20.344 -22.297 -9.516 1 86.56 30 LEU B CA 1
ATOM 3082 C C . LEU B 1 30 ? -19.703 -21.672 -10.75 1 86.56 30 LEU B C 1
ATOM 3084 O O . LEU B 1 30 ? -18.484 -21.484 -10.781 1 86.56 30 LEU B O 1
ATOM 3088 N N . LYS B 1 31 ? -20.516 -21.422 -11.656 1 86.12 31 LYS B N 1
ATOM 3089 C CA . LYS B 1 31 ? -20 -20.766 -12.859 1 86.12 31 LYS B CA 1
ATOM 3090 C C . LYS B 1 31 ? -19.391 -19.406 -12.531 1 86.12 31 LYS B C 1
ATOM 3092 O O . LYS B 1 31 ? -18.312 -19.062 -13.023 1 86.12 31 LYS B O 1
ATOM 3097 N N . ARG B 1 32 ? -20.016 -18.719 -11.711 1 84.06 32 ARG B N 1
ATOM 3098 C CA . ARG B 1 32 ? -19.531 -17.391 -11.32 1 84.06 32 ARG B CA 1
ATOM 3099 C C . ARG B 1 32 ? -18.266 -17.5 -10.477 1 84.06 32 ARG B C 1
ATOM 3101 O O . ARG B 1 32 ? -17.359 -16.672 -10.586 1 84.06 32 ARG B O 1
ATOM 3108 N N . LEU B 1 33 ? -18.25 -18.469 -9.672 1 86.62 33 LEU B N 1
ATOM 3109 C CA . LEU B 1 33 ? -17.062 -18.672 -8.852 1 86.62 33 LEU B CA 1
ATOM 3110 C C . LEU B 1 33 ? -15.852 -19.016 -9.727 1 86.62 33 LEU B C 1
ATOM 3112 O O . LEU B 1 33 ? -14.742 -18.547 -9.461 1 86.62 33 LEU B O 1
ATOM 3116 N N . LEU B 1 34 ? -16.141 -19.75 -10.695 1 89.5 34 LEU B N 1
ATOM 3117 C CA . LEU B 1 34 ? -15.07 -20.094 -11.641 1 89.5 34 LEU B CA 1
ATOM 3118 C C . LEU B 1 34 ? -14.531 -18.828 -12.312 1 89.5 34 LEU B C 1
ATOM 3120 O O . LEU B 1 34 ? -13.32 -18.703 -12.531 1 89.5 34 LEU B O 1
ATOM 3124 N N . GLU B 1 35 ? -15.414 -17.984 -12.578 1 84.69 35 GLU B N 1
ATOM 3125 C CA . GLU B 1 35 ? -15.008 -16.734 -13.195 1 84.69 35 GLU B CA 1
ATOM 3126 C C . GLU B 1 35 ? -14.102 -15.922 -12.273 1 84.69 35 GLU B C 1
ATOM 3128 O O . GLU B 1 35 ? -13.195 -15.234 -12.734 1 84.69 35 GLU B O 1
ATOM 3133 N N . VAL B 1 36 ? -14.344 -16 -11 1 84.81 36 VAL B N 1
ATOM 3134 C CA . VAL B 1 36 ? -13.5 -15.328 -10.023 1 84.81 36 VAL B CA 1
ATOM 3135 C C . VAL B 1 36 ? -12.078 -15.883 -10.102 1 84.81 36 VAL B C 1
ATOM 3137 O O . VAL B 1 36 ? -11.102 -15.141 -10 1 84.81 36 VAL B O 1
ATOM 3140 N N . PHE B 1 37 ? -12.016 -17.094 -10.414 1 86.31 37 PHE B N 1
ATOM 3141 C CA . PHE B 1 37 ? -10.703 -17.734 -10.492 1 86.31 37 PHE B CA 1
ATOM 3142 C C . PHE B 1 37 ? -10.148 -17.656 -11.914 1 86.31 37 PHE B C 1
ATOM 3144 O O . PHE B 1 37 ? -9.086 -18.203 -12.203 1 86.31 37 PHE B O 1
ATOM 3151 N N . GLY B 1 38 ? -10.875 -17.062 -12.789 1 82.69 38 GLY B N 1
ATOM 3152 C CA . GLY B 1 38 ? -10.406 -16.812 -14.141 1 82.69 38 GLY B CA 1
ATOM 3153 C C . GLY B 1 38 ? -10.555 -18.016 -15.055 1 82.69 38 GLY B C 1
ATOM 3154 O O . GLY B 1 38 ? -9.758 -18.203 -15.984 1 82.69 38 GLY B O 1
ATOM 3155 N N . MET B 1 39 ? -11.516 -18.828 -14.727 1 86.62 39 MET B N 1
ATOM 3156 C CA . MET B 1 39 ? -11.727 -20.031 -15.523 1 86.62 39 MET B CA 1
ATOM 3157 C C . MET B 1 39 ? -13.125 -20.047 -16.141 1 86.62 39 MET B C 1
ATOM 3159 O O . MET B 1 39 ? -14.086 -19.594 -15.516 1 86.62 39 MET B O 1
ATOM 3163 N N . GLU B 1 40 ? -13.141 -20.547 -17.344 1 83.5 40 GLU B N 1
ATOM 3164 C CA . GLU B 1 40 ? -14.438 -20.672 -18 1 83.5 40 GLU B CA 1
ATOM 3165 C C . GLU B 1 40 ? -15.117 -21.984 -17.625 1 83.5 40 GLU B C 1
ATOM 3167 O O . GLU B 1 40 ? -16.297 -22 -17.266 1 83.5 40 GLU B O 1
ATOM 3172 N N . ASP B 1 41 ? -14.359 -23 -17.672 1 87.5 41 ASP B N 1
ATOM 3173 C CA . ASP B 1 41 ? -14.781 -24.344 -17.281 1 87.5 41 ASP B CA 1
ATOM 3174 C C . ASP B 1 41 ? -13.758 -25 -16.359 1 87.5 41 ASP B C 1
ATOM 3176 O O . ASP B 1 41 ? -12.562 -24.719 -16.453 1 87.5 41 ASP B O 1
ATOM 3180 N N . PRO B 1 42 ? -14.328 -25.703 -15.43 1 87.94 42 PRO B N 1
ATOM 3181 C CA . PRO B 1 42 ? -13.367 -26.422 -14.594 1 87.94 42 PRO B CA 1
ATOM 3182 C C . PRO B 1 42 ? -12.516 -27.406 -15.383 1 87.94 42 PRO B C 1
ATOM 3184 O O . PRO B 1 42 ? -13.023 -28.078 -16.297 1 87.94 42 PRO B O 1
ATOM 3187 N N . PRO B 1 43 ? -11.297 -27.391 -15.07 1 89.44 43 PRO B N 1
ATOM 3188 C CA . PRO B 1 43 ? -10.461 -28.406 -15.727 1 89.44 43 PRO B CA 1
ATOM 3189 C C . PRO B 1 43 ? -10.891 -29.828 -15.391 1 89.44 43 PRO B C 1
ATOM 3191 O O . PRO B 1 43 ? -11.43 -30.078 -14.305 1 89.44 43 PRO B O 1
ATOM 3194 N N . PRO B 1 44 ? -10.75 -30.672 -16.359 1 87.75 44 PRO B N 1
ATOM 3195 C CA . PRO B 1 44 ? -11.055 -32.062 -16.047 1 87.75 44 PRO B CA 1
ATOM 3196 C C . PRO B 1 44 ? -10.047 -32.688 -15.086 1 87.75 44 PRO B C 1
ATOM 3198 O O . PRO B 1 44 ? -8.875 -32.312 -15.07 1 87.75 44 PRO B O 1
ATOM 3201 N N . PRO B 1 45 ? -10.633 -33.562 -14.258 1 84.06 45 PRO B N 1
ATOM 3202 C CA . PRO B 1 45 ? -9.648 -34.281 -13.453 1 84.06 45 PRO B CA 1
ATOM 3203 C C . PRO B 1 45 ? -8.68 -35.094 -14.312 1 84.06 45 PRO B C 1
ATOM 3205 O O . PRO B 1 45 ? -9.039 -35.562 -15.391 1 84.06 45 PRO B O 1
ATOM 3208 N N . PRO B 1 46 ? -7.504 -35.125 -13.797 1 82.88 46 PRO B N 1
ATOM 3209 C CA . PRO B 1 46 ? -6.543 -35.938 -14.578 1 82.88 46 PRO B CA 1
ATOM 3210 C C . PRO B 1 46 ? -7 -37.375 -14.789 1 82.88 46 PRO B C 1
ATOM 3212 O O . PRO B 1 46 ? -7.715 -37.938 -13.945 1 82.88 46 PRO B O 1
ATOM 3215 N N . ALA B 1 47 ? -6.75 -37.844 -16 1 75.62 47 ALA B N 1
ATOM 3216 C CA . ALA B 1 47 ? -7.184 -39.188 -16.422 1 75.62 47 ALA B CA 1
ATOM 3217 C C . ALA B 1 47 ? -6.676 -40.25 -15.445 1 75.62 47 ALA B C 1
ATOM 3219 O O . ALA B 1 47 ? -7.398 -41.188 -15.117 1 75.62 47 ALA B O 1
ATOM 3220 N N . HIS B 1 48 ? -5.465 -40.156 -15.07 1 76.5 48 HIS B N 1
ATOM 3221 C CA . HIS B 1 48 ? -4.867 -41.062 -14.086 1 76.5 48 HIS B CA 1
ATOM 3222 C C . HIS B 1 48 ? -4.305 -40.281 -12.906 1 76.5 48 HIS B C 1
ATOM 3224 O O . HIS B 1 48 ? -4.113 -39.062 -12.984 1 76.5 48 HIS B O 1
ATOM 3230 N N . PHE B 1 49 ? -4.301 -41.031 -11.82 1 70.88 49 PHE B N 1
ATOM 3231 C CA . PHE B 1 49 ? -3.764 -40.375 -10.625 1 70.88 49 PHE B CA 1
ATOM 3232 C C . PHE B 1 49 ? -2.361 -39.844 -10.875 1 70.88 49 PHE B C 1
ATOM 3234 O O . PHE B 1 49 ? -1.433 -40.625 -11.133 1 70.88 49 PHE B O 1
ATOM 3241 N N . LYS B 1 50 ? -2.32 -38.625 -11.188 1 83.38 50 LYS B N 1
ATOM 3242 C CA . LYS B 1 50 ? -1.038 -37.969 -11.422 1 83.38 50 LYS B CA 1
ATOM 3243 C C . LYS B 1 50 ? -0.594 -37.188 -10.188 1 83.38 50 LYS B C 1
ATOM 3245 O O . LYS B 1 50 ? -1.384 -36.438 -9.602 1 83.38 50 LYS B O 1
ATOM 3250 N N . GLN B 1 51 ? 0.557 -37.562 -9.75 1 87.56 51 GLN B N 1
ATOM 3251 C CA . GLN B 1 51 ? 1.135 -36.812 -8.633 1 87.56 51 GLN B CA 1
ATOM 3252 C C . GLN B 1 51 ? 1.81 -35.531 -9.102 1 87.56 51 GLN B C 1
ATOM 3254 O O . GLN B 1 51 ? 2.541 -35.531 -10.094 1 87.56 51 GLN B O 1
ATOM 3259 N N . PRO B 1 52 ? 1.504 -34.469 -8.391 1 93 52 PRO B N 1
ATOM 3260 C CA . PRO B 1 52 ? 2.201 -33.219 -8.758 1 93 52 PRO B CA 1
ATOM 3261 C C . PRO B 1 52 ? 3.701 -33.281 -8.469 1 93 52 PRO B C 1
ATOM 3263 O O . PRO B 1 52 ? 4.133 -34.031 -7.57 1 93 52 PRO B O 1
ATOM 3266 N N . PRO B 1 53 ? 4.461 -32.562 -9.328 1 93.75 53 PRO B N 1
ATOM 3267 C CA . PRO B 1 53 ? 5.887 -32.5 -9 1 93.75 53 PRO B CA 1
ATOM 3268 C C . PRO B 1 53 ? 6.137 -31.984 -7.586 1 93.75 53 PRO B C 1
ATOM 3270 O O . PRO B 1 53 ? 5.473 -31.047 -7.137 1 93.75 53 PRO B O 1
ATOM 3273 N N . GLN B 1 54 ? 7.09 -32.625 -6.926 1 92.88 54 GLN B N 1
ATOM 3274 C CA . GLN B 1 54 ? 7.379 -32.281 -5.539 1 92.88 54 GLN B CA 1
ATOM 3275 C C . GLN B 1 54 ? 7.762 -30.797 -5.402 1 92.88 54 GLN B C 1
ATOM 3277 O O . GLN B 1 54 ? 7.422 -30.156 -4.41 1 92.88 54 GLN B O 1
ATOM 3282 N N . TYR B 1 55 ? 8.445 -30.297 -6.34 1 94.81 55 TYR B N 1
ATOM 3283 C CA . TYR B 1 55 ? 8.852 -28.906 -6.301 1 94.81 55 TYR B CA 1
ATOM 3284 C C . TYR B 1 55 ? 7.641 -27.984 -6.164 1 94.81 55 TYR B C 1
ATOM 3286 O O . TYR B 1 55 ? 7.66 -27.031 -5.383 1 94.81 55 TYR B O 1
ATOM 3294 N N . MET B 1 56 ? 6.641 -28.266 -6.906 1 96.44 56 MET B N 1
ATOM 3295 C CA . MET B 1 56 ? 5.441 -27.438 -6.898 1 96.44 56 MET B CA 1
ATOM 3296 C C . MET B 1 56 ? 4.727 -27.516 -5.551 1 96.44 56 MET B C 1
ATOM 3298 O O . MET B 1 56 ? 4.223 -26.516 -5.047 1 96.44 56 MET B O 1
ATOM 3302 N N . VAL B 1 57 ? 4.715 -28.703 -5.008 1 95.81 57 VAL B N 1
ATOM 3303 C CA . VAL B 1 57 ? 4.105 -28.906 -3.697 1 95.81 57 VAL B CA 1
ATOM 3304 C C . VAL B 1 57 ? 4.895 -28.141 -2.639 1 95.81 57 VAL B C 1
ATOM 3306 O O . VAL B 1 57 ? 4.309 -27.469 -1.788 1 95.81 57 VAL B O 1
ATOM 3309 N N . ASP B 1 58 ? 6.176 -28.219 -2.721 1 94.56 58 ASP B N 1
ATOM 3310 C CA . ASP B 1 58 ? 7.031 -27.5 -1.784 1 94.56 58 ASP B CA 1
ATOM 3311 C C . ASP B 1 58 ? 6.863 -25.984 -1.938 1 94.56 58 ASP B C 1
ATOM 3313 O O . ASP B 1 58 ? 6.871 -25.25 -0.947 1 94.56 58 ASP B O 1
ATOM 3317 N N . LEU B 1 59 ? 6.809 -25.594 -3.16 1 94.81 59 LEU B N 1
ATOM 3318 C CA . LEU B 1 59 ? 6.598 -24.172 -3.426 1 94.81 59 LEU B CA 1
ATOM 3319 C C . LEU B 1 59 ? 5.289 -23.688 -2.805 1 94.81 59 LEU B C 1
ATOM 3321 O O . LEU B 1 59 ? 5.254 -22.656 -2.143 1 94.81 59 LEU B O 1
ATOM 3325 N N . PHE B 1 60 ? 4.246 -24.406 -2.98 1 96.44 60 PHE B N 1
ATOM 3326 C CA . PHE B 1 60 ? 2.961 -24.094 -2.365 1 96.44 60 PHE B CA 1
ATOM 3327 C C . PHE B 1 60 ? 3.102 -23.969 -0.854 1 96.44 60 PHE B C 1
ATOM 3329 O O . PHE B 1 60 ? 2.646 -22.984 -0.262 1 96.44 60 PHE B O 1
ATOM 3336 N N . ASN B 1 61 ? 3.74 -24.953 -0.263 1 95.81 61 ASN B N 1
ATOM 3337 C CA . ASN B 1 61 ? 3.893 -24.969 1.188 1 95.81 61 ASN B CA 1
ATOM 3338 C C . ASN B 1 61 ? 4.734 -23.812 1.686 1 95.81 61 ASN B C 1
ATOM 3340 O O . ASN B 1 61 ? 4.641 -23.422 2.852 1 95.81 61 ASN B O 1
ATOM 3344 N N . THR B 1 62 ? 5.512 -23.281 0.846 1 94.81 62 THR B N 1
ATOM 3345 C CA . THR B 1 62 ? 6.355 -22.156 1.214 1 94.81 62 THR B CA 1
ATOM 3346 C C . THR B 1 62 ? 5.57 -20.844 1.146 1 94.81 62 THR B C 1
ATOM 3348 O O . THR B 1 62 ? 5.738 -19.969 1.997 1 94.81 62 THR B O 1
ATOM 3351 N N . VAL B 1 63 ? 4.688 -20.719 0.223 1 95.56 63 VAL B N 1
ATOM 3352 C CA . VAL B 1 63 ? 4.062 -19.438 -0.034 1 95.56 63 VAL B CA 1
ATOM 3353 C C . VAL B 1 63 ? 2.711 -19.359 0.676 1 95.56 63 VAL B C 1
ATOM 3355 O O . VAL B 1 63 ? 2.168 -18.266 0.884 1 95.56 63 VAL B O 1
ATOM 3358 N N . ALA B 1 64 ? 2.15 -20.484 0.976 1 96.31 64 ALA B N 1
ATOM 3359 C CA . ALA B 1 64 ? 0.792 -20.5 1.511 1 96.31 64 ALA B CA 1
ATOM 3360 C C . ALA B 1 64 ? 0.701 -21.375 2.756 1 96.31 64 ALA B C 1
ATOM 3362 O O . ALA B 1 64 ? 1.498 -22.312 2.93 1 96.31 64 ALA B O 1
ATOM 3363 N N . ASN B 1 65 ? -0.252 -21.078 3.631 1 95.44 65 ASN B N 1
ATOM 3364 C CA . ASN B 1 65 ? -0.629 -21.953 4.727 1 95.44 65 ASN B CA 1
ATOM 3365 C C . ASN B 1 65 ? -1.438 -23.156 4.23 1 95.44 65 ASN B C 1
ATOM 3367 O O . ASN B 1 65 ? -1.771 -23.234 3.049 1 95.44 65 ASN B O 1
ATOM 3371 N N . ALA B 1 66 ? -1.735 -24.062 5.137 1 92.69 66 ALA B N 1
ATOM 3372 C CA . ALA B 1 66 ? -2.471 -25.281 4.805 1 92.69 66 ALA B CA 1
ATOM 3373 C C . ALA B 1 66 ? -3.84 -24.938 4.219 1 92.69 66 ALA B C 1
ATOM 3375 O O . ALA B 1 66 ? -4.367 -25.688 3.393 1 92.69 66 ALA B O 1
ATOM 3376 N N . ASP B 1 67 ? -4.348 -23.75 4.598 1 92.75 67 ASP B N 1
ATOM 3377 C CA . ASP B 1 67 ? -5.668 -23.359 4.121 1 92.75 67 ASP B CA 1
ATOM 3378 C C . ASP B 1 67 ? -5.562 -22.516 2.846 1 92.75 67 ASP B C 1
ATOM 3380 O O . ASP B 1 67 ? -6.566 -22 2.359 1 92.75 67 ASP B O 1
ATOM 3384 N N . GLY B 1 68 ? -4.402 -22.359 2.355 1 95.62 68 GLY B N 1
ATOM 3385 C CA . GLY B 1 68 ? -4.207 -21.688 1.08 1 95.62 68 GLY B CA 1
ATOM 3386 C C . GLY B 1 68 ? -3.945 -20.203 1.224 1 95.62 68 GLY B C 1
ATOM 3387 O O . GLY B 1 68 ? -3.648 -19.531 0.24 1 95.62 68 GLY B O 1
ATOM 3388 N N . VAL B 1 69 ? -4.086 -19.703 2.467 1 96.5 69 VAL B N 1
ATOM 3389 C CA . VAL B 1 69 ? -3.857 -18.281 2.682 1 96.5 69 VAL B CA 1
ATOM 3390 C C . VAL B 1 69 ? -2.371 -17.953 2.52 1 96.5 69 VAL B C 1
ATOM 3392 O O . VAL B 1 69 ? -1.517 -18.688 3.031 1 96.5 69 VAL B O 1
ATOM 3395 N N . THR B 1 70 ? -2.111 -16.875 1.807 1 95.25 70 THR B N 1
ATOM 3396 C CA . THR B 1 70 ? -0.736 -16.5 1.487 1 95.25 70 THR B CA 1
ATOM 3397 C C . THR B 1 70 ? 0.013 -16.062 2.742 1 95.25 70 THR B C 1
ATOM 3399 O O . THR B 1 70 ? -0.466 -15.211 3.492 1 95.25 70 THR B O 1
ATOM 3402 N N . LYS B 1 71 ? 1.143 -16.656 2.965 1 91.31 71 LYS B N 1
ATOM 3403 C CA . LYS B 1 71 ? 2.018 -16.312 4.082 1 91.31 71 LYS B CA 1
ATOM 3404 C C . LYS B 1 71 ? 2.932 -15.148 3.727 1 91.31 71 LYS B C 1
ATOM 3406 O O . LYS B 1 71 ? 3.09 -14.219 4.516 1 91.31 71 LYS B O 1
ATOM 3411 N N . ASN B 1 72 ? 3.508 -15.312 2.66 1 82.25 72 ASN B N 1
ATOM 3412 C CA . ASN B 1 72 ? 4.492 -14.344 2.189 1 82.25 72 ASN B CA 1
ATOM 3413 C C . ASN B 1 72 ? 4.199 -13.891 0.763 1 82.25 72 ASN B C 1
ATOM 3415 O O . ASN B 1 72 ? 4.594 -14.555 -0.198 1 82.25 72 ASN B O 1
ATOM 3419 N N . PRO B 1 73 ? 3.594 -12.703 0.712 1 77.31 73 PRO B N 1
ATOM 3420 C CA . PRO B 1 73 ? 3.164 -12.297 -0.629 1 77.31 73 PRO B CA 1
ATOM 3421 C C . PRO B 1 73 ? 4.332 -11.938 -1.541 1 77.31 73 PRO B C 1
ATOM 3423 O O . PRO B 1 73 ? 4.184 -11.914 -2.766 1 77.31 73 PRO B O 1
ATOM 3426 N N . ASP B 1 74 ? 5.52 -11.805 -1.037 1 79.38 74 ASP B N 1
ATOM 3427 C CA . ASP B 1 74 ? 6.602 -11.258 -1.848 1 79.38 74 ASP B CA 1
ATOM 3428 C C . ASP B 1 74 ? 7.547 -12.359 -2.322 1 79.38 74 ASP B C 1
ATOM 3430 O O . ASP B 1 74 ? 8.516 -12.086 -3.029 1 79.38 74 ASP B O 1
ATOM 3434 N N . ILE B 1 75 ? 7.242 -13.578 -2.115 1 83.06 75 ILE B N 1
ATOM 3435 C CA . ILE B 1 75 ? 8.156 -14.664 -2.451 1 83.06 75 ILE B CA 1
ATOM 3436 C C . ILE B 1 75 ? 8.039 -14.992 -3.939 1 83.06 75 ILE B C 1
ATOM 3438 O O . ILE B 1 75 ? 9.047 -15.227 -4.609 1 83.06 75 ILE B O 1
ATOM 3442 N N . LEU B 1 76 ? 6.84 -15 -4.438 1 86.25 76 LEU B N 1
ATOM 3443 C CA . LEU B 1 76 ? 6.625 -15.383 -5.828 1 86.25 76 LEU B CA 1
ATOM 3444 C C . LEU B 1 76 ? 6.855 -14.195 -6.758 1 86.25 76 LEU B C 1
ATOM 3446 O O . LEU B 1 76 ? 6.336 -13.102 -6.52 1 86.25 76 LEU B O 1
ATOM 3450 N N . GLU B 1 77 ? 7.777 -14.555 -7.676 1 86 77 GLU B N 1
ATOM 3451 C CA . GLU B 1 77 ? 7.875 -13.594 -8.773 1 86 77 GLU B CA 1
ATOM 3452 C C . GLU B 1 77 ? 6.648 -13.648 -9.672 1 86 77 GLU B C 1
ATOM 3454 O O . GLU B 1 77 ? 6.352 -14.695 -10.258 1 86 77 GLU B O 1
ATOM 3459 N N . GLY B 1 78 ? 5.711 -12.703 -9.555 1 91.19 78 GLY B N 1
ATOM 3460 C CA . GLY B 1 78 ? 4.477 -12.75 -10.32 1 91.19 78 GLY B CA 1
ATOM 3461 C C . GLY B 1 78 ? 3.34 -13.422 -9.578 1 91.19 78 GLY B C 1
ATOM 3462 O O . GLY B 1 78 ? 3.438 -13.68 -8.375 1 91.19 78 GLY B O 1
ATOM 3463 N N . ASN B 1 79 ? 2.283 -13.883 -10.367 1 93.5 79 ASN B N 1
ATOM 3464 C CA . ASN B 1 79 ? 1.137 -14.438 -9.648 1 93.5 79 ASN B CA 1
ATOM 3465 C C . ASN B 1 79 ? 0.848 -15.875 -10.094 1 93.5 79 ASN B C 1
ATOM 3467 O O . ASN B 1 79 ? -0.061 -16.516 -9.562 1 93.5 79 ASN B O 1
ATOM 3471 N N . THR B 1 80 ? 1.615 -16.422 -11.039 1 95.5 80 THR B N 1
ATOM 3472 C CA . THR B 1 80 ? 1.349 -17.75 -11.547 1 95.5 80 THR B CA 1
ATOM 3473 C C . THR B 1 80 ? 2.652 -18.516 -11.789 1 95.5 80 THR B C 1
ATOM 3475 O O . THR B 1 80 ? 3.602 -17.969 -12.344 1 95.5 80 THR B O 1
ATOM 3478 N N . VAL B 1 81 ? 2.721 -19.75 -11.32 1 97.06 81 VAL B N 1
ATOM 3479 C CA . VAL B 1 81 ? 3.818 -20.672 -11.594 1 97.06 81 VAL B CA 1
ATOM 3480 C C . VAL B 1 81 ? 3.275 -21.938 -12.234 1 97.06 81 VAL B C 1
ATOM 3482 O O . VAL B 1 81 ? 2.311 -22.531 -11.742 1 97.06 81 VAL B O 1
ATOM 3485 N N . ARG B 1 82 ? 3.867 -22.359 -13.336 1 97.25 82 ARG B N 1
ATOM 3486 C CA . ARG B 1 82 ? 3.438 -23.562 -14.039 1 97.25 82 ARG B CA 1
ATOM 3487 C C . ARG B 1 82 ? 4.602 -24.531 -14.242 1 97.25 82 ARG B C 1
ATOM 3489 O O . ARG B 1 82 ? 5.723 -24.094 -14.531 1 97.25 82 ARG B O 1
ATOM 3496 N N . SER B 1 83 ? 4.336 -25.75 -14.102 1 97.12 83 SER B N 1
ATOM 3497 C CA . SER B 1 83 ? 5.328 -26.781 -14.406 1 97.12 83 SER B CA 1
ATOM 3498 C C . SER B 1 83 ? 4.941 -27.562 -15.648 1 97.12 83 SER B C 1
ATOM 3500 O O . SER B 1 83 ? 3.795 -28 -15.789 1 97.12 83 SER B O 1
ATOM 3502 N N . PHE B 1 84 ? 5.848 -27.719 -16.562 1 96.06 84 PHE B N 1
ATOM 3503 C CA . PHE B 1 84 ? 5.68 -28.5 -17.781 1 96.06 84 PHE B CA 1
ATOM 3504 C C . PHE B 1 84 ? 6.602 -29.719 -17.781 1 96.06 84 PHE B C 1
ATOM 3506 O O . PHE B 1 84 ? 7.805 -29.578 -17.562 1 96.06 84 PHE B O 1
ATOM 3513 N N . LEU B 1 85 ? 6.035 -30.812 -18.047 1 92.75 85 LEU B N 1
ATOM 3514 C CA . LEU B 1 85 ? 6.852 -32.031 -18.109 1 92.75 85 LEU B CA 1
ATOM 3515 C C . LEU B 1 85 ? 7.352 -32.281 -19.516 1 92.75 85 LEU B C 1
ATOM 3517 O O . LEU B 1 85 ? 6.699 -31.891 -20.5 1 92.75 85 LEU B O 1
ATOM 3521 N N . ASP B 1 86 ? 8.508 -32.875 -19.5 1 93.25 86 ASP B N 1
ATOM 3522 C CA . ASP B 1 86 ? 9.156 -33.188 -20.781 1 93.25 86 ASP B CA 1
ATOM 3523 C C . ASP B 1 86 ? 8.281 -34.125 -21.609 1 93.25 86 ASP B C 1
ATOM 3525 O O . ASP B 1 86 ? 7.695 -35.062 -21.078 1 93.25 86 ASP B O 1
ATOM 3529 N N . LYS B 1 87 ? 8.266 -33.781 -22.938 1 88.94 87 LYS B N 1
ATOM 3530 C CA . LYS B 1 87 ? 7.418 -34.594 -23.828 1 88.94 87 LYS B CA 1
ATOM 3531 C C . LYS B 1 87 ? 8.258 -35.5 -24.719 1 88.94 87 LYS B C 1
ATOM 3533 O O . LYS B 1 87 ? 7.719 -36.281 -25.5 1 88.94 87 LYS B O 1
ATOM 3538 N N . THR B 1 88 ? 9.531 -35.406 -24.516 1 84.56 88 THR B N 1
ATOM 3539 C CA . THR B 1 88 ? 10.383 -36.25 -25.359 1 84.56 88 THR B CA 1
ATOM 3540 C C . THR B 1 88 ? 10.414 -37.688 -24.844 1 84.56 88 THR B C 1
ATOM 3542 O O . THR B 1 88 ? 10.32 -37.938 -23.641 1 84.56 88 THR B O 1
ATOM 3545 N N . HIS B 1 89 ? 10.023 -38.656 -25.766 1 73.69 89 HIS B N 1
ATOM 3546 C CA . HIS B 1 89 ? 10.055 -40.062 -25.406 1 73.69 89 HIS B CA 1
ATOM 3547 C C . HIS B 1 89 ? 11.422 -40.688 -25.688 1 73.69 89 HIS B C 1
ATOM 3549 O O . HIS B 1 89 ? 11.602 -41.344 -26.719 1 73.69 89 HIS B O 1
ATOM 3555 N N . GLY B 1 90 ? 12.422 -40.438 -24.75 1 63.28 90 GLY B N 1
ATOM 3556 C CA . GLY B 1 90 ? 13.539 -41.344 -24.922 1 63.28 90 GLY B CA 1
ATOM 3557 C C . GLY B 1 90 ? 14.805 -40.656 -25.391 1 63.28 90 GLY B C 1
ATOM 3558 O O . GLY B 1 90 ? 15.859 -41.281 -25.5 1 63.28 90 GLY B O 1
ATOM 3559 N N . GLU B 1 91 ? 14.75 -39.469 -25.891 1 66.25 91 GLU B N 1
ATOM 3560 C CA . GLU B 1 91 ? 15.992 -38.844 -26.359 1 66.25 91 GLU B CA 1
ATOM 3561 C C . GLU B 1 91 ? 16.828 -38.344 -25.188 1 66.25 91 GLU B C 1
ATOM 3563 O O . GLU B 1 91 ? 16.312 -37.625 -24.328 1 66.25 91 GLU B O 1
ATOM 3568 N N . LYS B 1 92 ? 18.031 -38.969 -25.203 1 75.12 92 LYS B N 1
ATOM 3569 C CA . LYS B 1 92 ? 18.891 -38.594 -24.078 1 75.12 92 LYS B CA 1
ATOM 3570 C C . LYS B 1 92 ? 19.344 -37.156 -24.188 1 75.12 92 LYS B C 1
ATOM 3572 O O . LYS B 1 92 ? 19.672 -36.688 -25.281 1 75.12 92 LYS B O 1
ATOM 3577 N N . MET B 1 93 ? 19.234 -36.406 -23.25 1 86.44 93 MET B N 1
ATOM 3578 C CA . MET B 1 93 ? 19.75 -35.062 -23.016 1 86.44 93 MET B CA 1
ATOM 3579 C C . MET B 1 93 ? 19.016 -34.031 -23.875 1 86.44 93 MET B C 1
ATOM 3581 O O . MET B 1 93 ? 19.516 -32.938 -24.078 1 86.44 93 MET B O 1
ATOM 3585 N N . ARG B 1 94 ? 17.969 -34.531 -24.594 1 90.12 94 ARG B N 1
ATOM 3586 C CA . ARG B 1 94 ? 17.094 -33.594 -25.328 1 90.12 94 ARG B CA 1
ATOM 3587 C C . ARG B 1 94 ? 15.734 -33.469 -24.656 1 90.12 94 ARG B C 1
ATOM 3589 O O . ARG B 1 94 ? 15.18 -34.469 -24.188 1 90.12 94 ARG B O 1
ATOM 3596 N N . PHE B 1 95 ? 15.281 -32.344 -24.672 1 93 95 PHE B N 1
ATOM 3597 C CA . PHE B 1 95 ? 14.023 -32.094 -23.984 1 93 95 PHE B CA 1
ATOM 3598 C C . PHE B 1 95 ? 13.125 -31.172 -24.781 1 93 95 PHE B C 1
ATOM 3600 O O . PHE B 1 95 ? 13.609 -30.281 -25.484 1 93 95 PHE B O 1
ATOM 3607 N N . LEU B 1 96 ? 11.828 -31.422 -24.688 1 94 96 LEU B N 1
ATOM 3608 C CA . LEU B 1 96 ? 10.828 -30.609 -25.375 1 94 96 LEU B CA 1
ATOM 3609 C C . LEU B 1 96 ? 9.648 -30.312 -24.453 1 94 96 LEU B C 1
ATOM 3611 O O . LEU B 1 96 ? 9.078 -31.234 -23.859 1 94 96 LEU B O 1
ATOM 3615 N N . PHE B 1 97 ? 9.367 -29.109 -24.297 1 95 97 PHE B N 1
ATOM 3616 C CA . PHE B 1 97 ? 8.266 -28.672 -23.453 1 95 97 PHE B CA 1
ATOM 3617 C C . PHE B 1 97 ? 7.234 -27.906 -24.281 1 95 97 PHE B C 1
ATOM 3619 O O . PHE B 1 97 ? 7.578 -26.953 -24.984 1 95 97 PHE B O 1
ATOM 3626 N N . VAL B 1 98 ? 5.984 -28.312 -24.141 1 93.38 98 VAL B N 1
ATOM 3627 C CA . VAL B 1 98 ? 4.891 -27.656 -24.859 1 93.38 98 VAL B CA 1
ATOM 3628 C C . VAL B 1 98 ? 4.258 -26.594 -23.969 1 93.38 98 VAL B C 1
ATOM 3630 O O . VAL B 1 98 ? 3.699 -26.891 -22.922 1 93.38 98 VAL B O 1
ATOM 3633 N N . LEU B 1 99 ? 4.293 -25.359 -24.484 1 94.44 99 LEU B N 1
ATOM 3634 C CA . LEU B 1 99 ? 3.844 -24.234 -23.688 1 94.44 99 LEU B CA 1
ATOM 3635 C C . LEU B 1 99 ? 2.514 -23.688 -24.203 1 94.44 99 LEU B C 1
ATOM 3637 O O . LEU B 1 99 ? 2.25 -22.484 -24.109 1 94.44 99 LEU B O 1
ATOM 3641 N N . SER B 1 100 ? 1.656 -24.484 -24.625 1 88.5 100 SER B N 1
ATOM 3642 C CA . SER B 1 100 ? 0.401 -24.078 -25.25 1 88.5 100 SER B CA 1
ATOM 3643 C C . SER B 1 100 ? -0.55 -23.469 -24.219 1 88.5 100 SER B C 1
ATOM 3645 O O . SER B 1 100 ? -1.412 -22.656 -24.578 1 88.5 100 SER B O 1
ATOM 3647 N N . SER B 1 101 ? -0.372 -23.797 -23 1 87.44 101 SER B N 1
ATOM 3648 C CA . SER B 1 101 ? -1.285 -23.344 -21.953 1 87.44 101 SER B CA 1
ATOM 3649 C C . SER B 1 101 ? -0.952 -21.922 -21.5 1 87.44 101 SER B C 1
ATOM 3651 O O . SER B 1 101 ? -1.706 -21.328 -20.734 1 87.44 101 SER B O 1
ATOM 3653 N N . VAL B 1 102 ? 0.121 -21.391 -21.984 1 90.38 102 VAL B N 1
ATOM 3654 C CA . VAL B 1 102 ? 0.515 -20.031 -21.594 1 90.38 102 VAL B CA 1
ATOM 3655 C C . VAL B 1 102 ? -0.151 -19.031 -22.531 1 90.38 102 VAL B C 1
ATOM 3657 O O . VAL B 1 102 ? 0.08 -19.031 -23.734 1 90.38 102 VAL B O 1
ATOM 3660 N N . ALA B 1 103 ? -0.915 -18.188 -21.875 1 87.56 103 ALA B N 1
ATOM 3661 C CA . ALA B 1 103 ? -1.605 -17.172 -22.688 1 87.56 103 ALA B CA 1
ATOM 3662 C C . ALA B 1 103 ? -0.626 -16.141 -23.219 1 87.56 103 ALA B C 1
ATOM 3664 O O . ALA B 1 103 ? 0.396 -15.852 -22.594 1 87.56 103 ALA B O 1
ATOM 3665 N N . LYS B 1 104 ? -0.963 -15.523 -24.297 1 85.31 104 LYS B N 1
ATOM 3666 C CA . LYS B 1 104 ? -0.096 -14.555 -24.969 1 85.31 104 LYS B CA 1
ATOM 3667 C C . LYS B 1 104 ? 0.062 -13.289 -24.125 1 85.31 104 LYS B C 1
ATOM 3669 O O . LYS B 1 104 ? 1.1 -12.625 -24.188 1 85.31 104 LYS B O 1
ATOM 3674 N N . ASN B 1 105 ? -0.896 -13.016 -23.344 1 85.62 105 ASN B N 1
ATOM 3675 C CA . ASN B 1 105 ? -0.875 -11.766 -22.594 1 85.62 105 ASN B CA 1
ATOM 3676 C C . ASN B 1 105 ? -0.179 -11.938 -21.234 1 85.62 105 ASN B C 1
ATOM 3678 O O . ASN B 1 105 ? 0.014 -10.969 -20.516 1 85.62 105 ASN B O 1
ATOM 3682 N N . GLU B 1 106 ? 0.212 -13.148 -20.969 1 91.75 106 GLU B N 1
ATOM 3683 C CA . GLU B 1 106 ? 0.932 -13.375 -19.734 1 91.75 106 GLU B CA 1
ATOM 3684 C C . GLU B 1 106 ? 2.383 -12.914 -19.828 1 91.75 106 GLU B C 1
ATOM 3686 O O . GLU B 1 106 ? 3.07 -13.227 -20.812 1 91.75 106 GLU B O 1
ATOM 3691 N N . LYS B 1 107 ? 2.777 -12.164 -18.938 1 94.94 107 LYS B N 1
ATOM 3692 C CA . LYS B 1 107 ? 4.164 -11.703 -18.922 1 94.94 107 LYS B CA 1
ATOM 3693 C C . LYS B 1 107 ? 5.094 -12.789 -18.391 1 94.94 107 LYS B C 1
ATOM 3695 O O . LYS B 1 107 ? 4.898 -13.289 -17.281 1 94.94 107 LYS B O 1
ATOM 3700 N N . ILE B 1 108 ? 6.094 -13.094 -19.172 1 96.38 108 ILE B N 1
ATOM 3701 C CA . ILE B 1 108 ? 7.078 -14.078 -18.75 1 96.38 108 ILE B CA 1
ATOM 3702 C C . ILE B 1 108 ? 8.125 -13.422 -17.859 1 96.38 108 ILE B C 1
ATOM 3704 O O . ILE B 1 108 ? 8.789 -12.461 -18.266 1 96.38 108 ILE B O 1
ATOM 3708 N N . LEU B 1 109 ? 8.273 -13.945 -16.672 1 97 109 LEU B N 1
ATOM 3709 C CA . LEU B 1 109 ? 9.219 -13.359 -15.727 1 97 109 LEU B CA 1
ATOM 3710 C C . LEU B 1 109 ? 10.508 -14.172 -15.664 1 97 109 LEU B C 1
ATOM 3712 O O . LEU B 1 109 ? 11.586 -13.672 -15.984 1 97 109 LEU B O 1
ATOM 3716 N N . THR B 1 110 ? 10.375 -15.398 -15.258 1 96.88 110 THR B N 1
ATOM 3717 C CA . THR B 1 110 ? 11.516 -16.297 -15.148 1 96.88 110 THR B CA 1
ATOM 3718 C C . THR B 1 110 ? 11.125 -17.719 -15.555 1 96.88 110 THR B C 1
ATOM 3720 O O . THR B 1 110 ? 9.984 -18.141 -15.344 1 96.88 110 THR B O 1
ATOM 3723 N N . ALA B 1 111 ? 12.062 -18.406 -16.219 1 98 111 ALA B N 1
ATOM 3724 C CA . ALA B 1 111 ? 11.906 -19.797 -16.578 1 98 111 ALA B CA 1
ATOM 3725 C C . ALA B 1 111 ? 13.117 -20.625 -16.156 1 98 111 ALA B C 1
ATOM 3727 O O . ALA B 1 111 ? 14.258 -20.203 -16.359 1 98 111 ALA B O 1
ATOM 3728 N N . GLU B 1 112 ? 12.789 -21.766 -15.602 1 98 112 GLU B N 1
ATOM 3729 C CA . GLU B 1 112 ? 13.844 -22.625 -15.078 1 98 112 GLU B CA 1
ATOM 3730 C C . GLU B 1 112 ? 13.688 -24.047 -15.586 1 98 112 GLU B C 1
ATOM 3732 O O . GLU B 1 112 ? 12.578 -24.578 -15.641 1 98 112 GLU B O 1
ATOM 3737 N N . LEU B 1 113 ? 14.797 -24.641 -15.961 1 97.5 113 LEU B N 1
ATOM 3738 C CA . LEU B 1 113 ? 14.852 -26.047 -16.281 1 97.5 113 LEU B CA 1
ATOM 3739 C C . LEU B 1 113 ? 15.344 -26.875 -15.094 1 97.5 113 LEU B C 1
ATOM 3741 O O . LEU B 1 113 ? 16.422 -26.609 -14.562 1 97.5 113 LEU B O 1
ATOM 3745 N N . HIS B 1 114 ? 14.539 -27.781 -14.688 1 96.5 114 HIS B N 1
ATOM 3746 C CA . HIS B 1 114 ? 14.875 -28.656 -13.57 1 96.5 114 HIS B CA 1
ATOM 3747 C C . HIS B 1 114 ? 15.25 -30.047 -14.062 1 96.5 114 HIS B C 1
ATOM 3749 O O . HIS B 1 114 ? 14.422 -30.75 -14.656 1 96.5 114 HIS B O 1
ATOM 3755 N N . LEU B 1 115 ? 16.484 -30.406 -13.766 1 94 115 LEU B N 1
ATOM 3756 C CA . LEU B 1 115 ? 16.984 -31.734 -14.125 1 94 115 LEU B CA 1
ATOM 3757 C C . LEU B 1 115 ? 17.469 -32.5 -12.898 1 94 115 LEU B C 1
ATOM 3759 O O . LEU B 1 115 ? 18.141 -31.922 -12.031 1 94 115 LEU B O 1
ATOM 3763 N N . PHE B 1 116 ? 17.047 -33.719 -12.836 1 92.5 116 PHE B N 1
ATOM 3764 C CA . PHE B 1 116 ? 17.484 -34.531 -11.711 1 92.5 116 PHE B CA 1
ATOM 3765 C C . PHE B 1 116 ? 18.734 -35.312 -12.07 1 92.5 116 PHE B C 1
ATOM 3767 O O . PHE B 1 116 ? 18.703 -36.188 -12.945 1 92.5 116 PHE B O 1
ATOM 3774 N N . ARG B 1 117 ? 19.734 -35 -11.375 1 90.62 117 ARG B N 1
ATOM 3775 C CA . ARG B 1 117 ? 21 -35.688 -11.555 1 90.62 117 ARG B CA 1
ATOM 3776 C C . ARG B 1 117 ? 20.984 -37.062 -10.859 1 90.62 117 ARG B C 1
ATOM 3778 O O . ARG B 1 117 ? 20.688 -37.125 -9.664 1 90.62 117 ARG B O 1
ATOM 3785 N N . LEU B 1 118 ? 21.406 -38.062 -11.641 1 87.81 118 LEU B N 1
ATOM 3786 C CA . LEU B 1 118 ? 21.438 -39.406 -11.102 1 87.81 118 LEU B CA 1
ATOM 3787 C C . LEU B 1 118 ? 22.781 -39.719 -10.438 1 87.81 118 LEU B C 1
ATOM 3789 O O . LEU B 1 118 ? 23.781 -39.062 -10.734 1 87.81 118 LEU B O 1
ATOM 3793 N N . TRP B 1 119 ? 22.703 -40.625 -9.523 1 84.38 119 TRP B N 1
ATOM 3794 C CA . TRP B 1 119 ? 23.953 -41.062 -8.922 1 84.38 119 TRP B CA 1
ATOM 3795 C C . TRP B 1 119 ? 24.891 -41.656 -9.984 1 84.38 119 TRP B C 1
ATOM 3797 O O . TRP B 1 119 ? 24.453 -42.344 -10.891 1 84.38 119 TRP B O 1
ATOM 3807 N N . PRO B 1 120 ? 26.172 -41.25 -9.898 1 76.94 120 PRO B N 1
ATOM 3808 C CA . PRO B 1 120 ? 27.109 -41.812 -10.867 1 76.94 120 PRO B CA 1
ATOM 3809 C C . PRO B 1 120 ? 27.203 -43.344 -10.789 1 76.94 120 PRO B C 1
ATOM 3811 O O . PRO B 1 120 ? 27.062 -43.906 -9.703 1 76.94 120 PRO B O 1
ATOM 3814 N N . ARG B 1 121 ? 27.062 -44 -11.961 1 68.38 121 ARG B N 1
ATOM 3815 C CA . ARG B 1 121 ? 27.281 -45.438 -11.969 1 68.38 121 ARG B CA 1
ATOM 3816 C C . ARG B 1 121 ? 28.672 -45.781 -11.438 1 68.38 121 ARG B C 1
ATOM 3818 O O . ARG B 1 121 ? 29.609 -45 -11.586 1 68.38 121 ARG B O 1
ATOM 3825 N N . ALA B 1 122 ? 28.672 -46.625 -10.367 1 57.44 122 ALA B N 1
ATOM 3826 C CA . ALA B 1 122 ? 29.891 -47.094 -9.703 1 57.44 122 ALA B CA 1
ATOM 3827 C C . ALA B 1 122 ? 31.016 -47.281 -10.711 1 57.44 122 ALA B C 1
ATOM 3829 O O . ALA B 1 122 ? 30.938 -48.188 -11.547 1 57.44 122 ALA B O 1
ATOM 3830 N N . THR B 1 123 ? 31.344 -46.312 -11.461 1 55.94 123 THR B N 1
ATOM 3831 C CA . THR B 1 123 ? 32.5 -46.719 -12.258 1 55.94 123 THR B CA 1
ATOM 3832 C C . THR B 1 123 ? 33.688 -47.031 -11.359 1 55.94 123 THR B C 1
ATOM 3834 O O . THR B 1 123 ? 33.812 -46.469 -10.258 1 55.94 123 THR B O 1
ATOM 3837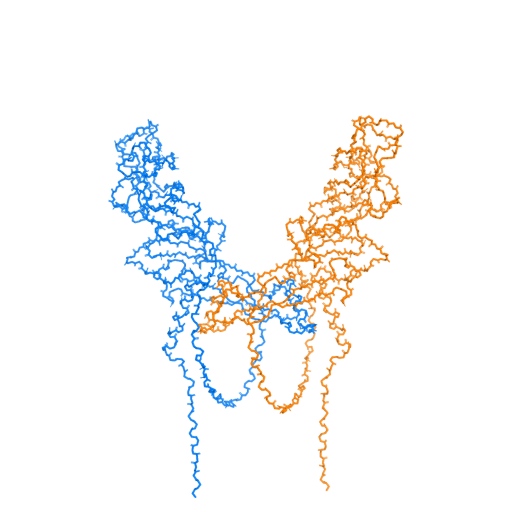 N N . ASP B 1 124 ? 34.375 -48.219 -11.602 1 51.81 124 ASP B N 1
ATOM 3838 C CA . ASP B 1 124 ? 35.406 -49.062 -11 1 51.81 124 ASP B CA 1
ATOM 3839 C C . ASP B 1 124 ? 36.719 -48.25 -10.789 1 51.81 124 ASP B C 1
ATOM 3841 O O . ASP B 1 124 ? 37.719 -48.812 -10.312 1 51.81 124 ASP B O 1
ATOM 3845 N N . GLY B 1 125 ? 36.906 -46.781 -10.977 1 53.72 125 GLY B N 1
ATOM 3846 C CA . GLY B 1 125 ? 38.219 -46.219 -10.672 1 53.72 125 GLY B CA 1
ATOM 3847 C C . GLY B 1 125 ? 38.188 -44.812 -10.117 1 53.72 125 GLY B C 1
ATOM 3848 O O . GLY B 1 125 ? 37.094 -44.219 -10.047 1 53.72 125 GLY B O 1
ATOM 3849 N N . PRO B 1 126 ? 39.312 -44.375 -9.352 1 53.19 126 PRO B N 1
ATOM 3850 C CA . PRO B 1 126 ? 39.406 -43.031 -8.773 1 53.19 126 PRO B CA 1
ATOM 3851 C C . PRO B 1 126 ? 39.094 -41.938 -9.781 1 53.19 126 PRO B C 1
ATOM 3853 O O . PRO B 1 126 ? 39.719 -41.906 -10.859 1 53.19 126 PRO B O 1
ATOM 3856 N N . LYS B 1 127 ? 38.062 -41.438 -9.898 1 58.12 127 LYS B N 1
ATOM 3857 C CA . LYS B 1 127 ? 37.719 -40.406 -10.883 1 58.12 127 LYS B CA 1
ATOM 3858 C C . LYS B 1 127 ? 38.531 -39.125 -10.656 1 58.12 127 LYS B C 1
ATOM 3860 O O . LYS B 1 127 ? 38.562 -38.594 -9.547 1 58.12 127 LYS B O 1
ATOM 3865 N N . ARG B 1 128 ? 39.5 -38.906 -11.469 1 59.53 128 ARG B N 1
ATOM 3866 C CA . ARG B 1 128 ? 40.406 -37.75 -11.375 1 59.53 128 ARG B CA 1
ATOM 3867 C C . ARG B 1 128 ? 39.656 -36.438 -11.375 1 59.53 128 ARG B C 1
ATOM 3869 O O . ARG B 1 128 ? 40.062 -35.469 -10.734 1 59.53 128 ARG B O 1
ATOM 3876 N N . HIS B 1 129 ? 38.5 -36.281 -11.969 1 68.5 129 HIS B N 1
ATOM 3877 C CA . HIS B 1 129 ? 37.812 -34.969 -12.008 1 68.5 129 HIS B CA 1
ATOM 3878 C C . HIS B 1 129 ? 36.531 -35 -11.18 1 68.5 129 HIS B C 1
ATOM 3880 O O . HIS B 1 129 ? 35.781 -35.969 -11.219 1 68.5 129 HIS B O 1
ATOM 3886 N N . HIS B 1 130 ? 36.406 -33.938 -10.32 1 80.88 130 HIS B N 1
ATOM 3887 C CA . HIS B 1 130 ? 35.312 -33.844 -9.359 1 80.88 130 HIS B CA 1
ATOM 3888 C C . HIS B 1 130 ? 34.156 -33 -9.914 1 80.88 130 HIS B C 1
ATOM 3890 O O . HIS B 1 130 ? 33.094 -32.969 -9.312 1 80.88 130 HIS B O 1
ATOM 3896 N N . PHE B 1 131 ? 34.438 -32.375 -11.148 1 86.81 131 PHE B N 1
ATOM 3897 C CA . PHE B 1 131 ? 33.406 -31.516 -11.703 1 86.81 131 PHE B CA 1
ATOM 3898 C C . PHE B 1 131 ? 33.25 -31.734 -13.203 1 86.81 131 PHE B C 1
ATOM 3900 O O . PHE B 1 131 ? 34.188 -32.188 -13.859 1 86.81 131 PHE B O 1
ATOM 3907 N N . CYS B 1 132 ? 32.094 -31.531 -13.672 1 87.81 132 CYS B N 1
ATOM 3908 C CA . CYS B 1 132 ? 31.828 -31.469 -15.109 1 87.81 132 CYS B CA 1
ATOM 3909 C C . CYS B 1 132 ? 31.016 -30.234 -15.469 1 87.81 132 CYS B C 1
ATOM 3911 O O . CYS B 1 132 ? 30.438 -29.594 -14.594 1 87.81 132 CYS B O 1
ATOM 3913 N N . GLN B 1 133 ? 31.125 -29.891 -16.734 1 91.44 133 GLN B N 1
ATOM 3914 C CA . GLN B 1 133 ? 30.375 -28.734 -17.203 1 91.44 133 GLN B CA 1
ATOM 3915 C C . GLN B 1 133 ? 29.078 -29.172 -17.875 1 91.44 133 GLN B C 1
ATOM 3917 O O . GLN B 1 133 ? 29.078 -29.984 -18.781 1 91.44 133 GLN B O 1
ATOM 3922 N N . VAL B 1 134 ? 28.047 -28.641 -17.328 1 93 134 VAL B N 1
ATOM 3923 C CA . VAL B 1 134 ? 26.734 -28.875 -17.953 1 93 134 VAL B CA 1
ATOM 3924 C C . VAL B 1 134 ? 26.297 -27.625 -18.703 1 93 134 VAL B C 1
ATOM 3926 O O . VAL B 1 134 ? 26.281 -26.531 -18.141 1 93 134 VAL B O 1
ATOM 3929 N N . SER B 1 135 ? 25.984 -27.781 -19.969 1 94.19 135 SER B N 1
ATOM 3930 C CA . SER B 1 135 ? 25.547 -26.672 -20.812 1 94.19 135 SER B CA 1
ATOM 3931 C C . SER B 1 135 ? 24.156 -26.953 -21.391 1 94.19 135 SER B C 1
ATOM 3933 O O . SER B 1 135 ? 23.859 -28.062 -21.812 1 94.19 135 SER B O 1
ATOM 3935 N N . VAL B 1 136 ? 23.344 -25.938 -21.312 1 96.44 136 VAL B N 1
ATOM 3936 C CA . VAL B 1 136 ? 22 -26.016 -21.859 1 96.44 136 VAL B CA 1
ATOM 3937 C C . VAL B 1 136 ? 21.891 -25.141 -23.109 1 96.44 136 VAL B C 1
ATOM 3939 O O . VAL B 1 136 ? 22.188 -23.938 -23.062 1 96.44 136 VAL B O 1
ATOM 3942 N N . TYR B 1 137 ? 21.469 -25.828 -24.219 1 95.75 137 TYR B N 1
ATOM 3943 C CA . TYR B 1 137 ? 21.359 -25.109 -25.484 1 95.75 137 TYR B CA 1
ATOM 3944 C C . TYR B 1 137 ? 19.906 -25.094 -25.969 1 95.75 137 TYR B C 1
ATOM 3946 O O . TYR B 1 137 ? 19.172 -26.078 -25.828 1 95.75 137 TYR B O 1
ATOM 3954 N N . GLN B 1 138 ? 19.547 -23.984 -26.547 1 96.75 138 GLN B N 1
ATOM 3955 C CA . GLN B 1 138 ? 18.312 -23.906 -27.312 1 96.75 138 GLN B CA 1
ATOM 3956 C C . GLN B 1 138 ? 18.531 -24.391 -28.75 1 96.75 138 GLN B C 1
ATOM 3958 O O . GLN B 1 138 ? 19.391 -23.891 -29.453 1 96.75 138 GLN B O 1
ATOM 3963 N N . VAL B 1 139 ? 17.703 -25.297 -29.109 1 95.06 139 VAL B N 1
ATOM 3964 C CA . VAL B 1 139 ? 17.828 -25.828 -30.469 1 95.06 139 VAL B CA 1
ATOM 3965 C C . VAL B 1 139 ? 17.109 -24.922 -31.453 1 95.06 139 VAL B C 1
ATOM 3967 O O . VAL B 1 139 ? 15.914 -24.641 -31.297 1 95.06 139 VAL B O 1
ATOM 3970 N N . LEU B 1 140 ? 17.844 -24.438 -32.406 1 93.19 140 LEU B N 1
ATOM 3971 C CA . LEU B 1 140 ? 17.266 -23.547 -33.406 1 93.19 140 LEU B CA 1
ATOM 3972 C C . LEU B 1 140 ? 16.969 -24.297 -34.688 1 93.19 140 LEU B C 1
ATOM 3974 O O . LEU B 1 140 ? 15.945 -24.031 -35.344 1 93.19 140 LEU B O 1
ATOM 3978 N N . GLN B 1 141 ? 17.859 -25.203 -35.062 1 87 141 GLN B N 1
ATOM 3979 C CA . GLN B 1 141 ? 17.656 -26.047 -36.219 1 87 141 GLN B CA 1
ATOM 3980 C C . GLN B 1 141 ? 17.75 -27.516 -35.875 1 87 141 GLN B C 1
ATOM 3982 O O . GLN B 1 141 ? 18.844 -28.047 -35.625 1 87 141 GLN B O 1
ATOM 3987 N N . LYS B 1 142 ? 16.625 -28.156 -35.906 1 78.81 142 LYS B N 1
ATOM 3988 C CA . LYS B 1 142 ? 16.562 -29.531 -35.438 1 78.81 142 LYS B CA 1
ATOM 3989 C C . LYS B 1 142 ? 17.391 -30.453 -36.312 1 78.81 142 LYS B C 1
ATOM 3991 O O . LYS B 1 142 ? 18.016 -31.391 -35.812 1 78.81 142 LYS B O 1
ATOM 3996 N N . SER B 1 143 ? 17.531 -30.188 -37.562 1 79.19 143 SER B N 1
ATOM 3997 C CA . SER B 1 143 ? 18.203 -31.062 -38.531 1 79.19 143 SER B CA 1
ATOM 3998 C C . SER B 1 143 ? 19.719 -31 -38.375 1 79.19 143 SER B C 1
ATOM 4000 O O . SER B 1 143 ? 20.422 -31.984 -38.562 1 79.19 143 SER B O 1
ATOM 4002 N N . GLU B 1 144 ? 20.203 -29.828 -37.938 1 78.06 144 GLU B N 1
ATOM 4003 C CA . GLU B 1 144 ? 21.641 -29.672 -37.781 1 78.06 144 GLU B CA 1
ATOM 4004 C C . GLU B 1 144 ? 21.969 -28.812 -36.562 1 78.06 144 GLU B C 1
ATOM 4006 O O . GLU B 1 144 ? 22.438 -27.688 -36.688 1 78.06 144 GLU B O 1
ATOM 4011 N N . PRO B 1 145 ? 21.844 -29.453 -35.469 1 71.56 145 PRO B N 1
ATOM 4012 C CA . PRO B 1 145 ? 22.047 -28.656 -34.25 1 71.56 145 PRO B CA 1
ATOM 4013 C C . PRO B 1 145 ? 23.5 -28.25 -34.062 1 71.56 145 PRO B C 1
ATOM 4015 O O . PRO B 1 145 ? 23.781 -27.219 -33.438 1 71.56 145 PRO B O 1
ATOM 4018 N N . ASP B 1 146 ? 24.375 -28.984 -34.688 1 77.06 146 ASP B N 1
ATOM 4019 C CA . ASP B 1 146 ? 25.797 -28.688 -34.469 1 77.06 146 ASP B CA 1
ATOM 4020 C C . ASP B 1 146 ? 26.328 -27.75 -35.531 1 77.06 146 ASP B C 1
ATOM 4022 O O . ASP B 1 146 ? 27.484 -27.312 -35.469 1 77.06 146 ASP B O 1
ATOM 4026 N N . ALA B 1 147 ? 25.406 -27.484 -36.438 1 78.31 147 ALA B N 1
ATOM 4027 C CA . ALA B 1 147 ? 25.781 -26.484 -37.438 1 78.31 147 ALA B CA 1
ATOM 4028 C C . ALA B 1 147 ? 25.859 -25.094 -36.812 1 78.31 147 ALA B C 1
ATOM 4030 O O . ALA B 1 147 ? 25.25 -24.844 -35.75 1 78.31 147 ALA B O 1
ATOM 4031 N N . PRO B 1 148 ? 26.766 -24.297 -37.406 1 78.5 148 PRO B N 1
ATOM 4032 C CA . PRO B 1 148 ? 26.797 -22.922 -36.906 1 78.5 148 PRO B CA 1
ATOM 4033 C C . PRO B 1 148 ? 25.422 -22.266 -36.875 1 78.5 148 PRO B C 1
ATOM 4035 O O . PRO B 1 148 ? 24.719 -22.25 -37.906 1 78.5 148 PRO B O 1
ATOM 4038 N N . GLY B 1 149 ? 24.984 -21.922 -35.75 1 82.62 149 GLY B N 1
ATOM 4039 C CA . GLY B 1 149 ? 23.688 -21.297 -35.625 1 82.62 149 GLY B CA 1
ATOM 4040 C C . GLY B 1 149 ? 22.578 -22.266 -35.281 1 82.62 149 GLY B C 1
ATOM 4041 O O . GLY B 1 149 ? 21.406 -21.891 -35.188 1 82.62 149 GLY B O 1
ATOM 4042 N N . GLY B 1 150 ? 22.953 -23.469 -35.188 1 90.5 150 GLY B N 1
ATOM 4043 C CA . GLY B 1 150 ? 21.953 -24.484 -34.969 1 90.5 150 GLY B CA 1
ATOM 4044 C C . GLY B 1 150 ? 21.469 -24.562 -33.531 1 90.5 150 GLY B C 1
ATOM 4045 O O . GLY B 1 150 ? 20.406 -25.109 -33.25 1 90.5 150 GLY B O 1
ATOM 4046 N N . LYS B 1 151 ? 22.328 -24.031 -32.688 1 92.88 151 LYS B N 1
ATOM 4047 C CA . LYS B 1 151 ? 21.922 -24 -31.266 1 92.88 151 LYS B CA 1
ATOM 4048 C C . LYS B 1 151 ? 22.438 -22.75 -30.562 1 92.88 151 LYS B C 1
ATOM 4050 O O . LYS B 1 151 ? 23.406 -22.141 -31.016 1 92.88 151 LYS B O 1
ATOM 4055 N N . LYS B 1 152 ? 21.797 -22.297 -29.594 1 95 152 LYS B N 1
ATOM 4056 C CA . LYS B 1 152 ? 22.141 -21.109 -28.812 1 95 152 LYS B CA 1
ATOM 4057 C C . LYS B 1 152 ? 22.344 -21.469 -27.328 1 95 152 LYS B C 1
ATOM 4059 O O . LYS B 1 152 ? 21.484 -22.078 -26.719 1 95 152 LYS B O 1
ATOM 4064 N N . LEU B 1 153 ? 23.562 -21.078 -26.766 1 95.56 153 LEU B N 1
ATOM 4065 C CA . LEU B 1 153 ? 23.859 -21.375 -25.375 1 95.56 153 LEU B CA 1
ATOM 4066 C C . LEU B 1 153 ? 22.984 -20.531 -24.438 1 95.56 153 LEU B C 1
ATOM 4068 O O . LEU B 1 153 ? 22.953 -19.312 -24.562 1 95.56 153 LEU B O 1
ATOM 4072 N N . LEU B 1 154 ? 22.359 -21.219 -23.578 1 96.69 154 LEU B N 1
ATOM 4073 C CA . LEU B 1 154 ? 21.484 -20.531 -22.641 1 96.69 154 LEU B CA 1
ATOM 4074 C C . LEU B 1 154 ? 22.141 -20.422 -21.266 1 96.69 154 LEU B C 1
ATOM 4076 O O . LEU B 1 154 ? 22.062 -19.375 -20.609 1 96.69 154 LEU B O 1
ATOM 4080 N N . ALA B 1 155 ? 22.672 -21.484 -20.812 1 96.12 155 ALA B N 1
ATOM 4081 C CA . ALA B 1 155 ? 23.297 -21.547 -19.484 1 96.12 155 ALA B CA 1
ATOM 4082 C C . ALA B 1 155 ? 24.391 -22.609 -19.453 1 96.12 155 ALA B C 1
ATOM 4084 O O . ALA B 1 155 ? 24.344 -23.594 -20.172 1 96.12 155 ALA B O 1
ATOM 4085 N N . ALA B 1 156 ? 25.406 -22.297 -18.656 1 93.94 156 ALA B N 1
ATOM 4086 C CA . ALA B 1 156 ? 26.516 -23.234 -18.406 1 93.94 156 ALA B CA 1
ATOM 4087 C C . ALA B 1 156 ? 26.969 -23.156 -16.953 1 93.94 156 ALA B C 1
ATOM 4089 O O . ALA B 1 156 ? 27.078 -22.078 -16.375 1 93.94 156 ALA B O 1
ATOM 4090 N N . ARG B 1 157 ? 27.047 -24.375 -16.391 1 94.06 157 ARG B N 1
ATOM 4091 C CA . ARG B 1 157 ? 27.438 -24.391 -14.977 1 94.06 157 ARG B CA 1
ATOM 4092 C C . ARG B 1 157 ? 28.297 -25.609 -14.672 1 94.06 157 ARG B C 1
ATOM 4094 O O . ARG B 1 157 ? 28.156 -26.656 -15.312 1 94.06 157 ARG B O 1
ATOM 4101 N N . LEU B 1 158 ? 29.219 -25.406 -13.711 1 91.06 158 LEU B N 1
ATOM 4102 C CA . LEU B 1 158 ? 30 -26.531 -13.203 1 91.06 158 LEU 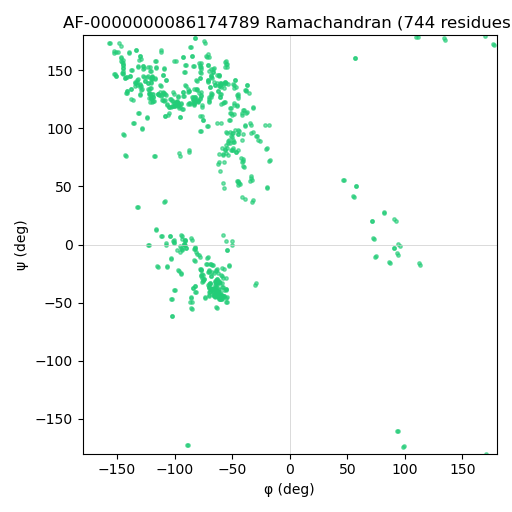B CA 1
ATOM 4103 C C . LEU B 1 158 ? 29.219 -27.297 -12.156 1 91.06 158 LEU B C 1
ATOM 4105 O O . LEU B 1 158 ? 28.656 -26.719 -11.234 1 91.06 158 LEU B O 1
ATOM 4109 N N . VAL B 1 159 ? 29.125 -28.656 -12.414 1 90 159 VAL B N 1
ATOM 4110 C CA . VAL B 1 159 ? 28.375 -29.5 -11.5 1 90 159 VAL B CA 1
ATOM 4111 C C . VAL B 1 159 ? 29.281 -30.578 -10.914 1 90 159 VAL B C 1
ATOM 4113 O O . VAL B 1 159 ? 30.109 -31.141 -11.625 1 90 159 VAL B O 1
ATOM 4116 N N . SER B 1 160 ? 29.094 -30.797 -9.656 1 86.88 160 SER B N 1
ATOM 4117 C CA . SER B 1 160 ? 29.875 -31.844 -8.992 1 86.88 160 SER B CA 1
ATOM 4118 C C . SER B 1 160 ? 29.438 -33.219 -9.43 1 86.88 160 SER B C 1
ATOM 4120 O O . SER B 1 160 ? 28.25 -33.5 -9.617 1 86.88 160 SER B O 1
ATOM 4122 N N . LEU B 1 161 ? 30.469 -34.094 -9.578 1 83.19 161 LEU B N 1
ATOM 4123 C CA . LEU B 1 161 ? 30.172 -35.469 -9.984 1 83.19 161 LEU B CA 1
ATOM 4124 C C . LEU B 1 161 ? 29.75 -36.312 -8.789 1 83.19 161 LEU B C 1
ATOM 4126 O O . LEU B 1 161 ? 29.297 -37.438 -8.961 1 83.19 161 LEU B O 1
ATOM 4130 N N . GLN B 1 162 ? 29.828 -35.594 -7.684 1 82.31 162 GLN B N 1
ATOM 4131 C CA . GLN B 1 162 ? 29.5 -36.344 -6.473 1 82.31 162 GLN B CA 1
ATOM 4132 C C . GLN B 1 162 ? 28.094 -36 -5.984 1 82.31 162 GLN B C 1
ATOM 4134 O O . GLN B 1 162 ? 27.641 -34.844 -6.098 1 82.31 162 GLN B O 1
ATOM 4139 N N . GLY B 1 163 ? 27.25 -37.125 -5.984 1 83.12 163 GLY B N 1
ATOM 4140 C CA . GLY B 1 163 ? 25.953 -36.938 -5.352 1 83.12 163 GLY B CA 1
ATOM 4141 C C . GLY B 1 163 ? 24.812 -36.969 -6.336 1 83.12 163 GLY B C 1
ATOM 4142 O O . GLY B 1 163 ? 25 -37.281 -7.512 1 83.12 163 GLY B O 1
ATOM 4143 N N . SER B 1 164 ? 23.594 -36.844 -5.848 1 89.5 164 SER B N 1
ATOM 4144 C CA . SER B 1 164 ? 22.344 -36.812 -6.605 1 89.5 164 SER B CA 1
ATOM 4145 C C . SER B 1 164 ? 21.438 -35.688 -6.133 1 89.5 164 SER B C 1
ATOM 4147 O O . SER B 1 164 ? 21.453 -35.312 -4.957 1 89.5 164 SER B O 1
ATOM 4149 N N . GLY B 1 165 ? 20.797 -35.031 -7.105 1 91.56 165 GLY B N 1
ATOM 4150 C CA . GLY B 1 165 ? 19.891 -33.969 -6.742 1 91.56 165 GLY B CA 1
ATOM 4151 C C . GLY B 1 165 ? 19.422 -33.156 -7.934 1 91.56 165 GLY B C 1
ATOM 4152 O O . GLY B 1 165 ? 19.766 -33.469 -9.078 1 91.56 165 GLY B O 1
ATOM 4153 N N . TRP B 1 166 ? 18.641 -32.25 -7.621 1 93.19 166 TRP B N 1
ATOM 4154 C CA . TRP B 1 166 ? 18.078 -31.391 -8.672 1 93.19 166 TRP B CA 1
ATOM 4155 C C . TRP B 1 166 ? 19.078 -30.312 -9.078 1 93.19 166 TRP B C 1
ATOM 4157 O O . TRP B 1 166 ? 19.734 -29.703 -8.227 1 93.19 166 TRP B O 1
ATOM 4167 N N . GLU B 1 167 ? 19.25 -30.156 -10.367 1 94.5 167 GLU B N 1
ATOM 4168 C CA . GLU B 1 167 ? 20 -29.062 -10.961 1 94.5 167 GLU B CA 1
ATOM 4169 C C . GLU B 1 167 ? 19.062 -28.109 -11.727 1 94.5 167 GLU B C 1
ATOM 4171 O O . GLU B 1 167 ? 18.281 -28.562 -12.562 1 94.5 167 GLU B O 1
ATOM 4176 N N . VAL B 1 168 ? 19.188 -26.859 -11.391 1 96.62 168 VAL B N 1
ATOM 4177 C CA . VAL B 1 168 ? 18.281 -25.875 -11.953 1 96.62 168 VAL B CA 1
ATOM 4178 C C . VAL B 1 168 ? 19.047 -24.906 -12.867 1 96.62 168 VAL B C 1
ATOM 4180 O O . VAL B 1 168 ? 20.078 -24.375 -12.477 1 96.62 168 VAL B O 1
ATOM 4183 N N . PHE B 1 169 ? 18.547 -24.719 -14.117 1 97.31 169 PHE B N 1
ATOM 4184 C CA . PHE B 1 169 ? 19.172 -23.828 -15.086 1 97.31 169 PHE B CA 1
ATOM 4185 C C . PHE B 1 169 ? 18.203 -22.766 -15.562 1 97.31 169 PHE B C 1
ATOM 4187 O O . PHE B 1 169 ? 17.031 -23.062 -15.828 1 97.31 169 PHE B O 1
ATOM 4194 N N . ALA B 1 170 ? 18.656 -21.547 -15.703 1 97.19 170 ALA B N 1
ATOM 4195 C CA . ALA B 1 170 ? 17.828 -20.453 -16.203 1 97.19 170 ALA B CA 1
ATOM 4196 C C . ALA B 1 170 ? 17.719 -20.5 -17.719 1 97.19 170 ALA B C 1
ATOM 4198 O O . ALA B 1 170 ? 18.734 -20.469 -18.422 1 97.19 170 ALA B O 1
ATOM 4199 N N . ILE B 1 171 ? 16.5 -20.562 -18.172 1 97.75 171 ILE B N 1
ATOM 4200 C CA . ILE B 1 171 ? 16.328 -20.641 -19.625 1 97.75 171 ILE B CA 1
ATOM 4201 C C . ILE B 1 171 ? 15.273 -19.625 -20.062 1 97.75 171 ILE B C 1
ATOM 4203 O O . ILE B 1 171 ? 14.508 -19.891 -21 1 97.75 171 ILE B O 1
ATOM 4207 N N . THR B 1 172 ? 15.148 -18.516 -19.422 1 97.75 172 THR B N 1
ATOM 4208 C CA . THR B 1 172 ? 14.117 -17.5 -19.625 1 97.75 172 THR B CA 1
ATOM 4209 C C . THR B 1 172 ? 14.117 -17.016 -21.078 1 97.75 172 THR B C 1
ATOM 4211 O O . THR B 1 172 ? 13.062 -16.875 -21.688 1 97.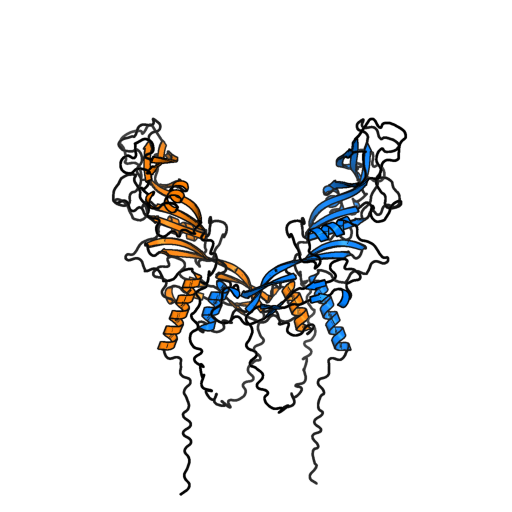75 172 THR B O 1
ATOM 4214 N N . GLN B 1 173 ? 15.266 -16.875 -21.641 1 96.5 173 GLN B N 1
ATOM 4215 C CA . GLN B 1 173 ? 15.359 -16.344 -23 1 96.5 173 GLN B CA 1
ATOM 4216 C C . GLN B 1 173 ? 14.75 -17.312 -24.016 1 96.5 173 GLN B C 1
ATOM 4218 O O . GLN B 1 173 ? 14.062 -16.891 -24.953 1 96.5 173 GLN B O 1
ATOM 4223 N N . ALA B 1 174 ? 14.992 -18.516 -23.828 1 97.19 174 ALA B N 1
ATOM 4224 C CA . ALA B 1 174 ? 14.438 -19.516 -24.734 1 97.19 174 ALA B CA 1
ATOM 4225 C C . ALA B 1 174 ? 12.906 -19.5 -24.703 1 97.19 174 ALA B C 1
ATOM 4227 O O . ALA B 1 174 ? 12.25 -19.516 -25.734 1 97.19 174 ALA B O 1
ATOM 4228 N N . VAL B 1 175 ? 12.398 -19.406 -23.531 1 97.25 175 VAL B N 1
ATOM 4229 C CA . VAL B 1 175 ? 10.945 -19.438 -23.359 1 97.25 175 VAL B CA 1
ATOM 4230 C C . VAL B 1 175 ? 10.328 -18.172 -23.953 1 97.25 175 VAL B C 1
ATOM 4232 O O . VAL B 1 175 ? 9.266 -18.234 -24.578 1 97.25 175 VAL B O 1
ATOM 4235 N N . ARG B 1 176 ? 10.953 -17.078 -23.797 1 96 176 ARG B N 1
ATOM 4236 C CA . ARG B 1 176 ? 10.477 -15.844 -24.422 1 96 176 ARG B CA 1
ATOM 4237 C C . ARG B 1 176 ? 10.422 -15.984 -25.938 1 96 176 ARG B C 1
ATOM 4239 O O . ARG B 1 176 ? 9.438 -15.594 -26.562 1 96 176 ARG B O 1
ATOM 4246 N N . ASP B 1 177 ? 11.438 -16.562 -26.469 1 94.75 177 ASP B N 1
ATOM 4247 C CA . ASP B 1 177 ? 11.469 -16.797 -27.906 1 94.75 177 ASP B CA 1
ATOM 4248 C C . ASP B 1 177 ? 10.336 -17.703 -28.359 1 94.75 177 ASP B C 1
ATOM 4250 O O . ASP B 1 177 ? 9.664 -17.438 -29.359 1 94.75 177 ASP B O 1
ATOM 4254 N N . TRP B 1 178 ? 10.133 -18.766 -27.594 1 95.88 178 TRP B N 1
ATOM 4255 C CA . TRP B 1 178 ? 9.109 -19.75 -27.922 1 95.88 178 TRP B CA 1
ATOM 4256 C C . TRP B 1 178 ? 7.719 -19.141 -27.844 1 95.88 178 TRP B C 1
ATOM 4258 O O . TRP B 1 178 ? 6.812 -19.547 -28.578 1 95.88 178 TRP B O 1
ATOM 4268 N N . THR B 1 179 ? 7.496 -18.219 -26.922 1 92.5 179 THR B N 1
ATOM 4269 C CA . THR B 1 179 ? 6.188 -17.594 -26.75 1 92.5 179 THR B CA 1
ATOM 4270 C C . THR B 1 179 ? 5.934 -16.562 -27.859 1 92.5 179 THR B C 1
ATOM 4272 O O . THR B 1 179 ? 4.789 -16.328 -28.25 1 92.5 179 THR B O 1
ATOM 4275 N N . GLU B 1 180 ? 6.945 -15.953 -28.312 1 90.69 180 GLU B N 1
ATOM 4276 C CA . GLU B 1 180 ? 6.816 -15.016 -29.422 1 90.69 180 GLU B CA 1
ATOM 4277 C C . GLU B 1 180 ? 6.512 -15.75 -30.719 1 90.69 180 GLU B C 1
ATOM 4279 O O . GLU B 1 180 ? 5.664 -15.312 -31.5 1 90.69 180 GLU B O 1
ATOM 4284 N N . ASP B 1 181 ? 7.25 -16.812 -30.859 1 91.69 181 ASP B N 1
ATOM 4285 C CA . ASP B 1 181 ? 7.059 -17.672 -32.031 1 91.69 181 ASP B CA 1
ATOM 4286 C C . ASP B 1 181 ? 7.051 -19.141 -31.641 1 91.69 181 ASP B C 1
ATOM 4288 O O . ASP B 1 181 ? 8.109 -19.75 -31.453 1 91.69 181 ASP B O 1
ATOM 4292 N N . GLU B 1 182 ? 5.91 -19.734 -31.625 1 89.81 182 GLU B N 1
ATOM 4293 C CA . GLU B 1 182 ? 5.75 -21.125 -31.188 1 89.81 182 GLU B CA 1
ATOM 4294 C C . GLU B 1 182 ? 6.5 -22.078 -32.094 1 89.81 182 GLU B C 1
ATOM 4296 O O . GLU B 1 182 ? 6.945 -23.141 -31.656 1 89.81 182 GLU B O 1
ATOM 4301 N N . SER B 1 183 ? 6.645 -21.734 -33.312 1 90.81 183 SER B N 1
ATOM 4302 C CA . SER B 1 183 ? 7.301 -22.625 -34.281 1 90.81 183 SER B CA 1
ATOM 4303 C C . SER B 1 183 ? 8.805 -22.688 -34.031 1 90.81 183 SER B C 1
ATOM 4305 O O . SER B 1 183 ? 9.469 -23.609 -34.5 1 90.81 183 SER B O 1
ATOM 4307 N N . SER B 1 184 ? 9.219 -21.703 -33.281 1 92 184 SER B N 1
ATOM 4308 C CA . SER B 1 184 ? 10.656 -21.672 -33 1 92 184 SER B CA 1
ATOM 4309 C C . SER B 1 184 ? 11.031 -22.672 -31.906 1 92 184 SER B C 1
ATOM 4311 O O . SER B 1 184 ? 12.219 -22.922 -31.672 1 92 184 SER B O 1
ATOM 4313 N N . ASN B 1 185 ? 10.07 -23.25 -31.266 1 94.62 185 ASN B N 1
ATOM 4314 C CA . ASN B 1 185 ? 10.344 -24.188 -30.188 1 94.62 185 ASN B CA 1
ATOM 4315 C C . ASN B 1 185 ? 10.758 -25.562 -30.719 1 94.62 185 ASN B C 1
ATOM 4317 O O . ASN B 1 185 ? 9.906 -26.391 -31.047 1 94.62 185 ASN B O 1
ATOM 4321 N N . GLN B 1 186 ? 12.055 -25.781 -30.75 1 93.12 186 GLN B N 1
ATOM 4322 C CA . GLN B 1 186 ? 12.586 -27.062 -31.203 1 93.12 186 GLN B CA 1
ATOM 4323 C C . GLN B 1 186 ? 13.227 -27.828 -30.047 1 93.12 186 GLN B C 1
ATOM 4325 O O . GLN B 1 186 ? 13.977 -28.781 -30.281 1 93.12 186 GLN B O 1
ATOM 4330 N N . GLY B 1 187 ? 13.047 -27.297 -28.906 1 94.62 187 GLY B N 1
ATOM 4331 C CA . GLY B 1 187 ? 13.508 -28.031 -27.734 1 94.62 187 GLY B CA 1
ATOM 4332 C C . GLY B 1 187 ? 14.852 -27.562 -27.219 1 94.62 187 GLY B C 1
ATOM 4333 O O . GLY B 1 187 ? 15.336 -26.5 -27.609 1 94.62 187 GLY B O 1
ATOM 4334 N N . LEU B 1 188 ? 15.328 -28.312 -26.234 1 95.25 188 LEU B N 1
ATOM 4335 C CA . LEU B 1 188 ? 16.594 -28.016 -25.562 1 95.25 188 LEU B CA 1
ATOM 4336 C C . LEU B 1 188 ? 17.562 -29.188 -25.703 1 95.25 188 LEU B C 1
ATOM 4338 O O . LEU B 1 188 ? 17.141 -30.344 -25.812 1 95.25 188 LEU B O 1
ATOM 4342 N N . LEU B 1 189 ? 18.812 -28.812 -25.734 1 93.44 189 LEU B N 1
ATOM 4343 C CA . LEU B 1 189 ? 19.891 -29.797 -25.719 1 93.44 189 LEU B CA 1
ATOM 4344 C C . LEU B 1 189 ? 20.812 -29.562 -24.531 1 93.44 189 LEU B C 1
ATOM 4346 O O . LEU B 1 189 ? 21.266 -28.453 -24.297 1 93.44 189 LEU B O 1
ATOM 4350 N N . VAL B 1 190 ? 20.984 -30.594 -23.781 1 92.94 190 VAL B N 1
ATOM 4351 C CA . VAL B 1 190 ? 21.891 -30.531 -22.641 1 92.94 190 VAL B CA 1
ATOM 4352 C C . VAL B 1 190 ? 23.156 -31.328 -22.938 1 92.94 190 VAL B C 1
ATOM 4354 O O . VAL B 1 190 ? 23.078 -32.469 -23.375 1 92.94 190 VAL B O 1
ATOM 4357 N N . THR B 1 191 ? 24.25 -30.703 -22.734 1 90.88 191 THR B N 1
ATOM 4358 C CA . THR B 1 191 ? 25.531 -31.375 -22.922 1 90.88 191 THR B CA 1
ATOM 4359 C C . THR B 1 191 ? 26.344 -31.406 -21.641 1 90.88 191 THR B C 1
ATOM 4361 O O . THR B 1 191 ? 26.266 -30.469 -20.828 1 90.88 191 THR B O 1
ATOM 4364 N N . VAL B 1 192 ? 27.031 -32.5 -21.484 1 89 192 VAL B N 1
ATOM 4365 C CA . VAL B 1 192 ? 27.922 -32.656 -20.344 1 89 192 VAL B CA 1
ATOM 4366 C C . VAL B 1 192 ? 29.359 -32.875 -20.844 1 89 192 VAL B C 1
ATOM 4368 O O . VAL B 1 192 ? 29.625 -33.781 -21.641 1 89 192 VAL B O 1
ATOM 4371 N N . GLN B 1 193 ? 30.188 -31.953 -20.359 1 87.06 193 GLN B N 1
ATOM 4372 C CA . GLN B 1 193 ? 31.578 -32.031 -20.781 1 87.06 193 GLN B CA 1
ATOM 4373 C C . GLN B 1 193 ? 32.531 -32.062 -19.578 1 87.06 193 GLN B C 1
ATOM 4375 O O . GLN B 1 193 ? 32.219 -31.438 -18.547 1 87.06 193 GLN B O 1
ATOM 4380 N N . GLY B 1 194 ? 33.562 -32.812 -19.781 1 80.62 194 GLY B N 1
ATOM 4381 C CA . GLY B 1 194 ? 34.625 -32.75 -18.781 1 80.62 194 GLY B CA 1
ATOM 4382 C C . GLY B 1 194 ? 35.375 -31.453 -18.797 1 80.62 194 GLY B C 1
ATOM 4383 O O . GLY B 1 194 ? 35.219 -30.641 -19.703 1 80.62 194 GLY B O 1
ATOM 4384 N N . LEU B 1 195 ? 36.062 -31.188 -17.719 1 76.38 195 LEU B N 1
ATOM 4385 C CA . LEU B 1 195 ? 36.844 -29.969 -17.609 1 76.38 195 LEU B CA 1
ATOM 4386 C C . LEU B 1 195 ? 37.875 -29.859 -18.75 1 76.38 195 LEU B C 1
ATOM 4388 O O . LEU B 1 195 ? 38.281 -28.766 -19.109 1 76.38 195 LEU B O 1
ATOM 4392 N N . GLY B 1 196 ? 38.188 -30.969 -19.344 1 71.5 196 GLY B N 1
ATOM 4393 C CA . GLY B 1 196 ? 39.094 -30.938 -20.469 1 71.5 196 GLY B CA 1
ATOM 4394 C C . GLY B 1 196 ? 38.406 -30.641 -21.781 1 71.5 196 GLY B C 1
ATOM 4395 O O . GLY B 1 196 ? 39.062 -30.531 -22.828 1 71.5 196 GLY B O 1
ATOM 4396 N N . GLY B 1 197 ? 37.062 -30.359 -21.828 1 66.69 197 GLY B N 1
ATOM 4397 C CA . GLY B 1 197 ? 36.312 -29.953 -23 1 66.69 197 GLY B CA 1
ATOM 4398 C C . GLY B 1 197 ? 35.781 -31.125 -23.812 1 66.69 197 GLY B C 1
ATOM 4399 O O . GLY B 1 197 ? 34.969 -30.953 -24.734 1 66.69 197 GLY B O 1
ATOM 4400 N N . SER B 1 198 ? 36.344 -32.375 -23.547 1 66.75 198 SER B N 1
ATOM 4401 C CA . SER B 1 198 ? 35.938 -33.5 -24.391 1 66.75 198 SER B CA 1
ATOM 4402 C C . SER B 1 198 ? 34.688 -34.188 -23.828 1 66.75 198 SER B C 1
ATOM 4404 O O . SER B 1 198 ? 34.531 -34.312 -22.625 1 66.75 198 SER B O 1
ATOM 4406 N N . PRO B 1 199 ? 33.781 -34.406 -24.844 1 65.75 199 PRO B N 1
ATOM 4407 C CA . PRO B 1 199 ? 32.656 -35.219 -24.406 1 65.75 199 PRO B CA 1
ATOM 4408 C C . PRO B 1 199 ? 33.094 -36.594 -23.891 1 65.75 199 PRO B C 1
ATOM 4410 O O . PRO B 1 199 ? 34.031 -37.188 -24.422 1 65.75 199 PRO B O 1
ATOM 4413 N N . LEU B 1 200 ? 32.75 -36.812 -22.672 1 64.88 200 LEU B N 1
ATOM 4414 C CA . LEU B 1 200 ? 33.125 -38.094 -22.094 1 64.88 200 LEU B CA 1
ATOM 4415 C C . LEU B 1 200 ? 32.062 -39.156 -22.406 1 64.88 200 LEU B C 1
ATOM 4417 O O . LEU B 1 200 ? 30.875 -38.875 -22.359 1 64.88 200 LEU B O 1
ATOM 4421 N N . ASP B 1 201 ? 32.375 -40.281 -23.062 1 64.44 201 ASP B N 1
ATOM 4422 C CA . ASP B 1 201 ? 31.516 -41.438 -23.266 1 64.44 201 ASP B CA 1
ATOM 4423 C C . ASP B 1 201 ? 31.938 -42.594 -22.375 1 64.44 201 ASP B C 1
ATOM 4425 O O . ASP B 1 201 ? 33.031 -43.125 -22.5 1 64.44 201 ASP B O 1
ATOM 4429 N N . PRO B 1 202 ? 31.219 -42.906 -21.516 1 69.5 202 PRO B N 1
ATOM 4430 C CA . PRO B 1 202 ? 29.875 -42.406 -21.188 1 69.5 202 PRO B CA 1
ATOM 4431 C C . PRO B 1 202 ? 29.906 -41.062 -20.453 1 69.5 202 PRO B C 1
ATOM 4433 O O . PRO B 1 202 ? 30.938 -40.719 -19.859 1 69.5 202 PRO B O 1
ATOM 4436 N N . PRO B 1 203 ? 28.797 -40.406 -20.609 1 73.5 203 PRO B N 1
ATOM 4437 C CA . PRO B 1 203 ? 28.797 -39.125 -19.906 1 73.5 203 PRO B CA 1
ATOM 4438 C C . PRO B 1 203 ? 28.984 -39.281 -18.391 1 73.5 203 PRO B C 1
ATOM 4440 O O . PRO B 1 203 ? 28.438 -40.219 -17.797 1 73.5 203 PRO B O 1
ATOM 4443 N N . PRO B 1 204 ? 29.828 -38.406 -17.891 1 74.06 204 PRO B N 1
ATOM 4444 C CA . PRO B 1 204 ? 30.109 -38.5 -16.469 1 74.06 204 PRO B CA 1
ATOM 4445 C C . PRO B 1 204 ? 28.875 -38.281 -15.602 1 74.06 204 PRO B C 1
ATOM 4447 O O . PRO B 1 204 ? 28.828 -38.688 -14.445 1 74.06 204 PRO B O 1
ATOM 4450 N N . LEU B 1 205 ? 28 -37.625 -16.156 1 82.69 205 LEU B N 1
ATOM 4451 C CA . LEU B 1 205 ? 26.797 -37.281 -15.43 1 82.69 205 LEU B CA 1
ATOM 4452 C C . LEU B 1 205 ? 25.547 -37.562 -16.25 1 82.69 205 LEU B C 1
ATOM 4454 O O . LEU B 1 205 ? 25.547 -37.375 -17.469 1 82.69 205 LEU B O 1
ATOM 4458 N N . GLN B 1 206 ? 24.562 -38.156 -15.508 1 83.81 206 GLN B N 1
ATOM 4459 C CA . GLN B 1 206 ? 23.312 -38.469 -16.188 1 83.81 206 GLN B CA 1
ATOM 4460 C C . GLN B 1 206 ? 22.125 -37.812 -15.477 1 83.81 206 GLN B C 1
ATOM 4462 O O . GLN B 1 206 ? 22.141 -37.656 -14.258 1 83.81 206 GLN B O 1
ATOM 4467 N N . PHE B 1 207 ? 21.266 -37.438 -16.344 1 87.88 207 PHE B N 1
ATOM 4468 C CA . PHE B 1 207 ? 20.016 -36.875 -15.805 1 87.88 207 PHE B CA 1
ATOM 4469 C C . PHE B 1 207 ? 18.859 -37.844 -16.031 1 87.88 207 PHE B C 1
ATOM 4471 O O . PHE B 1 207 ? 18.875 -38.625 -16.984 1 87.88 207 PHE B O 1
ATOM 4478 N N . ALA B 1 208 ? 17.938 -37.688 -15.07 1 85.75 208 ALA B N 1
ATOM 4479 C CA . ALA B 1 208 ? 16.734 -38.5 -15.219 1 85.75 208 ALA B CA 1
ATOM 4480 C C . ALA B 1 208 ? 15.961 -38.094 -16.469 1 85.75 208 ALA B C 1
ATOM 4482 O O . ALA B 1 208 ? 15.883 -36.938 -16.797 1 85.75 208 ALA B O 1
ATOM 4483 N N . THR B 1 209 ? 15.508 -39.125 -17.172 1 78.5 209 THR B N 1
ATOM 4484 C CA . THR B 1 209 ? 14.68 -38.906 -18.344 1 78.5 209 THR B CA 1
ATOM 4485 C C . THR B 1 209 ? 13.258 -39.375 -18.109 1 78.5 209 THR B C 1
ATOM 4487 O O . THR B 1 209 ? 12.992 -40.094 -17.141 1 78.5 209 THR B O 1
ATOM 4490 N N . SER B 1 210 ? 12.297 -39.031 -18.953 1 73.25 210 SER B N 1
ATOM 4491 C CA . SER B 1 210 ? 10.883 -39.344 -18.797 1 73.25 210 SER B CA 1
ATOM 4492 C C . SER B 1 210 ? 10.625 -40.844 -18.938 1 73.25 210 SER B C 1
ATOM 4494 O O . SER B 1 210 ? 9.648 -41.344 -18.391 1 73.25 210 SER B O 1
ATOM 4496 N N . ARG B 1 211 ? 11.438 -41.594 -19.594 1 68.31 211 ARG B N 1
ATOM 4497 C CA . ARG B 1 211 ? 11.203 -43 -19.859 1 68.31 211 ARG B CA 1
ATOM 4498 C C . ARG B 1 211 ? 11.656 -43.844 -18.672 1 68.31 211 ARG B C 1
ATOM 4500 O O . ARG B 1 211 ? 10.992 -44.844 -18.344 1 68.31 211 ARG B O 1
ATOM 4507 N N . ASP B 1 212 ? 12.695 -43.5 -18.062 1 63.09 212 ASP B N 1
ATOM 4508 C CA . ASP B 1 212 ? 13.375 -44.5 -17.25 1 63.09 212 ASP B CA 1
ATOM 4509 C C . ASP B 1 212 ? 13.078 -44.281 -15.766 1 63.09 212 ASP B C 1
ATOM 4511 O O . ASP B 1 212 ? 13.328 -45.156 -14.938 1 63.09 212 ASP B O 1
ATOM 4515 N N . HIS B 1 213 ? 12.539 -43.156 -15.555 1 63.66 213 HIS B N 1
ATOM 4516 C CA . HIS B 1 213 ? 12.539 -42.938 -14.117 1 63.66 213 HIS B CA 1
ATOM 4517 C C . HIS B 1 213 ? 11.156 -42.531 -13.617 1 63.66 213 HIS B C 1
ATOM 4519 O O . HIS B 1 213 ? 10.25 -42.312 -14.414 1 63.66 213 HIS B O 1
ATOM 4525 N N . HIS B 1 214 ? 11.125 -42.719 -12.32 1 69.81 214 HIS B N 1
ATOM 4526 C CA . HIS B 1 214 ? 9.914 -42.375 -11.578 1 69.81 214 HIS B CA 1
ATOM 4527 C C . HIS B 1 214 ? 9.406 -41 -11.961 1 69.81 214 HIS B C 1
ATOM 4529 O O . HIS B 1 214 ? 10.195 -40.094 -12.273 1 69.81 214 HIS B O 1
ATOM 4535 N N . GLU B 1 215 ? 8.125 -40.844 -12.047 1 75 215 GLU B N 1
ATOM 4536 C CA . GLU B 1 215 ? 7.422 -39.625 -12.438 1 75 215 GLU B CA 1
ATOM 4537 C C . GLU B 1 215 ? 7.887 -38.438 -11.602 1 75 215 GLU B C 1
ATOM 4539 O O . GLU B 1 215 ? 7.863 -37.312 -12.07 1 75 215 GLU B O 1
ATOM 4544 N N . SER B 1 216 ? 8.516 -38.75 -10.477 1 78.38 216 SER B N 1
ATOM 4545 C CA . SER B 1 216 ? 8.867 -37.688 -9.547 1 78.38 216 SER B CA 1
ATOM 4546 C C . SER B 1 216 ? 10.18 -37 -9.945 1 78.38 216 SER B C 1
ATOM 4548 O O . SER B 1 216 ? 10.484 -35.906 -9.492 1 78.38 216 SER B O 1
ATOM 4550 N N . LYS B 1 217 ? 10.93 -37.594 -10.844 1 85.69 217 LYS B N 1
ATOM 4551 C CA . LYS B 1 217 ? 12.234 -37.062 -11.203 1 85.69 217 LYS B CA 1
ATOM 4552 C C . LYS B 1 217 ? 12.266 -36.625 -12.664 1 85.69 217 LYS B C 1
ATOM 4554 O O . LYS B 1 217 ? 13.336 -36.375 -13.227 1 85.69 217 LYS B O 1
ATOM 4559 N N . LYS B 1 218 ? 11.102 -36.562 -13.195 1 88.19 218 LYS B N 1
ATOM 4560 C CA . LYS B 1 218 ? 11.016 -36.188 -14.602 1 88.19 218 LYS B CA 1
ATOM 4561 C C . LYS B 1 218 ? 11.484 -34.75 -14.805 1 88.19 218 LYS B C 1
ATOM 4563 O O . LYS B 1 218 ? 11.195 -33.875 -13.992 1 88.19 218 LYS B O 1
ATOM 4568 N N . PRO B 1 219 ? 12.242 -34.5 -15.898 1 93.06 219 PRO B N 1
ATOM 4569 C CA . PRO B 1 219 ? 12.625 -33.125 -16.203 1 93.06 219 PRO B CA 1
ATOM 4570 C C . PRO B 1 219 ? 11.422 -32.188 -16.359 1 93.06 219 PRO B C 1
ATOM 4572 O O . PRO B 1 219 ? 10.391 -32.594 -16.906 1 93.06 219 PRO B O 1
ATOM 4575 N N . MET B 1 220 ? 11.594 -31.062 -15.828 1 95.5 220 MET B N 1
ATOM 4576 C CA . MET B 1 220 ? 10.445 -30.156 -15.867 1 95.5 220 MET B CA 1
ATOM 4577 C C . MET B 1 220 ? 10.891 -28.719 -16.109 1 95.5 220 MET B C 1
ATOM 4579 O O . MET B 1 220 ? 11.984 -28.328 -15.688 1 95.5 220 MET B O 1
ATOM 4583 N N . LEU B 1 221 ? 10.078 -28.016 -16.859 1 97.38 221 LEU B N 1
ATOM 4584 C CA . LEU B 1 221 ? 10.203 -26.578 -17.016 1 97.38 221 LEU B CA 1
ATOM 4585 C C . LEU B 1 221 ? 9.266 -25.844 -16.062 1 97.38 221 LEU B C 1
ATOM 4587 O O . LEU B 1 221 ? 8.055 -26.062 -16.078 1 97.38 221 LEU B O 1
ATOM 4591 N N . VAL B 1 222 ? 9.859 -25.047 -15.219 1 97.75 222 VAL B N 1
ATOM 4592 C CA . VAL B 1 222 ? 9.07 -24.234 -14.305 1 97.75 222 VAL B CA 1
ATOM 4593 C C . VAL B 1 222 ? 9.016 -22.797 -14.82 1 97.75 222 VAL B C 1
ATOM 4595 O O . VAL B 1 222 ? 10.055 -22.141 -14.969 1 97.75 222 VAL B O 1
ATOM 4598 N N . LEU B 1 223 ? 7.805 -22.344 -15 1 97.94 223 LEU B N 1
ATOM 4599 C CA . LEU B 1 223 ? 7.613 -21.031 -15.609 1 97.94 223 LEU B CA 1
ATOM 4600 C C . LEU B 1 223 ? 6.895 -20.094 -14.648 1 97.94 223 LEU B C 1
ATOM 4602 O O . LEU B 1 223 ? 5.824 -20.422 -14.133 1 97.94 223 LEU B O 1
ATOM 4606 N N . PHE B 1 224 ? 7.543 -18.969 -14.383 1 97.12 224 PHE B N 1
ATOM 4607 C CA . PHE B 1 224 ? 6.957 -17.922 -13.562 1 97.12 224 PHE B CA 1
ATOM 4608 C C . PHE B 1 224 ? 6.398 -16.797 -14.438 1 97.12 224 PHE B C 1
ATOM 4610 O O . PHE B 1 224 ? 7.125 -16.203 -15.242 1 97.12 224 PHE B O 1
ATOM 4617 N N . THR B 1 225 ? 5.121 -16.562 -14.281 1 96.38 225 THR B N 1
ATOM 4618 C CA . THR B 1 225 ? 4.477 -15.562 -15.117 1 96.38 225 THR B CA 1
ATOM 4619 C C . THR B 1 225 ? 3.596 -14.641 -14.273 1 96.38 225 THR B C 1
ATOM 4621 O O . THR B 1 225 ? 3.459 -14.844 -13.062 1 96.38 225 THR B O 1
ATOM 4624 N N . ASP B 1 226 ? 3.17 -13.523 -14.891 1 94.75 226 ASP B N 1
ATOM 4625 C CA . ASP B 1 226 ? 2.199 -12.594 -14.328 1 94.75 226 ASP B CA 1
ATOM 4626 C C . ASP B 1 226 ? 1.105 -12.258 -15.336 1 94.75 226 ASP B C 1
ATOM 4628 O O . ASP B 1 226 ? 1.374 -11.633 -16.359 1 94.75 226 ASP B O 1
ATOM 4632 N N . ASP B 1 227 ? -0.021 -12.695 -15.016 1 88.31 227 ASP B N 1
ATOM 4633 C CA . ASP B 1 227 ? -1.095 -12.445 -15.977 1 88.31 227 ASP B CA 1
ATOM 4634 C C . ASP B 1 227 ? -1.806 -11.133 -15.664 1 88.31 227 ASP B C 1
ATOM 4636 O O . ASP B 1 227 ? -2.732 -10.742 -16.375 1 88.31 227 ASP B O 1
ATOM 4640 N N . GLY B 1 228 ? -1.365 -10.391 -14.703 1 79.75 228 GLY B N 1
ATOM 4641 C CA . GLY B 1 228 ? -1.925 -9.086 -14.391 1 79.75 228 GLY B CA 1
ATOM 4642 C C . GLY B 1 228 ? -3.27 -9.164 -13.688 1 79.75 228 GLY B C 1
ATOM 4643 O O . GLY B 1 228 ? -3.879 -8.141 -13.383 1 79.75 228 GLY B O 1
ATOM 4644 N N . ARG B 1 229 ? -3.848 -10.312 -13.617 1 70.12 229 ARG B N 1
ATOM 4645 C CA . ARG B 1 229 ? -5.18 -10.484 -13.047 1 70.12 229 ARG B CA 1
ATOM 4646 C C . ARG B 1 229 ? -5.105 -10.914 -11.586 1 70.12 229 ARG B C 1
ATOM 4648 O O . ARG B 1 229 ? -4.871 -12.086 -11.289 1 70.12 229 ARG B O 1
ATOM 4655 N N . ARG B 1 230 ? -4.883 -10.078 -10.836 1 61.47 230 ARG B N 1
ATOM 4656 C CA . ARG B 1 230 ? -4.852 -10.508 -9.438 1 61.47 230 ARG B CA 1
ATOM 4657 C C . ARG B 1 230 ? -6.258 -10.578 -8.852 1 61.47 230 ARG B C 1
ATOM 4659 O O . ARG B 1 230 ? -6.449 -11.055 -7.734 1 61.47 230 ARG B O 1
ATOM 4666 N N . GLY B 1 231 ? -7.297 -10.156 -9.781 1 55.06 231 GLY B N 1
ATOM 4667 C CA . GLY B 1 231 ? -8.688 -10.219 -9.367 1 55.06 231 GLY B CA 1
ATOM 4668 C C . GLY B 1 231 ? -9.641 -10.516 -10.516 1 55.06 231 GLY B C 1
ATOM 4669 O O . GLY B 1 231 ? -9.211 -10.852 -11.617 1 55.06 231 GLY B O 1
ATOM 4670 N N . ALA B 1 232 ? -10.977 -10.734 -10.234 1 47.84 232 ALA B N 1
ATOM 4671 C CA . ALA B 1 232 ? -12.047 -11.117 -11.148 1 47.84 232 ALA B CA 1
ATOM 4672 C C . ALA B 1 232 ? -12.133 -10.156 -12.336 1 47.84 232 ALA B C 1
ATOM 4674 O O . ALA B 1 232 ? -12.164 -8.938 -12.148 1 47.84 232 ALA B O 1
ATOM 4675 N N . SER B 1 233 ? -11.406 -10.438 -13.391 1 46.81 233 SER B N 1
ATOM 4676 C CA . SER B 1 233 ? -11.742 -9.711 -14.602 1 46.81 233 SER B CA 1
ATOM 4677 C C . SER B 1 233 ? -13.164 -10.016 -15.062 1 46.81 233 SER B C 1
ATOM 4679 O O . SER B 1 233 ? -13.469 -11.148 -15.453 1 46.81 233 SER B O 1
ATOM 4681 N N . LEU B 1 234 ? -14.156 -9.625 -14.422 1 43.12 234 LEU B N 1
ATOM 4682 C CA . LEU B 1 234 ? -15.438 -10.008 -15.016 1 43.12 234 LEU B CA 1
ATOM 4683 C C . LEU B 1 234 ? -15.5 -9.594 -16.484 1 43.12 234 LEU B C 1
ATOM 4685 O O . LEU B 1 234 ? -15.086 -8.484 -16.844 1 43.12 234 LEU B O 1
ATOM 4689 N N . PRO B 1 235 ? -15.414 -10.586 -17.406 1 39.75 235 PRO B N 1
ATOM 4690 C CA . PRO B 1 235 ? -15.617 -10.195 -18.812 1 39.75 235 PRO B CA 1
ATOM 4691 C C . PRO B 1 235 ? -16.703 -9.141 -18.969 1 39.75 235 PRO B C 1
ATOM 4693 O O . PRO B 1 235 ? -17.625 -9.07 -18.156 1 39.75 235 PRO B O 1
ATOM 4696 N N . MET B 1 236 ? -16.391 -8.078 -19.734 1 36.75 236 MET B N 1
ATOM 4697 C CA . MET B 1 236 ? -17.375 -7.141 -20.266 1 36.75 236 MET B CA 1
ATOM 4698 C C . MET B 1 236 ? -18.516 -7.883 -20.953 1 36.75 236 MET B C 1
ATOM 4700 O O . MET B 1 236 ? -18.641 -7.828 -22.188 1 36.75 236 MET B O 1
ATOM 4704 N N . ALA B 1 237 ? -18.594 -9.258 -20.984 1 32.34 237 ALA B N 1
ATOM 4705 C CA . ALA B 1 237 ? -19.609 -9.688 -21.922 1 32.34 237 ALA B CA 1
ATOM 4706 C C . ALA B 1 237 ? -20.922 -8.93 -21.703 1 32.34 237 ALA B C 1
ATOM 4708 O O . ALA B 1 237 ? -21.344 -8.75 -20.562 1 32.34 237 ALA B O 1
ATOM 4709 N N . GLY B 1 238 ? -21.422 -8.211 -22.688 1 31.06 238 GLY B N 1
ATOM 4710 C CA . GLY B 1 238 ? -22.766 -7.723 -22.969 1 31.06 238 GLY B CA 1
ATOM 4711 C C . GLY B 1 238 ? -23.844 -8.742 -22.656 1 31.06 238 GLY B C 1
ATOM 4712 O O . GLY B 1 238 ? -23.906 -9.805 -23.281 1 31.06 238 GLY B O 1
ATOM 4713 N N . PHE B 1 239 ? -24.188 -9.07 -21.516 1 32.34 239 PHE B N 1
ATOM 4714 C CA . PHE B 1 239 ? -25.422 -9.836 -21.453 1 32.34 239 PHE B CA 1
ATOM 4715 C C . PHE B 1 239 ? -26.406 -9.367 -22.531 1 32.34 239 PHE B C 1
ATOM 4717 O O . PHE B 1 239 ? -26.609 -8.164 -22.703 1 32.34 239 PHE B O 1
ATOM 4724 N N . PRO B 1 240 ? -26.609 -10.062 -23.594 1 30.41 240 PRO B N 1
ATOM 4725 C CA . PRO B 1 240 ? -27.781 -9.672 -24.359 1 30.41 240 PRO B CA 1
ATOM 4726 C C . PRO B 1 240 ? -28.969 -9.258 -23.484 1 30.41 240 PRO B C 1
ATOM 4728 O O . PRO B 1 240 ? -29.031 -9.648 -22.312 1 30.41 240 PRO B O 1
ATOM 4731 N N . GLY B 1 241 ? -29.719 -8.164 -23.797 1 29.38 241 GLY B N 1
ATOM 4732 C CA . GLY B 1 241 ? -30.984 -7.602 -23.344 1 29.38 241 GLY B CA 1
ATOM 4733 C C . GLY B 1 241 ? -32.031 -8.648 -23.062 1 29.38 241 GLY B C 1
ATOM 4734 O O . GLY B 1 241 ? -32.812 -9.023 -23.953 1 29.38 241 GLY B O 1
ATOM 4735 N N . GLY B 1 242 ? -31.766 -9.805 -22.484 1 26.92 242 GLY B N 1
ATOM 4736 C CA . GLY B 1 242 ? -32.969 -10.594 -22.297 1 26.92 242 GLY B CA 1
ATOM 4737 C C . GLY B 1 242 ? -34.156 -9.75 -21.891 1 26.92 242 GLY B C 1
ATOM 4738 O O . GLY B 1 242 ? -34 -8.617 -21.422 1 26.92 242 GLY B O 1
ATOM 4739 N N . SER B 1 243 ? -35.344 -10.008 -22.594 1 27.09 243 SER B N 1
ATOM 4740 C CA . SER B 1 243 ? -36.719 -9.547 -22.375 1 27.09 243 SER B CA 1
ATOM 4741 C C . SER B 1 243 ? -37.031 -9.461 -20.891 1 27.09 243 SER B C 1
ATOM 4743 O O . SER B 1 243 ? -36.625 -10.305 -20.109 1 27.09 243 SER B O 1
ATOM 4745 N N . HIS B 1 244 ? -37.25 -8.305 -20.391 1 27.8 244 HIS B N 1
ATOM 4746 C CA . HIS B 1 244 ? -38 -7.879 -19.219 1 27.8 244 HIS B CA 1
ATOM 4747 C C . HIS B 1 244 ? -39.188 -8.789 -18.953 1 27.8 244 HIS B C 1
ATOM 4749 O O . HIS B 1 244 ? -40.281 -8.555 -19.469 1 27.8 244 HIS B O 1
ATOM 4755 N N . MET B 1 245 ? -39.062 -10.109 -19.156 1 26.72 245 MET B N 1
ATOM 4756 C CA . MET B 1 245 ? -40.344 -10.656 -18.719 1 26.72 245 MET B CA 1
ATOM 4757 C C . MET B 1 245 ? -40.688 -10.172 -17.312 1 26.72 245 MET B C 1
ATOM 4759 O O . MET B 1 245 ? -39.844 -10.156 -16.422 1 26.72 245 MET B O 1
ATOM 4763 N N . PRO B 1 246 ? -41.75 -9.344 -17.219 1 29.28 246 PRO B N 1
ATOM 4764 C CA . PRO B 1 246 ? -42.312 -8.883 -15.945 1 29.28 246 PRO B CA 1
ATOM 4765 C C . PRO B 1 246 ? -42.406 -9.992 -14.898 1 29.28 246 PRO B C 1
ATOM 4767 O O . PRO B 1 246 ? -43 -11.047 -15.172 1 29.28 246 PRO B O 1
ATOM 4770 N N . TRP B 1 247 ? -41.281 -10.375 -14.32 1 25.61 247 TRP B N 1
ATOM 4771 C CA . TRP B 1 247 ? -41.469 -11.281 -13.195 1 25.61 247 TRP B CA 1
ATOM 4772 C C . TRP B 1 247 ? -42.656 -10.836 -12.352 1 25.61 247 TRP B C 1
ATOM 4774 O O . TRP B 1 247 ? -42.625 -9.766 -11.734 1 25.61 247 TRP B O 1
ATOM 4784 N N . HIS B 1 248 ? -43.906 -10.938 -12.953 1 25.09 248 HIS B N 1
ATOM 4785 C CA . HIS B 1 248 ? -45.156 -10.875 -12.18 1 25.09 248 HIS B CA 1
ATOM 4786 C C . HIS B 1 248 ? -45.062 -11.711 -10.906 1 25.09 248 HIS B C 1
ATOM 4788 O O . HIS B 1 248 ? -45.125 -12.945 -10.961 1 25.09 248 HIS B O 1
ATOM 4794 N N . GLY B 1 249 ? -44.031 -11.453 -10.141 1 23.56 249 GLY B N 1
ATOM 4795 C CA . GLY B 1 249 ? -44.125 -12.086 -8.836 1 23.56 249 GLY B CA 1
ATOM 4796 C C . GLY B 1 249 ? -45.5 -11.961 -8.195 1 23.56 249 GLY B C 1
ATOM 4797 O O . GLY B 1 249 ? -46.062 -10.875 -8.188 1 23.56 249 GLY B O 1
ATOM 4798 N N . SER B 1 250 ? -46.281 -12.977 -8.344 1 24.05 250 SER B N 1
ATOM 4799 C CA . SER B 1 250 ? -47.531 -13.18 -7.664 1 24.05 250 SER B CA 1
ATOM 4800 C C . SER B 1 250 ? -47.438 -12.781 -6.195 1 24.05 250 SER B C 1
ATOM 4802 O O . SER B 1 250 ? -46.469 -13.094 -5.523 1 24.05 250 SER B O 1
ATOM 4804 N N . LEU B 1 251 ? -48.188 -11.719 -5.883 1 23.52 251 LEU B N 1
ATOM 4805 C CA . LEU B 1 251 ? -48.531 -11.188 -4.57 1 23.52 251 LEU B CA 1
ATOM 4806 C C . LEU B 1 251 ? -48.938 -12.305 -3.619 1 23.52 251 LEU B C 1
ATOM 4808 O O . LEU B 1 251 ? -50.031 -12.859 -3.742 1 23.52 251 LEU B O 1
ATOM 4812 N N . VAL B 1 252 ? -48.031 -13.367 -3.451 1 25.23 252 VAL B N 1
ATOM 4813 C CA . VAL B 1 252 ? -48.5 -14.328 -2.451 1 25.23 252 VAL B CA 1
ATOM 4814 C C . VAL B 1 252 ? -48.906 -13.594 -1.18 1 25.23 252 VAL B C 1
ATOM 4816 O O . VAL B 1 252 ? -48.25 -12.656 -0.743 1 25.23 252 VAL B O 1
ATOM 4819 N N . SER B 1 253 ? -50.156 -13.617 -0.951 1 25.8 253 SER B N 1
ATOM 4820 C CA . SER B 1 253 ? -50.875 -13.164 0.237 1 25.8 253 SER B CA 1
ATOM 4821 C C . SER B 1 253 ? -50.25 -13.727 1.509 1 25.8 253 SER B C 1
ATOM 4823 O O . SER B 1 253 ? -50.094 -14.945 1.651 1 25.8 253 SER B O 1
ATOM 4825 N N . VAL B 1 254 ? -49.219 -13.055 1.971 1 24.61 254 VAL B N 1
ATOM 4826 C CA . VAL B 1 254 ? -48.656 -13.398 3.273 1 24.61 254 VAL B CA 1
ATOM 4827 C C . VAL B 1 254 ? -49.781 -13.586 4.289 1 24.61 254 VAL B C 1
ATOM 4829 O O . VAL B 1 254 ? -50.656 -12.719 4.438 1 24.61 254 VAL B O 1
ATOM 4832 N N . PRO B 1 255 ? -50.188 -14.883 4.457 1 25.36 255 PRO B N 1
ATOM 4833 C CA . PRO B 1 255 ? -51.188 -15.016 5.516 1 25.36 255 PRO B CA 1
ATOM 4834 C C . PRO B 1 255 ? -50.812 -14.266 6.785 1 25.36 255 PRO B C 1
ATOM 4836 O O . PRO B 1 255 ? -49.625 -14.047 7.051 1 25.36 255 PRO B O 1
ATOM 4839 N N . LYS B 1 256 ? -51.812 -13.57 7.324 1 29.09 256 LYS B N 1
ATOM 4840 C CA . LYS B 1 256 ? -51.781 -12.812 8.57 1 29.09 256 LYS B CA 1
ATOM 4841 C C . LYS B 1 256 ? -51.406 -13.711 9.75 1 29.09 256 LYS B C 1
ATOM 4843 O O . LYS B 1 256 ? -52.219 -14.531 10.188 1 29.09 256 LYS B O 1
ATOM 4848 N N . VAL B 1 257 ? -50.281 -14.516 9.766 1 26.88 257 VAL B N 1
ATOM 4849 C CA . VAL B 1 257 ? -50.062 -15.242 11.008 1 26.88 257 VAL B CA 1
ATOM 4850 C C . VAL B 1 257 ? -50.219 -14.305 12.195 1 26.88 257 VAL B C 1
ATOM 4852 O O . VAL B 1 257 ? -49.531 -13.266 12.258 1 26.88 257 VAL B O 1
ATOM 4855 N N . THR B 1 258 ? -51.344 -14.289 12.844 1 28.83 258 THR B N 1
ATOM 4856 C CA . THR B 1 258 ? -51.75 -13.648 14.086 1 28.83 258 THR B CA 1
ATOM 4857 C C . THR B 1 258 ? -50.812 -14.039 15.227 1 28.83 258 THR B C 1
ATOM 4859 O O . THR B 1 258 ? -51.094 -13.797 16.391 1 28.83 258 THR B O 1
ATOM 4862 N N . GLY B 1 259 ? -49.812 -14.992 14.961 1 29.78 259 GLY B N 1
ATOM 4863 C CA . GLY B 1 259 ? -49.344 -15.461 16.266 1 29.78 259 GLY B CA 1
ATOM 4864 C C . GLY B 1 259 ? -48.844 -14.336 17.156 1 29.78 259 GLY B C 1
ATOM 4865 O O . GLY B 1 259 ? -48.625 -13.219 16.703 1 29.78 259 GLY B O 1
ATOM 4866 N N . PRO B 1 260 ? -48.938 -14.539 18.516 1 31.34 260 PRO B N 1
ATOM 4867 C CA . PRO B 1 260 ? -48.562 -13.5 19.484 1 31.34 260 PRO B CA 1
ATOM 4868 C C . PRO B 1 260 ? -47.219 -12.828 19.141 1 31.34 260 PRO B C 1
ATOM 4870 O O . PRO B 1 260 ? -46.375 -13.43 18.469 1 31.34 260 PRO B O 1
ATOM 4873 N N . ARG B 1 261 ? -47.25 -11.508 19.109 1 31.75 261 ARG B N 1
ATOM 4874 C CA . ARG B 1 261 ? -46.156 -10.57 18.906 1 31.75 261 ARG B CA 1
ATOM 4875 C C . ARG B 1 261 ? -44.938 -10.961 19.734 1 31.75 261 ARG B C 1
ATOM 4877 O O . ARG B 1 261 ? -44.938 -10.812 20.969 1 31.75 261 ARG B O 1
ATOM 4884 N N . SER B 1 262 ? -44.406 -12.234 19.625 1 30.27 262 SER B N 1
ATOM 4885 C CA . SER B 1 262 ? -43.156 -12.375 20.344 1 30.27 262 SER B CA 1
ATOM 4886 C C . SER B 1 262 ? -42.281 -11.109 20.219 1 30.27 262 SER B C 1
ATOM 4888 O O . SER B 1 262 ? -42.219 -10.508 19.141 1 30.27 262 SER B O 1
ATOM 4890 N N . THR B 1 263 ? -42.25 -10.297 21.25 1 30.78 263 THR B N 1
ATOM 4891 C CA . THR B 1 263 ? -41.281 -9.195 21.344 1 30.78 263 THR B CA 1
ATOM 4892 C C . THR B 1 263 ? -39.969 -9.57 20.688 1 30.78 263 THR B C 1
ATOM 4894 O O . THR B 1 263 ? -39.219 -10.383 21.219 1 30.78 263 THR B O 1
ATOM 4897 N N . ARG B 1 264 ? -40 -9.922 19.453 1 34.06 264 ARG B N 1
ATOM 4898 C CA . ARG B 1 264 ? -38.75 -10.07 18.672 1 34.06 264 ARG B CA 1
ATOM 4899 C C . ARG B 1 264 ? -37.656 -9.148 19.203 1 34.06 264 ARG B C 1
ATOM 4901 O O . ARG B 1 264 ? -37.875 -7.953 19.391 1 34.06 264 ARG B O 1
ATOM 4908 N N . SER B 1 265 ? -36.844 -9.742 20.125 1 35.25 265 SER B N 1
ATOM 4909 C CA . SER B 1 265 ? -35.625 -9.125 20.656 1 35.25 265 SER B CA 1
ATOM 4910 C C . SER B 1 265 ? -35.031 -8.125 19.672 1 35.25 265 SER B C 1
ATOM 4912 O O . SER B 1 265 ? -35 -8.398 18.469 1 35.25 265 SER B O 1
ATOM 4914 N N . LEU B 1 266 ? -35.406 -6.949 19.734 1 38 266 LEU B N 1
ATOM 4915 C CA . LEU B 1 266 ? -34.531 -5.953 19.109 1 38 266 LEU B CA 1
ATOM 4916 C C . LEU B 1 266 ? -33.125 -6.496 18.938 1 38 266 LEU B C 1
ATOM 4918 O O . LEU B 1 266 ? -32.375 -6.652 19.922 1 38 266 LEU B O 1
ATOM 4922 N N . ASP B 1 267 ? -32.906 -7.648 18.422 1 40.84 267 ASP B N 1
ATOM 4923 C CA . ASP B 1 267 ? -31.562 -8.125 18.141 1 40.84 267 ASP B CA 1
ATOM 4924 C C . ASP B 1 267 ? -30.578 -6.965 18.125 1 40.84 267 ASP B C 1
ATOM 4926 O O . ASP B 1 267 ? -30.672 -6.074 17.266 1 40.84 267 ASP B O 1
ATOM 4930 N N . ARG B 1 268 ? -30.188 -6.34 19.141 1 49.94 268 ARG B N 1
ATOM 4931 C CA . ARG B 1 268 ? -29.078 -5.418 19.344 1 49.94 268 ARG B CA 1
ATOM 4932 C C . ARG B 1 268 ? -28.016 -5.594 18.266 1 49.94 268 ARG B C 1
ATOM 4934 O O . ARG B 1 268 ? -27.422 -6.664 18.141 1 49.94 268 ARG B O 1
ATOM 4941 N N . LEU B 1 269 ? -28.109 -5.039 17.094 1 67.88 269 LEU B N 1
ATOM 4942 C CA . LEU B 1 269 ? -27.141 -5.066 16 1 67.88 269 LEU B CA 1
ATOM 4943 C C . LEU B 1 269 ? -25.719 -5.125 16.531 1 67.88 269 LEU B C 1
ATOM 4945 O O . LEU B 1 269 ? -25.281 -4.238 17.281 1 67.88 269 LEU B O 1
ATOM 4949 N N . GLN B 1 270 ? -25.094 -6.297 16.625 1 85.75 270 GLN B N 1
ATOM 4950 C CA . GLN B 1 270 ? -23.703 -6.484 17.016 1 85.75 270 GLN B CA 1
ATOM 4951 C C . GLN B 1 270 ? -22.781 -5.555 16.234 1 85.75 270 GLN B C 1
ATOM 4953 O O . GLN B 1 270 ? -23.062 -5.219 15.078 1 85.75 270 GLN B O 1
ATOM 4958 N N . PRO B 1 271 ? -21.828 -5.008 17 1 91.94 271 PRO B N 1
ATOM 4959 C CA . PRO B 1 271 ? -20.844 -4.176 16.297 1 91.94 271 PRO B CA 1
ATOM 4960 C C . PRO B 1 271 ? -20.156 -4.914 15.148 1 91.94 271 PRO B C 1
ATOM 4962 O O . PRO B 1 271 ? -20.156 -6.148 15.117 1 91.94 271 PRO B O 1
ATOM 4965 N N . CYS B 1 272 ? -19.703 -4.223 14.242 1 95.19 272 CYS B N 1
ATOM 4966 C CA . CYS B 1 272 ? -18.984 -4.734 13.07 1 95.19 272 CYS B CA 1
ATOM 4967 C C . CYS B 1 272 ? -17.938 -5.762 13.469 1 95.19 272 CYS B C 1
ATOM 4969 O O . CYS B 1 272 ? -17.031 -5.457 14.242 1 95.19 272 CYS B O 1
ATOM 4971 N N . GLN B 1 273 ? -18.094 -6.984 12.953 1 95.19 273 GLN B N 1
ATOM 4972 C CA . GLN B 1 273 ? -17.156 -8.047 13.273 1 95.19 273 GLN B CA 1
ATOM 4973 C C . GLN B 1 273 ? -17.016 -9.039 12.125 1 95.19 273 GLN B C 1
ATOM 4975 O O . GLN B 1 273 ? -17.859 -9.055 11.219 1 95.19 273 GLN B O 1
ATOM 4980 N N . ARG B 1 274 ? -16.016 -9.828 12.211 1 96.25 274 ARG B N 1
ATOM 4981 C CA . ARG B 1 274 ? -15.719 -10.844 11.203 1 96.25 274 ARG B CA 1
ATOM 4982 C C . ARG B 1 274 ? -16.406 -12.164 11.547 1 96.25 274 ARG B C 1
ATOM 4984 O O . ARG B 1 274 ? -16.422 -12.578 12.711 1 96.25 274 ARG B O 1
ATOM 4991 N N . HIS B 1 275 ? -17.016 -12.875 10.617 1 96.19 275 HIS B N 1
ATOM 4992 C CA . HIS B 1 275 ? -17.672 -14.172 10.766 1 96.19 275 HIS B CA 1
ATOM 4993 C C . HIS B 1 275 ? -17.141 -15.18 9.75 1 96.19 275 HIS B C 1
ATOM 4995 O O . HIS B 1 275 ? -16.672 -14.797 8.672 1 96.19 275 HIS B O 1
ATOM 5001 N N . PRO B 1 276 ? -17.172 -16.438 10.062 1 95.62 276 PRO B N 1
ATOM 5002 C CA . PRO B 1 276 ? -16.672 -17.453 9.148 1 95.62 276 PRO B CA 1
ATOM 5003 C C . PRO B 1 276 ? -17.531 -17.609 7.898 1 95.62 276 PRO B C 1
ATOM 5005 O O . PRO B 1 276 ? -18.75 -17.391 7.953 1 95.62 276 PRO B O 1
ATOM 5008 N N . LEU B 1 277 ? -16.938 -17.859 6.801 1 94.69 277 LEU B N 1
ATOM 5009 C CA . LEU B 1 277 ? -17.516 -18.188 5.504 1 94.69 277 LEU B CA 1
ATOM 5010 C C . LEU B 1 277 ? -16.641 -19.203 4.766 1 94.69 277 LEU B C 1
ATOM 5012 O O . LEU B 1 277 ? -15.742 -18.812 4.012 1 94.69 277 LEU B O 1
ATOM 5016 N N . SER B 1 278 ? -16.938 -20.453 4.898 1 92.5 278 SER B N 1
ATOM 5017 C CA . SER B 1 278 ? -16.047 -21.5 4.398 1 92.5 278 SER B CA 1
ATOM 5018 C C . SER B 1 278 ? -16.438 -21.906 2.982 1 92.5 278 SER B C 1
ATOM 5020 O O . SER B 1 278 ? -17.609 -22.125 2.689 1 92.5 278 SER B O 1
ATOM 5022 N N . VAL B 1 279 ? -15.492 -21.953 2.17 1 90.19 279 VAL B N 1
ATOM 5023 C CA . VAL B 1 279 ? -15.625 -22.5 0.823 1 90.19 279 VAL B CA 1
ATOM 5024 C C . VAL B 1 279 ? -14.898 -23.828 0.734 1 90.19 279 VAL B C 1
ATOM 5026 O O . VAL B 1 279 ? -13.664 -23.891 0.781 1 90.19 279 VAL B O 1
ATOM 5029 N N . ASP B 1 280 ? -15.656 -24.859 0.606 1 91.31 280 ASP B N 1
ATOM 5030 C CA . ASP B 1 280 ? -15.109 -26.203 0.524 1 91.31 280 ASP B CA 1
ATOM 5031 C C . ASP B 1 280 ? -15.078 -26.703 -0.921 1 91.31 280 ASP B C 1
ATOM 5033 O O . ASP B 1 280 ? -16.125 -26.922 -1.527 1 91.31 280 ASP B O 1
ATOM 5037 N N . PHE B 1 281 ? -13.922 -27 -1.412 1 92.31 281 PHE B N 1
ATOM 5038 C CA . PHE B 1 281 ? -13.773 -27.359 -2.818 1 92.31 281 PHE B CA 1
ATOM 5039 C C . PHE B 1 281 ? -14.289 -28.766 -3.08 1 92.31 281 PHE B C 1
ATOM 5041 O O . PHE B 1 281 ? -14.703 -29.078 -4.199 1 92.31 281 PHE B O 1
ATOM 5048 N N . GLU B 1 282 ? -14.203 -29.578 -2.119 1 90.62 282 GLU B N 1
ATOM 5049 C CA . GLU B 1 282 ? -14.766 -30.922 -2.264 1 90.62 282 GLU B CA 1
ATOM 5050 C C . GLU B 1 282 ? -16.281 -30.859 -2.412 1 90.62 282 GLU B C 1
ATOM 5052 O O . GLU B 1 282 ? -16.844 -31.5 -3.303 1 90.62 282 GLU B O 1
ATOM 5057 N N . GLU B 1 283 ? -16.859 -30.062 -1.585 1 86.62 283 GLU B N 1
ATOM 5058 C CA . GLU B 1 283 ? -18.312 -29.953 -1.577 1 86.62 283 GLU B CA 1
ATOM 5059 C C . GLU B 1 283 ? -18.828 -29.391 -2.9 1 86.62 283 GLU B C 1
ATOM 5061 O O . GLU B 1 283 ? -19.906 -29.766 -3.357 1 86.62 283 GLU B O 1
ATOM 5066 N N . ILE B 1 284 ? -18.047 -28.578 -3.5 1 87.38 284 ILE B N 1
ATOM 5067 C CA . ILE B 1 284 ? -18.531 -27.969 -4.734 1 87.38 284 ILE B CA 1
ATOM 5068 C C . ILE B 1 284 ? -18.031 -28.766 -5.934 1 87.38 284 ILE B C 1
ATOM 5070 O O . ILE B 1 284 ? -18.234 -28.359 -7.082 1 87.38 284 ILE B O 1
ATOM 5074 N N . GLY B 1 285 ? -17.266 -29.797 -5.746 1 88.19 285 GLY B N 1
ATOM 5075 C CA . GLY B 1 285 ? -16.875 -30.734 -6.801 1 88.19 285 GLY B CA 1
ATOM 5076 C C . GLY B 1 285 ? -15.586 -30.344 -7.492 1 88.19 285 GLY B C 1
ATOM 5077 O O . GLY B 1 285 ? -15.359 -30.719 -8.641 1 88.19 285 GLY B O 1
ATOM 5078 N N . TRP B 1 286 ? -14.797 -29.578 -6.863 1 91.31 286 TRP B N 1
ATOM 5079 C CA . TRP B 1 286 ? -13.57 -29.094 -7.504 1 91.31 286 TRP B CA 1
ATOM 5080 C C . TRP B 1 286 ? -12.359 -29.891 -7.023 1 91.31 286 TRP B C 1
ATOM 5082 O O . TRP B 1 286 ? -11.227 -29.609 -7.418 1 91.31 286 TRP B O 1
ATOM 5092 N N . SER B 1 287 ? -12.539 -30.875 -6.219 1 90.75 287 SER B N 1
ATOM 5093 C CA . SER B 1 287 ? -11.438 -31.641 -5.645 1 90.75 287 SER B CA 1
ATOM 5094 C C . SER B 1 287 ? -10.727 -32.469 -6.707 1 90.75 287 SER B C 1
ATOM 5096 O O . SER B 1 287 ? -9.617 -32.938 -6.484 1 90.75 287 SER B O 1
ATOM 5098 N N . GLY B 1 288 ? -11.352 -32.656 -7.84 1 90.44 288 GLY B N 1
ATOM 5099 C CA . GLY B 1 288 ? -10.742 -33.438 -8.906 1 90.44 288 GLY B CA 1
ATOM 5100 C C . GLY B 1 288 ? -9.555 -32.75 -9.547 1 90.44 288 GLY B C 1
ATOM 5101 O O . GLY B 1 288 ? -8.641 -33.406 -10.047 1 90.44 288 GLY B O 1
ATOM 5102 N N . TRP B 1 289 ? -9.672 -31.469 -9.586 1 92.94 289 TRP B N 1
ATOM 5103 C CA . TRP B 1 289 ? -8.586 -30.781 -10.273 1 92.94 289 TRP B CA 1
ATOM 5104 C C . TRP B 1 289 ? -7.805 -29.891 -9.312 1 92.94 289 TRP B C 1
ATOM 5106 O O . TRP B 1 289 ? -6.676 -29.5 -9.609 1 92.94 289 TRP B O 1
ATOM 5116 N N . ILE B 1 290 ? -8.336 -29.547 -8.195 1 95.19 290 ILE B N 1
ATOM 5117 C CA . ILE B 1 290 ? -7.586 -28.797 -7.195 1 95.19 290 ILE B CA 1
ATOM 5118 C C . ILE B 1 290 ? -6.742 -29.75 -6.355 1 95.19 290 ILE B C 1
ATOM 5120 O O . ILE B 1 290 ? -7.254 -30.734 -5.828 1 95.19 290 ILE B O 1
ATOM 5124 N N . ILE B 1 291 ? -5.488 -29.469 -6.312 1 95.62 291 ILE B N 1
ATOM 5125 C CA . ILE B 1 291 ? -4.57 -30.281 -5.52 1 95.62 291 ILE B CA 1
ATOM 5126 C C . ILE B 1 291 ? -4.562 -29.797 -4.074 1 95.62 291 ILE B C 1
ATOM 5128 O O . ILE B 1 291 ? -4.738 -30.578 -3.143 1 95.62 291 ILE B O 1
ATOM 5132 N N . SER B 1 292 ? -4.27 -28.484 -3.936 1 95.88 292 SER B N 1
ATOM 5133 C CA . SER B 1 292 ? -4.25 -27.828 -2.635 1 95.88 292 SER B CA 1
ATOM 5134 C C . SER B 1 292 ? -4.613 -26.344 -2.758 1 95.88 292 SER B C 1
ATOM 5136 O O . SER B 1 292 ? -4.301 -25.703 -3.764 1 95.88 292 SER B O 1
ATOM 5138 N N . PRO B 1 293 ? -5.32 -25.844 -1.718 1 96.81 293 PRO B N 1
ATOM 5139 C CA . PRO B 1 293 ? -5.859 -26.484 -0.518 1 96.81 293 PRO B CA 1
ATOM 5140 C C . PRO B 1 293 ? -7.199 -27.188 -0.771 1 96.81 293 PRO B C 1
ATOM 5142 O O . PRO B 1 293 ? -7.68 -27.203 -1.907 1 96.81 293 PRO B O 1
ATOM 5145 N N . ARG B 1 294 ? -7.773 -27.859 0.277 1 95.25 294 ARG B N 1
ATOM 5146 C CA . ARG B 1 294 ? -9.078 -28.5 0.161 1 95.25 294 ARG B CA 1
ATOM 5147 C C . ARG B 1 294 ? -10.203 -27.469 0.225 1 95.25 294 ARG B C 1
ATOM 5149 O O . ARG B 1 294 ? -11.328 -27.75 -0.198 1 95.25 294 ARG B O 1
ATOM 5156 N N . GLY B 1 295 ? -9.938 -26.438 0.73 1 94.5 295 GLY B N 1
ATOM 5157 C CA . GLY B 1 295 ? -10.852 -25.328 0.921 1 94.5 295 GLY B CA 1
ATOM 5158 C C . GLY B 1 295 ? -10.234 -24.172 1.676 1 94.5 295 GLY B C 1
ATOM 5159 O O . GLY B 1 295 ? -9.062 -24.219 2.061 1 94.5 295 GLY B O 1
ATOM 5160 N N . TYR B 1 296 ? -11 -23.094 1.718 1 94.44 296 TYR B N 1
ATOM 5161 C CA . TYR B 1 296 ? -10.508 -21.969 2.5 1 94.44 296 TYR B CA 1
ATOM 5162 C C . TYR B 1 296 ? -11.656 -21.219 3.168 1 94.44 296 TYR B C 1
ATOM 5164 O O . TYR B 1 296 ? -12.82 -21.391 2.803 1 94.44 296 TYR B O 1
ATOM 5172 N N . ASN B 1 297 ? -11.281 -20.547 4.199 1 96.12 297 ASN B N 1
ATOM 5173 C CA . ASN B 1 297 ? -12.242 -19.672 4.875 1 96.12 297 ASN B CA 1
ATOM 5174 C C . ASN B 1 297 ? -12.133 -18.234 4.398 1 96.12 297 ASN B C 1
ATOM 5176 O O . ASN B 1 297 ? -11.156 -17.547 4.707 1 96.12 297 ASN B O 1
ATOM 5180 N N . ALA B 1 298 ? -13.156 -17.797 3.668 1 95.94 298 ALA B N 1
ATOM 5181 C CA . ALA B 1 298 ? -13.156 -16.438 3.131 1 95.94 298 ALA B CA 1
ATOM 5182 C C . ALA B 1 298 ? -13.508 -15.414 4.215 1 95.94 298 ALA B C 1
ATOM 5184 O O . ALA B 1 298 ? -13.117 -14.25 4.133 1 95.94 298 ALA B O 1
ATOM 5185 N N . TYR B 1 299 ? -14.242 -15.82 5.211 1 97 299 TYR B N 1
ATOM 5186 C CA . TYR B 1 299 ? -14.828 -14.953 6.234 1 97 299 TYR B CA 1
ATOM 5187 C C . TYR B 1 299 ? -15.703 -13.883 5.602 1 97 299 TYR B C 1
ATOM 5189 O O . TYR B 1 299 ? -15.727 -13.727 4.379 1 97 299 TYR B O 1
ATOM 5197 N N . HIS B 1 300 ? -16.547 -13.305 6.277 1 96.62 300 HIS B N 1
ATOM 5198 C CA . HIS B 1 300 ? -17.328 -12.148 5.844 1 96.62 300 HIS B CA 1
ATOM 5199 C C . HIS B 1 300 ? -17.578 -11.195 7.008 1 96.62 300 HIS B C 1
ATOM 5201 O O . HIS B 1 300 ? -17.438 -11.578 8.172 1 96.62 300 HIS B O 1
ATOM 5207 N N . CYS B 1 301 ? -17.781 -9.945 6.711 1 96.44 301 CYS B N 1
ATOM 5208 C CA . CYS B 1 301 ? -17.969 -8.898 7.711 1 96.44 301 CYS B CA 1
ATOM 5209 C C . CYS B 1 301 ? -19.438 -8.547 7.871 1 96.44 301 CYS B C 1
ATOM 5211 O O . CYS B 1 301 ? -20.156 -8.391 6.883 1 96.44 301 CYS B O 1
ATOM 5213 N N . LYS B 1 302 ? -19.844 -8.523 9.133 1 94.19 302 LYS B N 1
ATOM 5214 C CA . LYS B 1 302 ? -21.234 -8.219 9.445 1 94.19 302 LYS B CA 1
ATOM 5215 C C . LYS B 1 302 ? -21.344 -7.449 10.758 1 94.19 302 LYS B C 1
ATOM 5217 O O . LYS B 1 302 ? -20.562 -7.672 11.68 1 94.19 302 LYS B O 1
ATOM 5222 N N . GLY B 1 303 ? -22.344 -6.559 10.836 1 93.69 303 GLY B N 1
ATOM 5223 C CA . GLY B 1 303 ? -22.594 -5.77 12.031 1 93.69 303 GLY B CA 1
ATOM 5224 C C . GLY B 1 303 ? -22.844 -4.301 11.734 1 93.69 303 GLY B C 1
ATOM 5225 O O . GLY B 1 303 ? -22.781 -3.877 10.578 1 93.69 303 GLY B O 1
ATOM 5226 N N . SER B 1 304 ? -23.125 -3.529 12.773 1 93.44 304 SER B N 1
ATOM 5227 C CA . SER B 1 304 ? -23.422 -2.107 12.625 1 93.44 304 SER B CA 1
ATOM 5228 C C . SER B 1 304 ? -22.203 -1.251 12.977 1 93.44 304 SER B C 1
ATOM 5230 O O . SER B 1 304 ? -21.25 -1.733 13.594 1 93.44 304 SER B O 1
ATOM 5232 N N . CYS B 1 305 ? -22.203 -0.063 12.477 1 93.94 305 CYS B N 1
ATOM 5233 C CA . CYS B 1 305 ? -21.188 0.941 12.75 1 93.94 305 CYS B CA 1
ATOM 5234 C C . CYS B 1 305 ? -21.781 2.156 13.445 1 93.94 305 CYS B C 1
ATOM 5236 O O . CYS B 1 305 ? -21.922 3.219 12.844 1 93.94 305 CYS B O 1
ATOM 5238 N N . PRO B 1 306 ? -22.047 1.994 14.703 1 89.56 306 PRO B N 1
ATOM 5239 C CA . PRO B 1 306 ? -22.734 3.062 15.422 1 89.56 306 PRO B CA 1
ATOM 5240 C C . PRO B 1 306 ? -21.828 4.23 15.781 1 89.56 306 PRO B C 1
ATOM 5242 O O . PRO B 1 306 ? -20.625 4.031 16 1 89.56 306 PRO B O 1
ATOM 5245 N N . PHE B 1 307 ? -22.422 5.422 15.914 1 87.75 307 PHE B N 1
ATOM 5246 C CA . PHE B 1 307 ? -21.703 6.621 16.344 1 87.75 307 PHE B CA 1
ATOM 5247 C C . PHE B 1 307 ? -21.547 6.652 17.859 1 87.75 307 PHE B C 1
ATOM 5249 O O . PHE B 1 307 ? -22.5 6.355 18.594 1 87.75 307 PHE B O 1
ATOM 5256 N N . PRO B 1 308 ? -20.422 7.082 18.375 1 86.81 308 PRO B N 1
ATOM 5257 C CA . PRO B 1 308 ? -19.172 7.375 17.688 1 86.81 308 PRO B CA 1
ATOM 5258 C C . PRO B 1 308 ? -18.375 6.117 17.344 1 86.81 308 PRO B C 1
ATOM 5260 O O . PRO B 1 308 ? -18.438 5.125 18.062 1 86.81 308 PRO B O 1
ATOM 5263 N N . LEU B 1 309 ? -17.688 6.207 16.281 1 88.81 309 LEU B N 1
ATOM 5264 C CA . LEU B 1 309 ? -16.891 5.059 15.852 1 88.81 309 LEU B CA 1
ATOM 5265 C C . LEU B 1 309 ? -15.711 4.844 16.797 1 88.81 309 LEU B C 1
ATOM 5267 O O . LEU B 1 309 ? -14.914 5.754 17.016 1 88.81 309 LEU B O 1
ATOM 5271 N N . GLY B 1 310 ? -15.656 3.625 17.375 1 83.75 310 GLY B N 1
ATOM 5272 C CA . GLY B 1 310 ? -14.531 3.285 18.234 1 83.75 310 GLY B CA 1
ATOM 5273 C C . GLY B 1 310 ? -13.336 2.75 17.469 1 83.75 310 GLY B C 1
ATOM 5274 O O . GLY B 1 310 ? -13.453 2.41 16.281 1 83.75 310 GLY B O 1
ATOM 5275 N N . GLU B 1 311 ? -12.188 2.613 18.172 1 82.69 311 GLU B N 1
ATOM 5276 C CA . GLU B 1 311 ? -10.953 2.105 17.578 1 82.69 311 GLU B CA 1
ATOM 5277 C C . GLU B 1 311 ? -11.117 0.661 17.109 1 82.69 311 GLU B C 1
ATOM 5279 O O . GLU B 1 311 ? -10.516 0.253 16.125 1 82.69 311 GLU B O 1
ATOM 5284 N N . ASN B 1 312 ? -11.922 -0.032 17.797 1 85.38 312 ASN B N 1
ATOM 5285 C CA . ASN B 1 312 ? -12.125 -1.441 17.469 1 85.38 312 ASN B CA 1
ATOM 5286 C C . ASN B 1 312 ? -12.812 -1.616 16.125 1 85.38 312 ASN B C 1
ATOM 5288 O O . ASN B 1 312 ? -12.797 -2.707 15.555 1 85.38 312 ASN B O 1
ATOM 5292 N N . MET B 1 313 ? -13.414 -0.495 15.703 1 90.62 313 MET B N 1
ATOM 5293 C CA . MET B 1 313 ? -14.109 -0.553 14.422 1 90.62 313 MET B CA 1
ATOM 5294 C C . MET B 1 313 ? -13.188 -0.136 13.281 1 90.62 313 MET B C 1
ATOM 5296 O O . MET B 1 313 ? -13.609 -0.065 12.125 1 90.62 313 MET B O 1
ATOM 5300 N N . ARG B 1 314 ? -11.961 0.195 13.562 1 89.81 314 ARG B N 1
ATOM 5301 C CA . ARG B 1 314 ? -10.906 0.504 12.602 1 89.81 314 ARG B CA 1
ATOM 5302 C C . ARG B 1 314 ? -11.414 1.457 11.523 1 89.81 314 ARG B C 1
ATOM 5304 O O . ARG B 1 314 ? -11.25 1.196 10.328 1 89.81 314 ARG B O 1
ATOM 5311 N N . PRO B 1 315 ? -11.93 2.574 11.938 1 91.75 315 PRO B N 1
ATOM 5312 C CA . PRO B 1 315 ? -12.484 3.498 10.945 1 91.75 315 PRO B CA 1
ATOM 5313 C C . PRO B 1 315 ? -11.406 4.297 10.211 1 91.75 315 PRO B C 1
ATOM 5315 O O . PRO B 1 315 ? -10.344 4.574 10.781 1 91.75 315 PRO B O 1
ATOM 5318 N N . THR B 1 316 ? -11.633 4.527 8.922 1 91.5 316 THR B N 1
ATOM 5319 C CA . THR B 1 316 ? -10.836 5.539 8.234 1 91.5 316 THR B CA 1
ATOM 5320 C C . THR B 1 316 ? -11.242 6.941 8.68 1 91.5 316 THR B C 1
ATOM 5322 O O . THR B 1 316 ? -12.289 7.121 9.297 1 91.5 316 THR B O 1
ATOM 5325 N N . ASN B 1 317 ? -10.391 7.926 8.445 1 91.69 317 ASN B N 1
ATOM 5326 C CA . ASN B 1 317 ? -10.789 9.305 8.703 1 91.69 317 ASN B CA 1
ATOM 5327 C C . ASN B 1 317 ? -12.07 9.672 7.957 1 91.69 317 ASN B C 1
ATOM 5329 O O . ASN B 1 317 ? -12.938 10.352 8.508 1 91.69 317 ASN B O 1
ATOM 5333 N N . HIS B 1 318 ? -12.164 9.156 6.742 1 95.31 318 HIS B N 1
ATOM 5334 C CA . HIS B 1 318 ? -13.352 9.414 5.938 1 95.31 318 HIS B CA 1
ATOM 5335 C C . HIS B 1 318 ? -14.594 8.836 6.594 1 95.31 318 HIS B C 1
ATOM 5337 O O . HIS B 1 318 ? -15.633 9.508 6.676 1 95.31 318 HIS B O 1
ATOM 5343 N N . ALA B 1 319 ? -14.453 7.629 7.066 1 95.31 319 ALA B N 1
ATOM 5344 C CA . ALA B 1 319 ? -15.586 6.977 7.723 1 95.31 319 ALA B CA 1
ATOM 5345 C C . ALA B 1 319 ? -16 7.738 8.984 1 95.31 319 ALA B C 1
ATOM 5347 O O . ALA B 1 319 ? -17.188 7.824 9.297 1 95.31 319 ALA B O 1
ATOM 5348 N N . THR B 1 320 ? -15.062 8.195 9.742 1 92.62 320 THR B N 1
ATOM 5349 C CA . THR B 1 320 ? -15.344 8.969 10.945 1 92.62 320 THR B CA 1
ATOM 5350 C C . THR B 1 320 ? -16.109 10.25 10.594 1 92.62 320 THR B C 1
ATOM 5352 O O . THR B 1 320 ? -17.109 10.57 11.234 1 92.62 320 THR B O 1
ATOM 5355 N N . VAL B 1 321 ? -15.633 10.945 9.57 1 92.56 321 VAL B N 1
ATOM 5356 C CA . VAL B 1 321 ? -16.297 12.156 9.125 1 92.56 321 VAL B CA 1
ATOM 5357 C C . VAL B 1 321 ? -17.719 11.828 8.68 1 92.56 321 VAL B C 1
ATOM 5359 O O . VAL B 1 321 ? -18.672 12.516 9.062 1 92.56 321 VAL B O 1
ATOM 5362 N N . GLN B 1 322 ? -17.828 10.797 7.895 1 94 322 GLN B N 1
ATOM 5363 C CA . GLN B 1 322 ? -19.141 10.359 7.434 1 94 322 GLN B CA 1
ATOM 5364 C C . GLN B 1 322 ? -20.047 10.023 8.609 1 94 322 GLN B C 1
ATOM 5366 O O . GLN B 1 322 ? -21.234 10.367 8.602 1 94 322 GLN B O 1
ATOM 5371 N N . SER B 1 323 ? -19.531 9.305 9.602 1 92.88 323 SER B N 1
ATOM 5372 C CA . SER B 1 323 ? -20.281 8.93 10.797 1 92.88 323 SER B CA 1
ATOM 5373 C C . SER B 1 323 ? -20.781 10.164 11.539 1 92.88 323 SER B C 1
ATOM 5375 O O . SER B 1 323 ? -21.938 10.195 11.992 1 92.88 323 SER B O 1
ATOM 5377 N N . ILE B 1 324 ? -19.969 11.148 11.703 1 89.81 324 ILE B N 1
ATOM 5378 C CA . ILE B 1 324 ? -20.312 12.391 12.383 1 89.81 324 ILE B CA 1
ATOM 5379 C C . ILE B 1 324 ? -21.453 13.086 11.641 1 89.81 324 ILE B C 1
ATOM 5381 O O . ILE B 1 324 ? -22.453 13.477 12.25 1 89.81 324 ILE B O 1
ATOM 5385 N N . ILE B 1 325 ? -21.312 13.156 10.359 1 89.81 325 ILE B N 1
ATOM 5386 C CA . ILE B 1 325 ? -22.297 13.844 9.523 1 89.81 325 ILE B CA 1
ATOM 5387 C C . ILE B 1 325 ? -23.625 13.094 9.57 1 89.81 325 ILE B C 1
ATOM 5389 O O . ILE B 1 325 ? -24.688 13.711 9.664 1 89.81 325 ILE B O 1
ATOM 5393 N N . ASN B 1 326 ? -23.516 11.789 9.484 1 89.56 326 ASN B N 1
ATOM 5394 C CA . ASN B 1 326 ? -24.719 10.969 9.547 1 89.56 326 ASN B CA 1
ATOM 5395 C C . ASN B 1 326 ? -25.406 11.086 10.898 1 89.56 326 ASN B C 1
ATOM 5397 O O . ASN B 1 326 ? -26.609 11.32 10.969 1 89.56 326 ASN B O 1
ATOM 5401 N N . ALA B 1 327 ? -24.719 10.852 11.969 1 85.06 327 ALA B N 1
ATOM 5402 C CA . ALA B 1 327 ? -25.266 10.812 13.328 1 85.06 327 ALA B CA 1
ATOM 5403 C C . ALA B 1 327 ? -25.891 12.148 13.703 1 85.06 327 ALA B C 1
ATOM 5405 O O . ALA B 1 327 ? -26.922 12.188 14.383 1 85.06 327 ALA B O 1
ATOM 5406 N N . LEU B 1 328 ? -25.297 13.18 13.164 1 81.94 328 LEU B N 1
ATOM 5407 C CA . LEU B 1 328 ? -25.781 14.5 13.555 1 81.94 328 LEU B CA 1
ATOM 5408 C C . LEU B 1 328 ? -26.703 15.086 12.484 1 81.94 328 LEU B C 1
ATOM 5410 O O . LEU B 1 328 ? -27.141 16.234 12.594 1 81.94 328 LEU B O 1
ATOM 5414 N N . LYS B 1 329 ? -26.953 14.328 11.398 1 81.62 329 LYS B N 1
ATOM 5415 C CA . LYS B 1 329 ? -27.875 14.68 10.32 1 81.62 329 LYS B CA 1
ATOM 5416 C C . LYS B 1 329 ? -27.516 16.031 9.719 1 81.62 329 LYS B C 1
ATOM 5418 O O . LYS B 1 329 ? -28.391 16.891 9.555 1 81.62 329 LYS B O 1
ATOM 5423 N N . LEU B 1 330 ? -26.203 16.203 9.57 1 80.38 330 LEU B N 1
ATOM 5424 C CA . LEU B 1 330 ? -25.703 17.469 9.062 1 80.38 330 LEU B CA 1
ATOM 5425 C C . LEU B 1 330 ? -25.922 17.578 7.559 1 80.38 330 LEU B C 1
ATOM 5427 O O . LEU B 1 330 ? -25.953 18.688 7.016 1 80.38 330 LEU B O 1
ATOM 5431 N N . SER B 1 331 ? -26.016 16.516 6.863 1 82.81 331 SER B N 1
ATOM 5432 C CA . SER B 1 331 ? -26.297 16.453 5.43 1 82.81 331 SER B CA 1
ATOM 5433 C C . SER B 1 331 ? -27.281 15.328 5.113 1 82.81 331 SER B C 1
ATOM 5435 O O . SER B 1 331 ? -27.109 14.203 5.586 1 82.81 331 SER B O 1
ATOM 5437 N N . GLU B 1 332 ? -28.172 15.75 4.324 1 84.94 332 GLU B N 1
ATOM 5438 C CA . GLU B 1 332 ? -29.188 14.773 3.975 1 84.94 332 GLU B CA 1
ATOM 5439 C C . GLU B 1 332 ? -28.625 13.688 3.059 1 84.94 332 GLU B C 1
ATOM 5441 O O . GLU B 1 332 ? -27.797 13.969 2.199 1 84.94 332 GLU B O 1
ATOM 5446 N N . GLY B 1 333 ? -29.016 12.523 3.279 1 86.5 333 GLY B N 1
ATOM 5447 C CA . GLY B 1 333 ? -28.719 11.445 2.355 1 86.5 333 GLY B CA 1
ATOM 5448 C C . GLY B 1 333 ? -27.422 10.734 2.668 1 86.5 333 GLY B C 1
ATOM 5449 O O . GLY B 1 333 ? -27.016 9.82 1.95 1 86.5 333 GLY B O 1
ATOM 5450 N N . VAL B 1 334 ? -26.703 11.227 3.686 1 90.81 334 VAL B N 1
ATOM 5451 C CA . VAL B 1 334 ? -25.438 10.57 4.031 1 90.81 334 VAL B CA 1
ATOM 5452 C C . VAL B 1 334 ? -25.703 9.375 4.938 1 90.81 334 VAL B C 1
ATOM 5454 O O . VAL B 1 334 ? -26.297 9.516 6.008 1 90.81 334 VAL B O 1
ATOM 5457 N N . SER B 1 335 ? -25.297 8.219 4.469 1 91.06 335 SER B N 1
ATOM 5458 C CA . SER B 1 335 ? -25.531 6.984 5.215 1 91.06 335 SER B CA 1
ATOM 5459 C C . SER B 1 335 ? -24.422 6.754 6.246 1 91.06 335 SER B C 1
ATOM 5461 O O . SER B 1 335 ? -23.406 7.438 6.227 1 91.06 335 SER B O 1
ATOM 5463 N N . SER B 1 336 ? -24.734 5.883 7.211 1 92.88 336 SER B N 1
ATOM 5464 C CA . SER B 1 336 ? -23.688 5.434 8.133 1 92.88 336 SER B CA 1
ATOM 5465 C C . SER B 1 336 ? -22.625 4.609 7.414 1 92.88 336 SER B C 1
ATOM 5467 O O . SER B 1 336 ? -22.891 4.035 6.355 1 92.88 336 SER B O 1
ATOM 5469 N N . PRO B 1 337 ? -21.422 4.645 7.941 1 95.5 337 PRO B N 1
ATOM 5470 C CA . PRO B 1 337 ? -20.422 3.744 7.383 1 95.5 337 PRO B CA 1
ATOM 5471 C C . PRO B 1 337 ? -20.844 2.279 7.418 1 95.5 337 PRO B C 1
ATOM 5473 O O . PRO B 1 337 ? -21.75 1.915 8.18 1 95.5 337 PRO B O 1
ATOM 5476 N N . CYS B 1 338 ? -20.281 1.488 6.582 1 95.75 338 CYS B N 1
ATOM 5477 C CA . CYS B 1 338 ? -20.656 0.084 6.438 1 95.75 338 CYS B CA 1
ATOM 5478 C C . CYS B 1 338 ? -19.547 -0.826 6.965 1 95.75 338 CYS B C 1
ATOM 5480 O O . CYS B 1 338 ? -18.375 -0.483 6.895 1 95.75 338 CYS B O 1
ATOM 5482 N N . CYS B 1 339 ? -20.016 -1.864 7.5 1 96.25 339 CYS B N 1
ATOM 5483 C CA . CYS B 1 339 ? -19.078 -2.881 7.957 1 96.25 339 CYS B CA 1
ATOM 5484 C C . CYS B 1 339 ? -18.531 -3.691 6.785 1 96.25 339 CYS B C 1
ATOM 5486 O O . CYS B 1 339 ? -19.281 -4.438 6.145 1 96.25 339 CYS B O 1
ATOM 5488 N N . VAL B 1 340 ? -17.25 -3.539 6.441 1 97.25 340 VAL B N 1
ATOM 5489 C CA . VAL B 1 340 ? -16.641 -4.215 5.301 1 97.25 340 VAL B CA 1
ATOM 5490 C C . VAL B 1 340 ? -15.234 -4.68 5.672 1 97.25 340 VAL B C 1
ATOM 5492 O O . VAL B 1 340 ? -14.695 -4.273 6.703 1 97.25 340 VAL B O 1
ATOM 5495 N N . PRO B 1 341 ? -14.633 -5.59 4.848 1 96.5 341 PRO B N 1
ATOM 5496 C CA . PRO B 1 341 ? -13.234 -5.941 5.105 1 96.5 341 PRO B CA 1
ATOM 5497 C C . PRO B 1 341 ? -12.297 -4.742 5.008 1 96.5 341 PRO B C 1
ATOM 5499 O O . PRO B 1 341 ? -12.344 -3.992 4.031 1 96.5 341 PRO B O 1
ATOM 5502 N N . ASP B 1 342 ? -11.531 -4.562 6.074 1 92.94 342 ASP B N 1
ATOM 5503 C CA . ASP B 1 342 ? -10.539 -3.494 6.023 1 92.94 342 ASP B CA 1
ATOM 5504 C C . ASP B 1 342 ? -9.18 -4.023 5.574 1 92.94 342 ASP B C 1
ATOM 5506 O O . ASP B 1 342 ? -8.336 -3.26 5.109 1 92.94 342 ASP B O 1
ATOM 5510 N N . LYS B 1 343 ? -9.016 -5.246 5.805 1 94.19 343 LYS B N 1
ATOM 5511 C CA . LYS B 1 343 ? -7.828 -5.945 5.312 1 94.19 343 LYS B CA 1
ATOM 5512 C C . LYS B 1 343 ? -8.211 -7.215 4.559 1 94.19 343 LYS B C 1
ATOM 5514 O O . LYS B 1 343 ? -9.062 -7.984 5.016 1 94.19 343 LYS B O 1
ATOM 5519 N N . LEU B 1 344 ? -7.582 -7.352 3.383 1 94.75 344 LEU B N 1
ATOM 5520 C CA . LEU B 1 344 ? -7.848 -8.539 2.58 1 94.75 344 LEU B CA 1
ATOM 5521 C C . LEU B 1 344 ? -6.57 -9.336 2.348 1 94.75 344 LEU B C 1
ATOM 5523 O O . LEU B 1 344 ? -5.488 -8.758 2.201 1 94.75 344 LEU B O 1
ATOM 5527 N N . TYR B 1 345 ? -6.727 -10.617 2.33 1 95.06 345 TYR B N 1
ATOM 5528 C CA . TYR B 1 345 ? -5.586 -11.492 2.084 1 95.06 345 TYR B CA 1
ATOM 5529 C C . TYR B 1 345 ? -5.777 -12.289 0.797 1 95.06 345 TYR B C 1
ATOM 5531 O O . TYR B 1 345 ? -6.906 -12.484 0.342 1 95.06 345 TYR B O 1
ATOM 5539 N N . SER B 1 346 ? -4.703 -12.719 0.284 1 94.44 346 SER B N 1
ATOM 5540 C CA . SER B 1 346 ? -4.68 -13.547 -0.92 1 94.44 346 SER B CA 1
ATOM 5541 C C . SER B 1 346 ? -4.688 -15.031 -0.575 1 94.44 346 SER B C 1
ATOM 5543 O O . SER B 1 346 ? -4.379 -15.406 0.557 1 94.44 346 SER B O 1
ATOM 5545 N N . ILE B 1 347 ? -5.047 -15.789 -1.572 1 95.12 347 ILE B N 1
ATOM 5546 C CA . ILE B 1 347 ? -4.91 -17.234 -1.441 1 95.12 347 ILE B CA 1
ATOM 5547 C C . ILE B 1 347 ? -4.133 -17.797 -2.635 1 95.12 347 ILE B C 1
ATOM 5549 O O . ILE B 1 347 ? -4.043 -17.141 -3.68 1 95.12 347 ILE B O 1
ATOM 5553 N N . ASN B 1 348 ? -3.512 -18.906 -2.346 1 95.62 348 ASN B N 1
ATOM 5554 C CA . ASN B 1 348 ? -2.838 -19.656 -3.406 1 95.62 348 ASN B CA 1
ATOM 5555 C C . ASN B 1 348 ? -3.525 -20.984 -3.678 1 95.62 348 ASN B C 1
ATOM 5557 O O . ASN B 1 348 ? -3.916 -21.688 -2.746 1 95.62 348 ASN B O 1
ATOM 5561 N N . LEU B 1 349 ? -3.666 -21.266 -4.969 1 95.88 349 LEU B N 1
ATOM 5562 C CA . LEU B 1 349 ? -4.234 -22.547 -5.387 1 95.88 349 LEU B CA 1
ATOM 5563 C C . LEU B 1 349 ? -3.23 -23.344 -6.207 1 95.88 349 LEU B C 1
ATOM 5565 O O . LEU B 1 349 ? -2.582 -22.797 -7.105 1 95.88 349 LEU B O 1
ATOM 5569 N N . LEU B 1 350 ? -3.025 -24.531 -5.781 1 97.19 350 LEU B N 1
ATOM 5570 C CA . LEU B 1 350 ? -2.293 -25.516 -6.562 1 97.19 350 LEU B CA 1
ATOM 5571 C C . LEU B 1 350 ? -3.25 -26.469 -7.281 1 97.19 350 LEU B C 1
ATOM 5573 O O . LEU B 1 350 ? -4.078 -27.109 -6.641 1 97.19 350 LEU B O 1
ATOM 5577 N N . TYR B 1 351 ? -3.205 -26.516 -8.664 1 96.31 351 TYR B N 1
ATOM 5578 C CA . TYR B 1 351 ? -4.215 -27.312 -9.359 1 96.31 351 TYR B CA 1
ATOM 5579 C C . TYR B 1 351 ? -3.691 -27.812 -10.695 1 96.31 351 TYR B C 1
ATOM 5581 O O . TYR B 1 351 ? -2.637 -27.359 -11.164 1 96.31 351 TYR B O 1
ATOM 5589 N N . PHE B 1 352 ? -4.371 -28.766 -11.312 1 95.31 352 PHE B N 1
ATOM 5590 C CA . PHE B 1 352 ? -4.105 -29.25 -12.664 1 95.31 352 PHE B CA 1
ATOM 5591 C C . PHE B 1 352 ? -4.863 -28.438 -13.695 1 95.31 352 PHE B C 1
ATOM 5593 O O . PHE B 1 352 ? -6.051 -28.156 -13.523 1 95.31 352 PHE B O 1
ATOM 5600 N N . ASP B 1 353 ? -4.125 -28.031 -14.695 1 93.06 353 ASP B N 1
ATOM 5601 C CA . ASP B 1 353 ? -4.828 -27.328 -15.773 1 93.06 353 ASP B CA 1
ATOM 5602 C C . ASP B 1 353 ? -5.344 -28.312 -16.812 1 93.06 353 ASP B C 1
ATOM 5604 O O . ASP B 1 353 ? -5.328 -29.531 -16.594 1 93.06 353 ASP B O 1
ATOM 5608 N N . ASP B 1 354 ? -5.859 -27.812 -17.922 1 90.06 354 ASP B N 1
ATOM 5609 C CA . ASP B 1 354 ? -6.484 -28.625 -18.969 1 90.06 354 ASP B CA 1
ATOM 5610 C C . ASP B 1 354 ? -5.484 -29.609 -19.578 1 90.06 354 ASP B C 1
ATOM 5612 O O . ASP B 1 354 ? -5.859 -30.703 -19.984 1 90.06 354 ASP B O 1
ATOM 5616 N N . ASP B 1 355 ? -4.262 -29.219 -19.609 1 90.38 355 ASP B N 1
ATOM 5617 C CA . ASP B 1 355 ? -3.219 -30.047 -20.203 1 90.38 355 ASP B CA 1
ATOM 5618 C C . ASP B 1 355 ? -2.525 -30.891 -19.141 1 90.38 355 ASP B C 1
ATOM 5620 O O . ASP B 1 355 ? -1.455 -31.453 -19.391 1 90.38 355 ASP B O 1
ATOM 5624 N N . GLU B 1 356 ? -3.025 -30.906 -17.922 1 91.31 356 GLU B N 1
ATOM 5625 C CA . GLU B 1 356 ? -2.555 -31.703 -16.797 1 91.31 356 GLU B CA 1
ATOM 5626 C C . GLU B 1 356 ? -1.21 -31.188 -16.281 1 91.31 356 GLU B C 1
ATOM 5628 O O . GLU B 1 356 ? -0.409 -31.969 -15.75 1 91.31 356 GLU B O 1
ATOM 5633 N N . ASN B 1 357 ? -0.965 -29.953 -16.625 1 94.06 357 ASN B N 1
ATOM 5634 C CA . ASN B 1 357 ? 0.146 -29.297 -15.953 1 94.06 357 ASN B CA 1
ATOM 5635 C C . ASN B 1 357 ? -0.244 -28.844 -14.547 1 94.06 357 ASN B C 1
ATOM 5637 O O . ASN B 1 357 ? -1.418 -28.594 -14.273 1 94.06 357 ASN B O 1
ATOM 5641 N N . VAL B 1 358 ? 0.751 -28.781 -13.719 1 95.88 358 VAL B N 1
ATOM 5642 C CA . VAL B 1 358 ? 0.482 -28.297 -12.367 1 95.88 358 VAL B CA 1
ATOM 5643 C C . VAL B 1 358 ? 0.722 -26.797 -12.305 1 95.88 358 VAL B C 1
ATOM 5645 O O . VAL B 1 358 ? 1.785 -26.312 -12.703 1 95.88 358 VAL B O 1
ATOM 5648 N N . VAL B 1 359 ? -0.334 -26.078 -11.789 1 96.62 359 VAL B N 1
ATOM 5649 C CA . VAL B 1 359 ? -0.305 -24.625 -11.75 1 96.62 359 VAL B CA 1
ATOM 5650 C C . VAL B 1 359 ? -0.462 -24.141 -10.305 1 96.62 359 VAL B C 1
ATOM 5652 O O . VAL B 1 359 ? -1.305 -24.656 -9.562 1 96.62 359 VAL B O 1
ATOM 5655 N N . LEU B 1 360 ? 0.415 -23.281 -9.922 1 96.62 360 LEU B N 1
ATOM 5656 C CA . LEU B 1 360 ? 0.28 -22.531 -8.68 1 96.62 360 LEU B CA 1
ATOM 5657 C C . LEU B 1 360 ? -0.0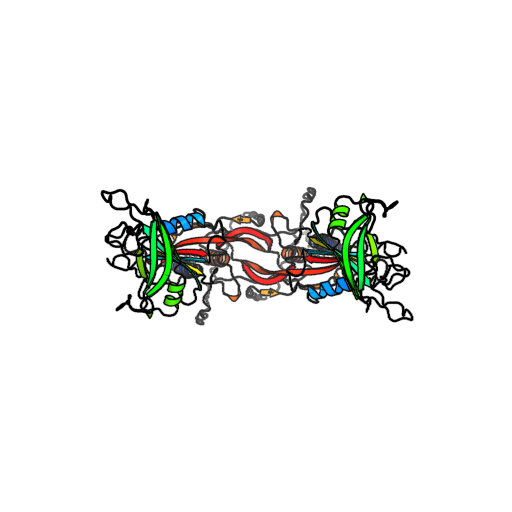8 -21.078 -8.961 1 96.62 360 LEU B C 1
ATOM 5659 O O . LEU B 1 360 ? 0.686 -20.359 -9.602 1 96.62 360 LEU B O 1
ATOM 5663 N N . LYS B 1 361 ? -1.211 -20.672 -8.43 1 94.94 361 LYS B N 1
ATOM 5664 C CA . LYS B 1 361 ? -1.654 -19.328 -8.734 1 94.94 361 LYS B CA 1
ATOM 5665 C C . LYS B 1 361 ? -2.127 -18.609 -7.473 1 94.94 361 LYS B C 1
ATOM 5667 O O . LYS B 1 361 ? -2.799 -19.203 -6.629 1 94.94 361 LYS B O 1
ATOM 5672 N N . GLN B 1 362 ? -1.743 -17.359 -7.402 1 94.19 362 GLN B N 1
ATOM 5673 C CA . GLN B 1 362 ? -2.164 -16.5 -6.305 1 94.19 362 GLN B CA 1
ATOM 5674 C C . GLN B 1 362 ? -3.371 -15.656 -6.695 1 94.19 362 GLN B C 1
ATOM 5676 O O . GLN B 1 362 ? -3.375 -15.023 -7.754 1 94.19 362 GLN B O 1
ATOM 5681 N N . TYR B 1 363 ? -4.406 -15.688 -5.898 1 92.81 363 TYR B N 1
ATOM 5682 C CA . TYR B 1 363 ? -5.594 -14.859 -6.07 1 92.81 363 TYR B CA 1
ATOM 5683 C C . TYR B 1 363 ? -5.699 -13.82 -4.965 1 92.81 363 TYR B C 1
ATOM 5685 O O . TYR B 1 363 ? -5.746 -14.164 -3.781 1 92.81 363 TYR B O 1
ATOM 5693 N N . ASP B 1 364 ? -5.793 -12.594 -5.402 1 91.88 364 ASP B N 1
ATOM 5694 C CA . ASP B 1 364 ? -5.785 -11.5 -4.43 1 91.88 364 ASP B CA 1
ATOM 5695 C C . ASP B 1 364 ? -7.18 -11.273 -3.852 1 91.88 364 ASP B C 1
ATOM 5697 O O . ASP B 1 364 ? -8.18 -11.617 -4.48 1 91.88 364 ASP B O 1
ATOM 5701 N N . ASP B 1 365 ? -7.191 -10.727 -2.619 1 93.38 365 ASP B N 1
ATOM 5702 C CA . ASP B 1 365 ? -8.406 -10.203 -1.996 1 93.38 365 ASP B CA 1
ATOM 5703 C C . ASP B 1 365 ? -9.484 -11.281 -1.912 1 93.38 365 ASP B C 1
ATOM 5705 O O . ASP B 1 365 ? -10.633 -11.055 -2.312 1 93.38 365 ASP B O 1
ATOM 5709 N N . MET B 1 366 ? -9.039 -12.414 -1.375 1 94.94 366 MET B N 1
ATOM 5710 C CA . MET B 1 366 ? -9.969 -13.547 -1.336 1 94.94 366 MET B CA 1
ATOM 5711 C C . MET B 1 366 ? -10.477 -13.781 0.082 1 94.94 366 MET B C 1
ATOM 5713 O O . MET B 1 366 ? -11.508 -14.43 0.275 1 94.94 366 MET B O 1
ATOM 5717 N N . VAL B 1 367 ? -9.766 -13.242 1.09 1 96.69 367 VAL B N 1
ATOM 5718 C CA . VAL B 1 367 ? -10.078 -13.539 2.484 1 96.69 367 VAL B CA 1
ATOM 5719 C C . VAL B 1 367 ? -10.18 -12.234 3.275 1 96.69 367 VAL B C 1
ATOM 5721 O O . VAL B 1 367 ? -9.289 -11.383 3.203 1 96.69 367 VAL B O 1
ATOM 5724 N N . ALA B 1 368 ? -11.273 -12.109 3.994 1 97.25 368 ALA B N 1
ATOM 5725 C CA . ALA B 1 368 ? -11.375 -10.969 4.902 1 97.25 368 ALA B CA 1
ATOM 5726 C C . ALA B 1 368 ? -10.516 -11.18 6.148 1 97.25 368 ALA B C 1
ATOM 5728 O O . ALA B 1 368 ? -10.859 -11.992 7.016 1 97.25 368 ALA B O 1
ATOM 5729 N N . GLY B 1 369 ? -9.43 -10.461 6.219 1 95.94 369 GLY B N 1
ATOM 5730 C CA . GLY B 1 369 ? -8.562 -10.578 7.379 1 95.94 369 GLY B CA 1
ATOM 5731 C C . GLY B 1 369 ? -9.133 -9.914 8.617 1 95.94 369 GLY B C 1
ATOM 5732 O O . GLY B 1 369 ? -9.039 -10.461 9.719 1 95.94 369 GLY B O 1
ATOM 5733 N N . SER B 1 370 ? -9.617 -8.805 8.523 1 96.25 370 SER B N 1
ATOM 5734 C CA . SER B 1 370 ? -10.297 -8.023 9.555 1 96.25 370 SER B CA 1
ATOM 5735 C C . SER B 1 370 ? -11.406 -7.164 8.961 1 96.25 370 SER B C 1
ATOM 5737 O O . SER B 1 370 ? -11.516 -7.039 7.742 1 96.25 370 SER B O 1
ATOM 5739 N N . CYS B 1 371 ? -12.258 -6.797 9.875 1 96.5 371 CYS B N 1
ATOM 5740 C CA . CYS B 1 371 ? -13.383 -5.973 9.445 1 96.5 371 CYS B CA 1
ATOM 5741 C C . CYS B 1 371 ? -13.32 -4.594 10.094 1 96.5 371 CYS B C 1
ATOM 5743 O O . CYS B 1 371 ? -12.758 -4.438 11.18 1 96.5 371 CYS B O 1
ATOM 5745 N N . GLY B 1 372 ? -13.859 -3.654 9.453 1 96.19 372 GLY B N 1
ATOM 5746 C CA . GLY B 1 372 ? -13.953 -2.295 9.961 1 96.19 372 GLY B CA 1
ATOM 5747 C C . GLY B 1 372 ? -15.07 -1.494 9.328 1 96.19 372 GLY B C 1
ATOM 5748 O O . GLY B 1 372 ? -15.75 -1.974 8.414 1 96.19 372 GLY B O 1
ATOM 5749 N N . CYS B 1 373 ? -15.281 -0.275 9.867 1 95.38 373 CYS B N 1
ATOM 5750 C CA . CYS B 1 373 ? -16.328 0.613 9.375 1 95.38 373 CYS B CA 1
ATOM 5751 C C . CYS B 1 373 ? -15.766 1.613 8.367 1 95.38 373 CYS B C 1
ATOM 5753 O O . CYS B 1 373 ? -14.859 2.389 8.703 1 95.38 373 CYS B O 1
ATOM 5755 N N . HIS B 1 374 ? -16.328 1.464 7.156 1 93.88 374 HIS B N 1
ATOM 5756 C CA . HIS B 1 374 ? -15.805 2.299 6.078 1 93.88 374 HIS B CA 1
ATOM 5757 C C . HIS B 1 374 ? -16.938 3.057 5.383 1 93.88 374 HIS B C 1
ATOM 5759 O O . HIS B 1 374 ? -18.078 2.609 5.379 1 93.88 374 HIS B O 1
#

InterPro domains:
  IPR001111 TGF-beta, propeptide [PF00688] (25-224)
  IPR001839 Transforming growth factor-beta, C-terminal [PF00019] (272-373)
  IPR001839 Transforming growth factor-beta, C-terminal [PS51362] (261-374)
  IPR001839 Transforming growth factor-beta, C-terminal [SM00204] (272-374)
  IPR015615 Transforming growth factor-beta-like [PTHR11848] (20-374)
  IPR017948 Transforming growth factor beta, conserved site [PS00250] (290-305)
  IPR029034 Cystine-knot cytokine [G3DSA:2.10.90.10] (261-374)
  IPR029034 Cystine-knot cytokine [SSF57501] (268-373)

Foldseek 3Di:
DPPPPPPPPPQPPPPPPDPVNVVVVLVVVVCVVCLFVPHRDFAFFDPDPDDAAPVVVVVQVVQAPQQQFGDDPPPADAFKKWKFFFPDDPDFQWTATDDPVDDLLKAFDWKKKKWKWDQFDPDPDDPPAQKKKKWKWFAQAPVCCPPVVRIHTQDIDIDTLHDIGMDMGTRSVNVVVCSVPVVRGPTMGMAIGHPVRDQDVVHSIGTDDPHPDDPNRTIMMMTGIHNVDLGNPPPPPDPPPPDPPVCPVPPSDPPPPVPPPPVPPPPPFDAKWKAWDKDACVVSPNVSWWPDDRIHTQIWIGTDQAPPGDVLQVDDPVLNVLNVCQVVVVDPPRDHFDKGQPDFTKGWTWTQHNVRMTMIGIHTRRHRPIIHTD/DPPPPPPPPPQPDPPPPDPVNVVVVLVVVVCVVCLFVPHRDFAFFDPDPDDAAPVLVVVQVVQAPLQQFGDDPPPADAFKKWKFFFPDDPDFQWTATDDPVDDLLKAFDWKKKKWKWDQFDPDPDDPPDQKKKKWKWFAQAPVCCPPVVRIHTQDIDIDTLHDIGIDMGTRSVNVVVCSVPVVRGPTMGMAIGHPVRDQDVVHSIGTDDPHPDDPNRTMMMMTGIHNPDLGNPPPPPPPPPPDPPVCPVPPSPPPPPPPPPPVPPPPPFDAKWKAWDKDACVVSPNVSWWDDDRIHTQIWIGTDQAPPGDVLQVDDPVLNVLNVCQVVVVDPPRDHFDKGQPDFTKGWTWTQHNVRMTMIGIHTRRHRPIIHTD

Secondary structure (DSSP, 8-state):
------------------HHHHHHHHHHHHHHHHHHTT-SSPPPPPSS-PPPPHHHHHHHHHHB-TTSBBS-TTSSSSSEEEEEE---SS-TTEE----TTS-TTSEEEEEEEEEEEPPPP--SS--S-SEEEEEEEEES-TT-TTSTTSEEEEEEEEEESSS-EEEEEE-HHHHHHHHH-GGG---EEEEEEETTSPBPSS-S--B--TTTS-GGG--EEEEEEE-S-SS--------------------------------------PBSEEE--EEETTTTT-TTTEEE-SEEE--EEE-B-PSSPPGGG---HHHHHHHHHHHTT-STTPPPP-EEEEEEEEEEEEEE-TTS-EEEEEEEEEEEEEEEE-/------------------HHHHHHHHHHHHHHHHHHTT-SSPPPPPSS-PPPPHHHHHHHHHHB-TTSBBS-TTSSSSSEEEEEE---SS-TTEE----TTS-TTSEEEEEEEEEEEPPPP--SS--S-SEEEEEEEEES-SS-TTSTTSEEEEEEEEEESSS-EEEEEE-HHHHHHHHH-GGG---EEEEEEETTSPBPSS-S--B--TTTS-GGG--EEEEEEE-S-SS---------------------------------------BSEEE--EEETTTTT-TTTEEE-SEEE--EEE-B-PSSPPGGG---HHHHHHHHHHHTT-STTPPPP-EEEEEEEEEEEEEE-TTS-EEEEEEEEEEEEEEEE-

Nearest PDB structures (foldseek):
  4n1d-assembly1_A-2  TM=8.443E-01  e=4.467E-13  Homo sapiens
  2qj9-assembly1_A  TM=8.653E-01  e=3.100E-12  Homo sapiens
  2h64-assembly1_A-2  TM=8.495E-01  e=2.933E-12  Homo sapiens
  2qcq-assembly1_A  TM=8.381E-01  e=3.868E-12  Homo sapiens
  1s4y-assembly1_B  TM=7.091E-01  e=3.579E-08  Homo sapiens

Organism: Eudyptula minor (NCBI:txid37083)

Sequence (748 aa):
MLGTVLLLLALAKPACPSPAGAASRRAEALKRLLEVFGMEDPPPPPAHFKQPPQYMVDLFNTVANADGVTKNPDILEGNTVRSFLDKTHGEKMRFLFVLSSVAKNEKILTAELHLFRLWPRATDGPKRHHFCQVSVYQVLQKSEPDAPGGKKLLAARLVSLQGSGWEVFAITQAVRDWTEDESSNQGLLVTVQGLGGSPLDPPPLQFATSRDHHESKKPMLVLFTDDGRRGASLPMAGFPGGSHMPWHGSLVSVPKVTGPRSTRSLDRLQPCQRHPLSVDFEEIGWSGWIISPRGYNAYHCKGSCPFPLGENMRPTNHATVQSIINALKLSEGVSSPCCVPDKLYSINLLYFDDDENVVLKQYDDMVAGSCGCHMLGTVLLLLALAKPACPSPAGAASRRAEALKRLLEVFGMEDPPPPPAHFKQPPQYMVDLFNTVANADGVTKNPDILEGNTVRSFLDKTHGEKMRFLFVLSSVAKNEKILTAELHLFRLWPRATDGPKRHHFCQVSVYQVLQKSEPDAPGGKKLLAARLVSLQGSGWEVFAITQAVRDWTEDESSNQGLLVTVQGLGGSPLDPPPLQFATSRDHHESKKPMLVLFTDDGRRGASLPMAGFPGGSHMPWHGSLVSVPKVTGPRSTRSLDRLQPCQRHPLSVDFEEIGWSGWIISPRGYNAYHCKGSCPFPLGENMRPTNHATVQSIINALKLSEGVSSPCCVPDKLYSINLLYFDDDENVVLKQYDDMVAGSCGCH